Protein 8P1Z (pdb70)

Solvent-accessible surface area: 20302 Å² total; per-residue (Å²): 13,4,25,32,36,57,3,26,127,97,107,70,46,87,15,64,100,0,42,57,5,5,106,49,26,97,48,58,34,134,8,0,81,73,0,36,94,42,2,93,72,36,50,83,59,82,133,65,30,55,43,61,136,87,74,24,86,123,34,83,172,166,110,135,90,108,121,36,60,43,77,4,137,117,41,26,77,60,7,64,46,92,16,140,132,18,115,62,47,8,75,57,70,11,90,112,0,4,8,40,10,64,113,63,6,24,79,48,145,77,90,90,79,32,97,74,88,97,111,80,31,169,80,63,97,52,82,148,77,36,168,8,61,51,11,33,78,0,0,66,64,16,40,6,10,29,6,111,148,2,14,145,127,75,36,73,61,10,39,98,37,114,57,46,1,89,84,2,4,83,2,0,6,66,21,0,47,58,14,0,153,175,84,55,8,82,47,45,114,11,97,64,101,15,120,107,84,34,17,84,70,33,112,77,20,71,143,36,101,66,157,68,82,62,30,39,36,0,21,22,0,23,22,13,4,0,15,110,24,58,105,77,97,1,76,58,122,93,16,62,34,62,21,2,0,40,0,14,0,29,133,97,63,65,92,88,4,1,8,121,10,50,87,25,20,31,0,6,0,4,0,0,4,11,32,64,159,88,33,2,48,111,10,2,88,58,0,14,127,6,0,21,29,0,0,54,29,0,113,0,8,2,21,4,5,5,1,0,0,26,37,13,81,75,16,0,2,15,37,23,9,0,40,0,12,0,1,32,51,91,59,54,59,88,5,1,23,0,8,0,5,15,29,6,13,0,45,70,0,63,0,42,41,24,154,99,228,99,128,81,7,0,19,2,0,26,0,11,0,0,6,0,2,63,0,1,0,0,1,0,0,13,25,0,91,138,78,0,1,40,5,1,93,47,0,41,99,72,3,68,47,89,76,63,5,84,42,145

Secondary structure (P-SEA, 3-state):
ccccccccccccccaaaaaaaaaaacccaaaaaaaaaaaaaaaaaaaaaaaaaaaaaaaaaccccaaaaaaaaaaaaaaaaaaaaaaaaaaaacccccccccccccccccccccccccccccccccccccccccaaaaaaaacccaaaaaaaaccccbbbbccaaaaaaaaaaaaaaaaaaaabbbbbbccccccaaaaaacccbbbbbcccccccccccaaaaaaacccccccccccccbbbbccbbbbbccccccccccccccbbbbbbbbccccaaaaaaaaaaaaaaaaaaaaacccbbbbbbccccccccccccccbbbbbccccbbbbcbbbbbccccccccccccccccccbbbbbbbbbbccaaaaaaaaaaaaaccccccccccccccccccccccccc

Structure (mmCIF, N/CA/C/O backbone):
data_8P1Z
#
_entry.id   8P1Z
#
_cell.length_a   97.410
_cell.length_b   45.889
_cell.length_c   107.068
_cell.angle_alpha   90.000
_cell.angle_beta   93.942
_cell.angle_gamma   90.000
#
_symmetry.space_group_name_H-M   'I 1 2 1'
#
loop_
_entity.id
_entity.type
_entity.pdbx_description
1 polymer 'Serine--tRNA ligase, cytoplasmic'
2 water water
#
loop_
_atom_site.group_PDB
_atom_site.id
_atom_site.type_symbol
_atom_site.label_atom_id
_atom_site.label_alt_id
_atom_site.label_comp_id
_atom_site.label_asym_id
_atom_site.label_entity_id
_atom_site.label_seq_id
_atom_site.pdbx_PDB_ins_code
_atom_site.Cartn_x
_atom_site.Cartn_y
_atom_site.Cartn_z
_atom_site.occupancy
_atom_site.B_iso_or_equiv
_atom_site.auth_seq_id
_atom_site.auth_comp_id
_atom_site.auth_asym_id
_atom_site.auth_atom_id
_atom_site.pdbx_PDB_model_num
ATOM 1 N N . MET A 1 1 ? 20.866 8.104 3.435 1.000 77.707 1 MET AAA N 1
ATOM 2 C CA . MET A 1 1 ? 19.630 8.752 3.985 1.000 76.655 1 MET AAA CA 1
ATOM 3 C C . MET A 1 1 ? 18.496 7.738 4.058 1.000 62.787 1 MET AAA C 1
ATOM 4 O O . MET A 1 1 ? 18.533 6.740 3.305 1.000 54.051 1 MET AAA O 1
ATOM 9 N N . VAL A 1 2 ? 17.506 8.028 4.903 1.000 58.482 2 VAL AAA N 1
ATOM 10 C CA . VAL A 1 2 ? 16.304 7.161 5.047 1.000 50.532 2 VAL AAA CA 1
ATOM 11 C C . VAL A 1 2 ? 15.309 7.599 3.978 1.000 43.203 2 VAL AAA C 1
ATOM 12 O O . VAL A 1 2 ? 15.432 8.696 3.432 1.000 41.500 2 VAL AAA O 1
ATOM 16 N N . ASP A 1 3 ? 14.369 6.718 3.714 1.000 43.495 3 ASP AAA N 1
ATOM 17 C CA . ASP A 1 3 ? 13.277 6.855 2.728 1.000 44.092 3 ASP AAA CA 1
ATOM 18 C C . ASP A 1 3 ? 12.356 8.004 3.162 1.000 45.039 3 ASP AAA C 1
ATOM 19 O O . ASP A 1 3 ? 11.707 7.869 4.205 1.000 48.457 3 ASP AAA O 1
ATOM 24 N N . ILE A 1 4 ? 12.291 9.097 2.402 1.000 45.520 4 ILE AAA N 1
ATOM 25 C CA . ILE A 1 4 ? 11.352 10.221 2.692 1.000 49.571 4 ILE AAA CA 1
ATOM 26 C C . ILE A 1 4 ? 9.939 9.650 2.891 1.000 49.320 4 ILE AAA C 1
ATOM 27 O O . ILE A 1 4 ? 9.159 10.254 3.638 1.000 47.484 4 ILE AAA O 1
ATOM 32 N N . ASN A 1 5 ? 9.606 8.542 2.232 1.000 49.192 5 ASN AAA N 1
ATOM 33 C CA . ASN A 1 5 ? 8.218 8.017 2.223 1.000 52.867 5 ASN AAA CA 1
ATOM 34 C C . ASN A 1 5 ? 7.814 7.593 3.636 1.000 52.543 5 ASN AAA C 1
ATOM 35 O O . ASN A 1 5 ? 6.610 7.651 3.932 1.000 52.701 5 ASN AAA O 1
ATOM 40 N N . LEU A 1 6 ? 8.769 7.180 4.472 1.000 53.508 6 LEU AAA N 1
ATOM 41 C CA . LEU A 1 6 ? 8.488 6.714 5.863 1.000 51.146 6 LEU AAA CA 1
ATOM 42 C C . LEU A 1 6 ? 8.186 7.918 6.774 1.000 50.409 6 LEU AAA C 1
ATOM 43 O O . LEU A 1 6 ? 7.881 7.687 7.953 1.000 53.241 6 LEU AAA O 1
ATOM 48 N N . PHE A 1 7 ? 8.253 9.152 6.262 1.000 48.962 7 PHE AAA N 1
ATOM 49 C CA . PHE A 1 7 ? 7.804 10.373 6.983 1.000 48.325 7 PHE AAA CA 1
ATOM 50 C C . PHE A 1 7 ? 6.408 10.800 6.524 1.000 50.348 7 PHE AAA C 1
ATOM 51 O O . PHE A 1 7 ? 5.917 11.801 7.043 1.000 56.560 7 PHE AAA O 1
ATOM 59 N N . ARG A 1 8 ? 5.807 10.136 5.543 1.000 53.789 8 ARG AAA N 1
ATOM 60 C CA . ARG A 1 8 ? 4.539 10.626 4.945 1.000 62.181 8 ARG AAA CA 1
ATOM 61 C C . ARG A 1 8 ? 3.365 9.821 5.507 1.000 74.128 8 ARG AAA C 1
ATOM 62 O O . ARG A 1 8 ? 3.260 8.613 5.181 1.000 76.996 8 ARG AAA O 1
ATOM 70 N N . GLU A 1 9 ? 2.521 10.453 6.331 1.000 83.270 9 GLU AAA N 1
ATOM 71 C CA . GLU A 1 9 ? 1.234 9.857 6.787 1.000 85.277 9 GLU AAA CA 1
ATOM 72 C C . GLU A 1 9 ? 0.492 9.367 5.537 1.000 80.993 9 GLU AAA C 1
ATOM 73 O O . GLU A 1 9 ? 0.001 8.217 5.530 1.000 71.094 9 GLU AAA O 1
ATOM 79 N N . GLU A 1 10 ? 0.469 10.238 4.523 1.000 83.163 10 GLU AAA N 1
ATOM 80 C CA . GLU A 1 10 ? -0.172 10.087 3.188 1.000 82.024 10 GLU AAA CA 1
ATOM 81 C C . GLU A 1 10 ? -0.054 8.652 2.658 1.000 72.759 10 GLU AAA C 1
ATOM 82 O O . GLU A 1 10 ? -1.077 8.115 2.244 1.000 76.693 10 GLU AAA O 1
ATOM 88 N N . LYS A 1 11 ? 1.133 8.047 2.655 1.000 64.837 11 LYS AAA N 1
ATOM 89 C CA . LYS A 1 11 ? 1.358 6.766 1.932 1.000 66.103 11 LYS AAA CA 1
ATOM 90 C C . LYS A 1 11 ? 1.077 5.569 2.854 1.000 65.260 11 LYS AAA C 1
ATOM 91 O O . LYS A 1 11 ? 1.371 4.428 2.437 1.000 59.616 11 LYS AAA O 1
ATOM 97 N N . GLY A 1 12 ? 0.511 5.801 4.043 1.000 63.929 12 GLY AAA N 1
ATOM 98 C CA . GLY A 1 12 ? 0.150 4.731 4.995 1.000 65.086 12 GLY AAA CA 1
ATOM 99 C C . GLY A 1 12 ? 1.335 4.317 5.848 1.000 68.422 12 GLY AAA C 1
ATOM 100 O O . GLY A 1 12 ? 1.406 3.136 6.244 1.000 79.169 12 GLY AAA O 1
ATOM 101 N N . ASN A 1 13 ? 2.235 5.261 6.126 1.000 64.306 13 ASN AAA N 1
ATOM 102 C CA . ASN A 1 13 ? 3.439 5.054 6.967 1.000 59.996 13 ASN AAA CA 1
ATOM 103 C C . ASN A 1 13 ? 3.392 6.054 8.131 1.000 57.434 13 ASN AAA C 1
ATOM 104 O O . ASN A 1 13 ? 3.125 7.256 7.888 1.000 50.503 13 ASN AAA O 1
ATOM 109 N N . ASN A 1 14 ? 3.641 5.565 9.348 1.000 53.637 14 ASN AAA N 1
ATOM 110 C CA . ASN A 1 14 ? 3.548 6.351 10.605 1.000 50.156 14 ASN AAA CA 1
ATOM 111 C C . ASN A 1 14 ? 4.898 6.992 10.911 1.000 50.480 14 ASN AAA C 1
ATOM 112 O O . ASN A 1 14 ? 5.852 6.288 11.221 1.000 50.388 14 ASN AAA O 1
ATOM 117 N N . PRO A 1 15 ? 5.037 8.336 10.833 1.000 52.261 15 PRO AAA N 1
ATOM 118 C CA . PRO A 1 15 ? 6.297 9.002 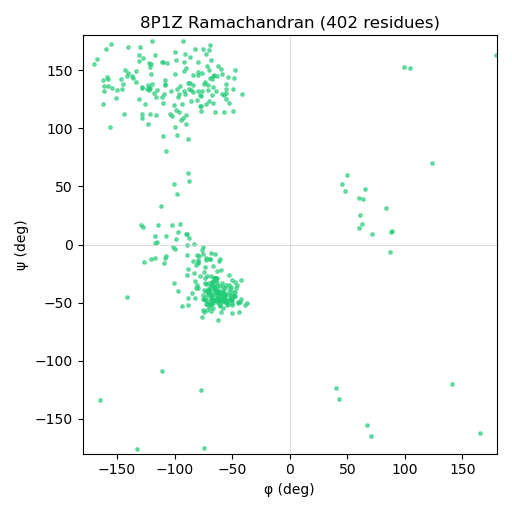11.181 1.000 52.066 15 PRO AAA CA 1
ATOM 119 C C . PRO A 1 15 ? 6.791 8.809 12.627 1.000 49.926 15 PRO AAA C 1
ATOM 120 O O . PRO A 1 15 ? 7.939 9.137 12.895 1.000 50.664 15 PRO AAA O 1
ATOM 124 N N . GLU A 1 16 ? 5.948 8.289 13.520 1.000 47.067 16 GLU AAA N 1
ATOM 125 C CA . GLU A 1 16 ? 6.354 7.965 14.911 1.000 46.881 16 GLU AAA CA 1
ATOM 126 C C . GLU A 1 16 ? 7.517 6.960 14.891 1.000 45.855 16 GLU AAA C 1
ATOM 127 O O . GLU A 1 16 ? 8.356 7.034 15.816 1.000 44.019 16 GLU AAA O 1
ATOM 133 N N . ILE A 1 17 ? 7.566 6.054 13.901 1.000 40.521 17 ILE AAA N 1
ATOM 134 C CA . ILE A 1 17 ? 8.672 5.062 13.757 1.000 40.338 17 ILE AAA CA 1
ATOM 135 C C . ILE A 1 17 ? 9.990 5.835 13.687 1.000 41.776 17 ILE AAA C 1
ATOM 136 O O . ILE A 1 17 ? 10.962 5.392 14.334 1.000 42.665 17 ILE AAA O 1
ATOM 141 N N . ILE A 1 18 ? 10.017 6.942 12.938 1.000 38.025 18 ILE AAA N 1
ATOM 142 C CA . ILE A 1 18 ? 11.232 7.788 12.771 1.000 37.237 18 ILE AAA CA 1
ATOM 143 C C . ILE A 1 18 ? 11.531 8.419 14.125 1.000 36.711 18 ILE AAA C 1
ATOM 144 O O . ILE A 1 18 ? 12.710 8.401 14.555 1.000 39.014 18 ILE AAA O 1
ATOM 149 N N . ARG A 1 19 ? 10.502 9.024 14.726 1.000 34.162 19 ARG AAA N 1
ATOM 150 C CA . ARG A 1 19 ? 10.596 9.723 16.034 1.000 33.383 19 ARG AAA CA 1
ATOM 151 C C . ARG A 1 19 ? 11.146 8.763 17.090 1.000 32.369 19 ARG AAA C 1
ATOM 152 O O . ARG A 1 19 ? 12.105 9.110 17.775 1.000 30.615 19 ARG AAA O 1
ATOM 160 N N . GLU A 1 20 ? 10.573 7.569 17.178 1.000 32.869 20 GLU AAA N 1
ATOM 161 C CA . GLU A 1 20 ? 11.063 6.516 18.097 1.000 34.497 20 GLU AAA CA 1
ATOM 162 C C . GLU A 1 20 ? 12.550 6.227 17.826 1.000 34.638 20 GLU AAA C 1
ATOM 163 O O . GLU A 1 20 ? 13.295 6.089 18.808 1.000 37.537 20 GLU AAA O 1
ATOM 169 N N . SER A 1 21 ? 12.979 6.133 16.563 1.000 33.493 21 SER AAA N 1
ATOM 170 C CA . SER A 1 21 ? 14.376 5.772 16.219 1.000 33.279 21 SER AAA CA 1
ATOM 171 C C . SER A 1 21 ? 15.298 6.906 16.668 1.000 35.371 21 SER AAA C 1
ATOM 172 O O . SER A 1 21 ? 16.342 6.601 17.289 1.000 34.587 21 SER AAA O 1
ATOM 175 N N . GLN A 1 22 ? 14.896 8.161 16.431 1.000 36.477 22 GLN AAA N 1
ATOM 176 C CA . GLN A 1 22 ? 15.609 9.366 16.951 1.000 38.838 22 GLN AAA CA 1
ATOM 177 C C . GLN A 1 22 ? 15.803 9.284 18.476 1.000 38.794 22 GLN AAA C 1
ATOM 178 O O . GLN A 1 22 ? 16.937 9.553 18.954 1.000 35.150 22 GLN AAA O 1
ATOM 184 N N . ARG A 1 23 ? 14.737 8.942 19.209 1.000 37.299 23 ARG AAA N 1
ATOM 185 C CA . ARG A 1 23 ? 14.770 8.780 20.685 1.000 39.577 23 ARG AAA CA 1
ATOM 186 C C . ARG A 1 23 ? 15.867 7.770 21.036 1.000 40.446 23 ARG AAA C 1
ATOM 187 O O . ARG A 1 23 ? 16.713 8.079 21.912 1.000 40.731 23 ARG AAA O 1
ATOM 195 N N . ARG A 1 24 ? 15.875 6.627 20.348 1.000 41.473 24 ARG AAA N 1
ATOM 196 C CA . ARG A 1 24 ? 16.767 5.478 20.663 1.000 41.808 24 ARG AAA CA 1
ATOM 197 C C . ARG A 1 24 ? 18.214 5.863 20.347 1.000 40.060 24 ARG AAA C 1
ATOM 198 O O . ARG A 1 24 ? 19.134 5.350 21.003 1.000 36.839 24 ARG AAA O 1
ATOM 206 N N . ARG A 1 25 ? 18.394 6.789 19.410 1.000 40.771 25 ARG AAA N 1
ATOM 207 C CA . ARG A 1 25 ? 19.713 7.361 19.061 1.000 39.666 25 ARG AAA CA 1
ATOM 208 C C . ARG A 1 25 ? 19.998 8.574 19.941 1.000 41.441 25 ARG AAA C 1
ATOM 209 O O . ARG A 1 25 ? 21.067 9.173 19.745 1.000 51.086 25 ARG AAA O 1
ATOM 217 N N . PHE A 1 26 ? 19.085 8.948 20.845 1.000 42.300 26 PHE AAA N 1
ATOM 218 C CA . PHE A 1 26 ? 19.250 10.128 21.733 1.000 38.559 26 PHE AAA CA 1
ATOM 219 C C . PHE A 1 26 ? 19.639 11.310 20.849 1.000 37.037 26 PHE AAA C 1
ATOM 220 O O . PHE A 1 26 ? 20.729 11.868 20.975 1.000 38.400 26 PHE AAA O 1
ATOM 228 N N . ALA A 1 27 ? 18.758 11.622 19.912 1.000 38.958 27 ALA AAA N 1
ATOM 229 C CA . ALA A 1 27 ? 18.963 12.635 18.859 1.000 39.692 27 ALA AAA CA 1
ATOM 230 C C . ALA A 1 27 ? 17.643 13.398 18.652 1.000 39.482 27 ALA AAA C 1
ATOM 231 O O . ALA A 1 27 ? 16.603 12.964 19.188 1.000 37.951 27 ALA AAA O 1
ATOM 233 N N . SER A 1 28 ? 17.674 14.492 17.898 1.000 39.226 28 SER AAA N 1
ATOM 234 C CA . SER A 1 28 ? 16.501 15.379 17.697 1.000 41.870 28 SER AAA CA 1
ATOM 235 C C . SER A 1 28 ? 15.297 14.562 17.225 1.000 44.960 28 SER AAA C 1
ATOM 236 O O . SER A 1 28 ? 15.428 13.884 16.192 1.000 47.632 28 SER AAA O 1
ATOM 239 N N . VAL A 1 29 ? 14.199 14.623 17.991 1.000 48.629 29 VAL AAA N 1
ATOM 240 C CA . VAL A 1 29 ? 12.830 14.147 17.626 1.000 49.432 29 VAL AAA CA 1
ATOM 241 C C . VAL A 1 29 ? 12.082 15.298 16.944 1.000 53.536 29 VAL AAA C 1
ATOM 242 O O . VAL A 1 29 ? 11.154 15.013 16.157 1.000 62.040 29 VAL AAA O 1
ATOM 246 N N . GLU A 1 30 ? 12.450 16.550 17.243 1.000 58.258 30 GLU AAA N 1
ATOM 247 C CA . GLU A 1 30 ? 11.779 17.755 16.675 1.000 61.915 30 GLU AAA CA 1
ATOM 248 C C . GLU A 1 30 ? 12.034 17.761 15.161 1.000 58.971 30 GLU AAA C 1
ATOM 249 O O . GLU A 1 30 ? 11.087 18.060 14.412 1.000 63.421 30 GLU AAA O 1
ATOM 255 N N . ILE A 1 31 ? 13.244 17.375 14.734 1.000 54.693 31 ILE AAA N 1
ATOM 256 C CA . ILE A 1 31 ? 13.680 17.319 13.302 1.000 51.336 31 ILE AAA CA 1
ATOM 257 C C . ILE A 1 31 ? 12.695 16.497 12.453 1.000 49.784 31 ILE AAA C 1
ATOM 258 O O . ILE A 1 31 ? 12.649 16.748 11.217 1.000 50.124 31 ILE AAA O 1
ATOM 263 N N . VAL A 1 32 ? 11.950 15.548 13.028 1.000 47.170 32 VAL AAA N 1
ATOM 264 C CA . VAL A 1 32 ? 11.032 14.700 12.205 1.000 51.090 32 VAL AAA CA 1
ATOM 265 C C . VAL A 1 32 ? 9.880 15.582 11.690 1.000 53.717 32 VAL AAA C 1
ATOM 266 O O . VAL A 1 32 ? 9.470 15.369 10.537 1.000 50.196 32 VAL AAA O 1
ATOM 270 N N . ASP A 1 33 ? 9.421 16.562 12.485 1.000 57.346 33 ASP AAA N 1
ATOM 271 C CA . ASP A 1 33 ? 8.366 17.542 12.095 1.000 58.973 33 ASP AAA CA 1
ATOM 272 C C . ASP A 1 33 ? 8.951 18.550 11.095 1.000 58.859 33 ASP AAA C 1
ATOM 273 O O . ASP A 1 33 ? 8.293 18.795 10.059 1.000 62.116 33 ASP AAA O 1
ATOM 278 N N . GLU A 1 34 ? 10.125 19.112 11.395 1.000 51.645 34 GLU AAA N 1
ATOM 279 C CA . GLU A 1 34 ? 10.886 19.981 10.463 1.000 50.046 34 GLU AAA CA 1
ATOM 280 C C . GLU A 1 34 ? 10.862 19.344 9.064 1.000 54.464 34 GLU AAA C 1
ATOM 281 O O . GLU A 1 34 ? 10.542 20.066 8.098 1.000 53.903 34 GLU AAA O 1
ATOM 287 N N . ILE A 1 35 ? 11.177 18.045 8.954 1.000 54.849 35 ILE AAA N 1
ATOM 288 C CA . ILE A 1 35 ? 11.350 17.344 7.645 1.000 54.904 35 ILE AAA CA 1
ATOM 289 C C . ILE A 1 35 ? 9.975 17.205 6.995 1.000 57.176 35 ILE AAA C 1
ATOM 290 O O . ILE A 1 35 ? 9.891 17.380 5.763 1.000 61.656 35 ILE AAA O 1
ATOM 295 N N . ILE A 1 36 ? 8.941 16.897 7.778 1.000 58.406 36 ILE AAA N 1
ATOM 296 C CA . ILE A 1 36 ? 7.553 16.744 7.247 1.000 59.454 36 ILE AAA CA 1
ATOM 297 C C . ILE A 1 36 ? 7.115 18.091 6.651 1.000 58.835 36 ILE AAA C 1
ATOM 298 O O . ILE A 1 36 ? 6.570 18.083 5.533 1.000 58.995 36 ILE AAA O 1
ATOM 303 N N . LYS A 1 37 ? 7.355 19.191 7.374 1.000 59.387 37 LYS AAA N 1
ATOM 304 C CA . LYS A 1 37 ? 7.004 20.575 6.957 1.000 62.603 37 LYS AAA CA 1
ATOM 305 C C . LYS A 1 37 ? 7.727 20.910 5.645 1.000 66.269 37 LYS AAA C 1
ATOM 306 O O . LYS A 1 37 ? 7.075 21.467 4.747 1.000 72.020 37 LYS AAA O 1
ATOM 310 N N . LEU A 1 38 ? 9.012 20.563 5.526 1.000 60.853 38 LEU AAA N 1
ATOM 311 C CA . LEU A 1 38 ? 9.816 20.795 4.293 1.000 55.898 38 LEU AAA CA 1
ATOM 312 C C . LEU A 1 38 ? 9.305 19.901 3.154 1.000 54.895 38 LEU AAA C 1
ATOM 313 O O . LEU A 1 38 ? 9.082 20.421 2.051 1.000 50.426 38 LEU AAA O 1
ATOM 318 N N . ASP A 1 39 ? 9.139 18.601 3.394 1.000 56.632 39 ASP AAA N 1
ATOM 319 C CA . ASP A 1 39 ? 8.639 17.667 2.350 1.000 62.114 39 ASP AAA CA 1
ATOM 320 C C . ASP A 1 39 ? 7.348 18.257 1.760 1.000 66.391 39 ASP AAA C 1
ATOM 321 O O . ASP A 1 39 ? 7.239 18.329 0.518 1.000 66.556 39 ASP AAA O 1
ATOM 326 N N . LYS A 1 40 ? 6.420 18.705 2.611 1.000 68.620 40 LYS AAA N 1
ATOM 327 C CA . LYS A 1 40 ? 5.091 19.195 2.163 1.000 69.303 40 LYS AAA CA 1
ATOM 328 C C . LYS A 1 40 ? 5.274 20.400 1.237 1.000 66.415 40 LYS AAA C 1
ATOM 329 O O . LYS A 1 40 ? 4.727 20.329 0.124 1.000 66.299 40 LYS AAA O 1
ATOM 335 N N . GLU A 1 41 ? 6.024 21.429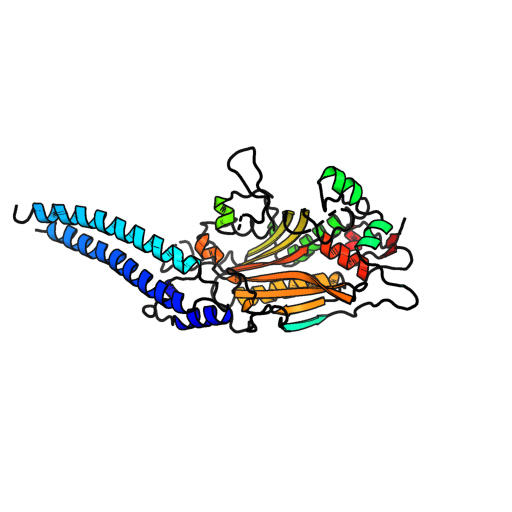 1.658 1.000 64.920 41 GLU AAA N 1
ATOM 336 C CA . GLU A 1 41 ? 6.366 22.609 0.806 1.000 65.276 41 GLU AAA CA 1
ATOM 337 C C . GLU A 1 41 ? 6.766 22.121 -0.588 1.000 63.221 41 GLU AAA C 1
ATOM 338 O O . GLU A 1 41 ? 6.159 22.561 -1.581 1.000 65.741 41 GLU AAA O 1
ATOM 344 N N . TRP A 1 42 ? 7.792 21.268 -0.621 1.000 66.283 42 TRP AAA N 1
ATOM 345 C CA . TRP A 1 42 ? 8.474 20.756 -1.836 1.000 69.832 42 TRP AAA CA 1
ATOM 346 C C . TRP A 1 42 ? 7.450 20.080 -2.749 1.000 74.715 42 TRP AAA C 1
ATOM 347 O O . TRP A 1 42 ? 7.454 20.401 -3.944 1.000 71.668 42 TRP AAA O 1
ATOM 358 N N . ARG A 1 43 ? 6.605 19.196 -2.209 1.000 77.762 43 ARG AAA N 1
ATOM 359 C CA . ARG A 1 43 ? 5.602 18.453 -3.019 1.000 76.971 43 ARG AAA CA 1
ATOM 360 C C . ARG A 1 43 ? 4.548 19.442 -3.537 1.000 76.144 43 ARG AAA C 1
ATOM 361 O O . ARG A 1 43 ? 4.083 19.234 -4.669 1.000 73.554 43 ARG AAA O 1
ATOM 369 N N . GLN A 1 44 ? 4.228 20.503 -2.787 1.000 74.290 44 GLN AAA N 1
ATOM 370 C CA . GLN A 1 44 ? 3.319 21.573 -3.283 1.000 80.080 44 GLN AAA CA 1
ATOM 371 C C . GLN A 1 44 ? 3.970 22.262 -4.485 1.000 82.642 44 GLN AAA C 1
ATOM 372 O O . GLN A 1 44 ? 3.288 22.358 -5.517 1.000 88.153 44 GLN AAA O 1
ATOM 378 N N . ARG A 1 45 ? 5.238 22.669 -4.405 1.000 77.800 45 ARG AAA N 1
ATOM 379 C CA . ARG A 1 45 ? 5.917 23.273 -5.587 1.000 76.016 45 ARG AAA CA 1
ATOM 380 C C . ARG A 1 45 ? 5.929 22.222 -6.708 1.000 68.728 45 ARG AAA C 1
ATOM 381 O O . ARG A 1 45 ? 5.531 22.560 -7.820 1.000 58.216 45 ARG AAA O 1
ATOM 389 N N . GLN A 1 46 ? 6.329 20.988 -6.388 1.000 78.359 46 GLN AAA N 1
ATOM 390 C CA . GLN A 1 46 ? 6.373 19.811 -7.304 1.000 88.319 46 GLN AAA CA 1
ATOM 391 C C . GLN A 1 46 ? 5.041 19.734 -8.060 1.000 92.209 46 GLN AAA C 1
ATOM 392 O O . GLN A 1 46 ? 5.048 19.460 -9.283 1.000 85.434 46 GLN AAA O 1
ATOM 398 N N . PHE A 1 47 ? 3.946 19.998 -7.344 1.000 96.010 47 PHE AAA N 1
ATOM 399 C CA . PHE A 1 47 ? 2.569 20.079 -7.890 1.000 96.060 47 PHE AAA CA 1
ATOM 400 C C . PHE A 1 47 ? 2.319 21.487 -8.441 1.000 91.816 47 PHE AAA C 1
ATOM 401 O O . PHE A 1 47 ? 1.715 21.583 -9.521 1.000 102.063 47 PHE AAA O 1
ATOM 409 N N . GLU A 1 48 ? 2.764 22.530 -7.729 1.000 87.824 48 GLU AAA N 1
ATOM 410 C CA . GLU A 1 48 ? 2.503 23.960 -8.068 1.000 89.423 48 GLU AAA CA 1
ATOM 411 C C . GLU A 1 48 ? 3.111 24.269 -9.444 1.000 93.780 48 GLU AAA C 1
ATOM 412 O O . GLU A 1 48 ? 2.779 25.329 -10.008 1.000 99.319 48 GLU AAA O 1
ATOM 418 N N . VAL A 1 49 ? 3.972 23.383 -9.959 1.000 95.926 49 VAL AAA N 1
ATOM 419 C CA . VAL A 1 49 ? 4.438 23.377 -11.379 1.000 93.573 49 VAL AAA CA 1
ATOM 420 C C . VAL A 1 49 ? 3.287 22.903 -12.275 1.000 99.364 49 VAL AAA C 1
ATOM 421 O O . VAL A 1 49 ? 2.917 23.653 -13.204 1.000 105.252 49 VAL AAA O 1
ATOM 425 N N . ASP A 1 50 ? 2.743 21.711 -11.999 1.000 105.926 50 ASP AAA N 1
ATOM 426 C CA . ASP A 1 50 ? 1.753 21.012 -12.869 1.000 107.613 50 ASP AAA CA 1
ATOM 427 C C . ASP A 1 50 ? 0.403 21.742 -12.876 1.000 107.815 50 ASP AAA C 1
ATOM 428 O O . ASP A 1 50 ? -0.425 21.409 -13.746 1.000 98.929 50 ASP AAA O 1
ATOM 433 N N . SER A 1 51 ? 0.187 22.694 -11.960 1.000 114.603 51 SER AAA N 1
ATOM 434 C CA . SER A 1 51 ? -0.924 23.683 -12.032 1.000 123.454 51 SER AAA CA 1
ATOM 435 C C . SER A 1 51 ? -0.697 24.619 -13.233 1.000 130.829 51 SER AAA C 1
ATOM 436 O O . SER A 1 51 ? -1.647 24.792 -14.034 1.000 136.420 51 SER AAA O 1
ATOM 439 N N . PHE A 1 52 ? 0.516 25.171 -13.379 1.000 129.492 52 PHE AAA N 1
ATOM 440 C CA . PHE A 1 52 ? 0.888 26.127 -14.459 1.000 120.527 52 PHE AAA CA 1
ATOM 441 C C . PHE A 1 52 ? 1.285 25.364 -15.733 1.000 114.473 52 PHE AAA C 1
ATOM 442 O O . PHE A 1 52 ? 1.332 26.005 -16.798 1.000 116.902 52 PHE AAA O 1
ATOM 450 N N . ARG A 1 53 ? 1.536 24.052 -15.645 1.000 108.181 53 ARG AAA N 1
ATOM 451 C CA . ARG A 1 53 ? 1.684 23.167 -16.834 1.000 114.260 53 ARG AAA CA 1
ATOM 452 C C . ARG A 1 53 ? 0.329 23.086 -17.549 1.000 122.057 53 ARG AAA C 1
ATOM 453 O O . ARG A 1 53 ? 0.285 23.386 -18.755 1.000 122.522 53 ARG AAA O 1
ATOM 461 N N . LYS A 1 54 ? -0.730 22.705 -16.822 1.000 132.696 54 LYS AAA N 1
ATOM 462 C CA . LYS A 1 54 ? -2.090 22.439 -17.378 1.000 128.604 54 LYS AAA CA 1
ATOM 463 C C . LYS A 1 54 ? -2.745 23.759 -17.815 1.000 124.941 54 LYS AAA C 1
ATOM 464 O O . LYS A 1 54 ? -3.251 23.790 -18.949 1.000 116.409 54 LYS AAA O 1
ATOM 468 N N . GLU A 1 55 ? -2.729 24.795 -16.961 1.000 122.241 55 GLU AAA N 1
ATOM 469 C CA . GLU A 1 55 ? -3.223 26.167 -17.282 1.000 123.142 55 GLU AAA CA 1
ATOM 470 C C . GLU A 1 55 ? -2.453 26.711 -18.505 1.000 129.515 55 GLU AAA C 1
ATOM 471 O O . GLU A 1 55 ? -3.099 27.390 -19.325 1.000 125.706 55 GLU AAA O 1
ATOM 477 N N . PHE A 1 56 ? -1.149 26.412 -18.652 1.000 131.400 56 PHE AAA N 1
ATOM 478 C CA . PHE A 1 56 ? -0.327 26.773 -19.845 1.000 124.470 56 PHE AAA CA 1
ATOM 479 C C . PHE A 1 56 ? -0.866 26.041 -21.085 1.000 120.738 56 PHE AAA C 1
ATOM 480 O O . PHE A 1 56 ? -1.051 26.692 -22.132 1.000 116.598 56 PHE AAA O 1
ATOM 482 N N . ASN A 1 57 ? -1.120 24.733 -20.961 1.000 121.902 57 ASN AAA N 1
ATOM 483 C CA . ASN A 1 57 ? -1.632 23.855 -22.051 1.000 123.676 57 ASN AAA CA 1
ATOM 484 C C . ASN A 1 57 ? -3.149 24.042 -22.210 1.000 126.969 57 ASN AAA C 1
ATOM 485 O O . ASN A 1 57 ? -3.682 23.607 -23.259 1.000 106.516 57 ASN AAA O 1
ATOM 490 N N . LYS A 1 58 ? -3.815 24.652 -21.216 1.000 136.383 58 LYS AAA N 1
ATOM 491 C CA . LYS A 1 58 ? -5.262 25.011 -21.257 1.000 140.749 58 LYS AAA CA 1
ATOM 492 C C . LYS A 1 58 ? -5.448 26.229 -22.173 1.000 151.295 58 LYS AAA C 1
ATOM 493 O O . LYS A 1 58 ? -6.348 26.178 -23.045 1.000 159.300 58 LYS AAA O 1
ATOM 499 N N . LEU A 1 59 ? -4.621 27.270 -22.012 1.000 152.715 59 LEU AAA N 1
ATOM 500 C CA . LEU A 1 59 ? -4.661 28.468 -22.898 1.000 148.783 59 LEU AAA CA 1
ATOM 501 C C . LEU A 1 59 ? -4.591 27.983 -24.354 1.000 157.539 59 LEU AAA C 1
ATOM 502 O O . LEU A 1 59 ? -5.457 28.396 -25.171 1.000 163.018 59 LEU AAA O 1
ATOM 507 N N . ASN A 1 60 ? -3.653 27.067 -24.634 1.000 160.182 60 ASN AAA N 1
ATOM 508 C CA . ASN A 1 60 ? -3.351 26.526 -25.989 1.000 154.749 60 ASN AAA CA 1
ATOM 509 C C . ASN A 1 60 ? -4.655 26.183 -26.729 1.000 153.632 60 ASN AAA C 1
ATOM 510 O O . ASN A 1 60 ? -4.806 26.643 -27.877 1.000 155.684 60 ASN AAA O 1
ATOM 512 N N . LYS A 1 61 ? -5.576 25.432 -26.112 1.000 148.515 61 LYS AAA N 1
ATOM 513 C CA . LYS A 1 61 ? -6.736 24.854 -26.850 1.000 139.498 61 LYS AAA CA 1
ATOM 514 C C . LYS A 1 61 ? -7.905 25.854 -26.894 1.000 142.589 61 LYS AAA C 1
ATOM 515 O O . LYS A 1 61 ? -9.036 25.449 -26.572 1.000 157.999 61 LYS AAA O 1
ATOM 521 N N . GLN A 1 62 ? -7.690 27.086 -27.370 1.000 135.674 62 GLN AAA N 1
ATOM 522 C CA . GLN A 1 62 ? -8.819 27.980 -27.758 1.000 133.343 62 GLN AAA CA 1
ATOM 523 C C . GLN A 1 62 ? -9.357 27.511 -29.118 1.000 124.727 62 GLN AAA C 1
ATOM 524 O O . GLN A 1 62 ? -10.524 27.071 -29.147 1.000 113.080 62 GLN AAA O 1
ATOM 528 N N . SER A 1 74 ? -4.635 42.207 -26.425 1.000 187.669 74 SER AAA N 1
ATOM 529 C CA . SER A 1 74 ? -3.987 40.981 -25.883 1.000 182.487 74 SER AAA CA 1
ATOM 530 C C . SER A 1 74 ? -4.635 40.582 -24.550 1.000 173.138 74 SER AAA C 1
ATOM 531 O O . SER A 1 74 ? -3.922 40.547 -23.522 1.000 170.067 74 SER AAA O 1
ATOM 534 N N . GLU A 1 75 ? -5.938 40.278 -24.581 1.000 158.341 75 GLU AAA N 1
ATOM 535 C CA . GLU A 1 75 ? -6.718 39.768 -23.420 1.000 147.829 75 GLU AAA CA 1
ATOM 536 C C . GLU A 1 75 ? -6.515 38.249 -23.290 1.000 142.547 75 GLU AAA C 1
ATOM 537 O O . GLU A 1 75 ? -7.112 37.672 -22.362 1.000 131.426 75 GLU AAA O 1
ATOM 540 N N . ILE A 1 76 ? -5.708 37.628 -24.167 1.000 150.973 76 ILE AAA N 1
ATOM 541 C CA . ILE A 1 76 ? -5.421 36.157 -24.161 1.000 154.618 76 ILE AAA CA 1
ATOM 542 C C . ILE A 1 76 ? -3.945 35.864 -24.497 1.000 158.142 76 ILE AAA C 1
ATOM 543 O O . ILE A 1 76 ? -3.375 34.995 -23.811 1.000 158.284 76 ILE AAA O 1
ATOM 548 N N . ILE A 1 77 ? -3.348 36.502 -25.516 1.000 158.961 77 ILE AAA N 1
ATOM 549 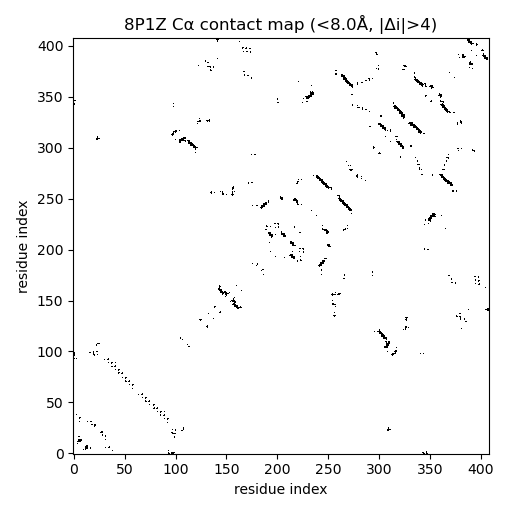C CA . ILE A 1 77 ? -1.978 36.141 -26.007 1.000 156.016 77 ILE AAA CA 1
ATOM 550 C C . ILE A 1 77 ? -0.946 36.422 -24.905 1.000 151.780 77 ILE AAA C 1
ATOM 551 O O . ILE A 1 77 ? 0.075 35.706 -24.863 1.000 154.335 77 ILE AAA O 1
ATOM 556 N N . GLN A 1 78 ? -1.205 37.404 -24.036 1.000 139.279 78 GLN AAA N 1
ATOM 557 C CA . GLN A 1 78 ? -0.297 37.768 -22.913 1.000 137.838 78 GLN AAA CA 1
ATOM 558 C C . GLN A 1 78 ? -0.481 36.786 -21.740 1.000 137.611 78 GLN AAA C 1
ATOM 559 O O . GLN A 1 78 ? 0.395 36.774 -20.845 1.000 123.148 78 GLN AAA O 1
ATOM 565 N N . GLN A 1 79 ? -1.549 35.977 -21.748 1.000 142.827 79 GLN AAA N 1
ATOM 566 C CA . GLN A 1 79 ? -1.835 34.947 -20.707 1.000 145.489 79 GLN AAA CA 1
ATOM 567 C C . GLN A 1 79 ? -0.903 33.742 -20.899 1.000 142.332 79 GLN AAA C 1
ATOM 568 O O . GLN A 1 79 ? -0.383 33.235 -19.886 1.000 147.597 79 GLN AAA O 1
ATOM 570 N N . THR A 1 80 ? -0.710 33.290 -22.143 1.000 132.330 80 THR AAA N 1
ATOM 571 C CA . THR A 1 80 ? 0.178 32.146 -22.502 1.000 127.035 80 THR AAA CA 1
ATOM 572 C C . THR A 1 80 ? 1.653 32.580 -22.459 1.000 123.385 80 THR AAA C 1
ATOM 573 O O . THR A 1 80 ? 2.519 31.696 -22.639 1.000 105.058 80 THR AAA O 1
ATOM 577 N N . GLU A 1 81 ? 1.932 33.872 -22.223 1.000 126.118 81 GLU AAA N 1
ATOM 578 C CA . GLU A 1 81 ? 3.298 34.413 -21.961 1.000 121.734 81 GLU AAA CA 1
ATOM 579 C C . GLU A 1 81 ? 3.718 34.067 -20.525 1.000 118.380 81 GLU AAA C 1
ATOM 580 O O . GLU A 1 81 ? 4.696 33.311 -20.379 1.000 121.904 81 GLU AAA O 1
ATOM 582 N N . LYS A 1 82 ? 2.988 34.576 -19.519 1.000 116.472 82 LYS AAA N 1
ATOM 583 C CA . LYS A 1 82 ? 3.343 34.506 -18.067 1.000 107.888 82 LYS AAA CA 1
ATOM 584 C C . LYS A 1 82 ? 3.377 33.046 -17.578 1.000 100.997 82 LYS AAA C 1
ATOM 585 O O . LYS A 1 82 ? 4.169 32.759 -16.654 1.000 98.055 82 LYS AAA O 1
ATOM 588 N N . ASN A 1 83 ? 2.581 32.156 -18.187 1.000 95.215 83 ASN AAA N 1
ATOM 589 C CA . ASN A 1 83 ? 2.403 30.739 -17.757 1.000 93.650 83 ASN AAA CA 1
ATOM 590 C C . ASN A 1 83 ? 3.656 29.913 -18.086 1.000 98.070 83 ASN AAA C 1
ATOM 591 O O . ASN A 1 83 ? 3.725 28.766 -17.611 1.000 103.292 83 ASN AAA O 1
ATOM 594 N N . LYS A 1 84 ? 4.591 30.447 -18.883 1.000 100.245 84 LYS AAA N 1
ATOM 595 C CA . LYS A 1 84 ? 5.928 29.830 -19.110 1.000 107.109 84 LYS AAA CA 1
ATOM 596 C C . LYS A 1 84 ? 6.952 30.487 -18.176 1.000 106.770 84 LYS AAA C 1
ATOM 597 O O . LYS A 1 84 ? 7.810 29.755 -17.644 1.000 95.527 84 LYS AAA O 1
ATOM 603 N N . GLN A 1 85 ? 6.865 31.811 -17.998 1.000 114.227 85 GLN AAA N 1
ATOM 604 C CA . GLN A 1 85 ? 7.669 32.589 -17.011 1.000 125.170 85 GLN AAA CA 1
ATOM 605 C C . GLN A 1 85 ? 7.436 31.989 -15.620 1.000 125.897 85 GLN AAA C 1
ATOM 606 O O . GLN A 1 85 ? 8.398 31.938 -14.819 1.000 121.549 85 GLN AAA O 1
ATOM 612 N N . ASP A 1 86 ? 6.196 31.558 -15.363 1.000 121.050 86 ASP AAA N 1
ATOM 613 C CA . ASP A 1 86 ? 5.775 30.852 -14.125 1.000 117.549 86 ASP AAA CA 1
ATOM 614 C C . ASP A 1 86 ? 6.539 29.526 -14.032 1.000 106.081 86 ASP AAA C 1
ATOM 615 O O . ASP A 1 86 ? 7.387 29.403 -13.135 1.000 100.550 86 ASP AAA O 1
ATOM 620 N N . SER A 1 87 ? 6.292 28.603 -14.967 1.000 101.115 87 SER AAA N 1
ATOM 621 C CA . SER A 1 87 ? 6.750 27.186 -14.924 1.000 99.578 87 SER AAA CA 1
ATOM 622 C C . SER A 1 87 ? 8.284 27.068 -14.990 1.000 91.197 87 SER AAA C 1
ATOM 623 O O . SER A 1 87 ? 8.793 25.944 -14.796 1.000 84.840 87 SER AAA O 1
ATOM 626 N N . THR A 1 88 ? 9.012 28.159 -15.239 1.000 87.715 88 THR AAA N 1
ATOM 627 C CA . THR A 1 88 ? 10.488 28.190 -15.053 1.000 88.613 88 THR AAA CA 1
ATOM 628 C C . THR A 1 88 ? 10.831 28.876 -13.725 1.000 89.003 88 THR AAA C 1
ATOM 629 O O . THR A 1 88 ? 11.847 28.471 -13.133 1.000 102.277 88 THR AAA O 1
ATOM 633 N N . ALA A 1 89 ? 10.046 29.869 -13.285 1.000 80.489 89 ALA AAA N 1
ATOM 634 C CA . ALA A 1 89 ? 10.227 30.556 -11.981 1.000 82.189 89 ALA AAA CA 1
ATOM 635 C C . ALA A 1 89 ? 9.963 29.563 -10.836 1.000 87.481 89 ALA AAA C 1
ATOM 636 O O . ALA A 1 89 ? 10.790 29.486 -9.898 1.000 78.944 89 ALA AAA O 1
ATOM 638 N N . LYS A 1 90 ? 8.856 28.817 -10.915 1.000 95.309 90 LYS AAA N 1
ATOM 639 C CA . LYS A 1 90 ? 8.405 27.867 -9.858 1.000 97.845 90 LYS AAA CA 1
ATOM 640 C C . LYS A 1 90 ? 9.289 26.612 -9.864 1.000 94.685 90 LYS AAA C 1
ATOM 641 O O . LYS A 1 90 ? 9.440 26.006 -8.789 1.000 102.003 90 LYS AAA O 1
ATOM 645 N N . GLU A 1 91 ? 9.849 26.234 -11.016 1.000 84.477 91 GLU AAA N 1
ATOM 646 C CA . GLU A 1 91 ? 10.804 25.099 -11.113 1.000 86.142 91 GLU AAA CA 1
ATOM 647 C C . GLU A 1 91 ? 12.080 25.438 -10.326 1.000 81.490 91 GLU AAA C 1
ATOM 648 O O . GLU A 1 91 ? 12.730 24.499 -9.840 1.000 83.678 91 GLU AAA O 1
ATOM 654 N N . ALA A 1 92 ? 12.444 26.715 -10.192 1.000 77.559 92 ALA AAA N 1
ATOM 655 C CA . ALA A 1 92 ? 13.631 27.126 -9.405 1.000 83.737 92 ALA AAA CA 1
ATOM 656 C C . ALA A 1 92 ? 13.334 26.910 -7.919 1.000 80.439 92 ALA AAA C 1
ATOM 657 O O . ALA A 1 92 ? 14.214 26.405 -7.200 1.000 71.931 92 ALA AAA O 1
ATOM 659 N N . GLU A 1 93 ? 12.124 27.287 -7.499 1.000 80.088 93 GLU AAA N 1
ATOM 660 C CA . GLU A 1 93 ? 11.603 27.117 -6.119 1.000 78.564 93 GLU AAA CA 1
ATOM 661 C C . GLU A 1 93 ? 11.642 25.636 -5.729 1.000 78.235 93 GLU AAA C 1
ATOM 662 O O . GLU A 1 93 ? 12.056 25.351 -4.587 1.000 79.112 93 GLU AAA O 1
ATOM 668 N N . VAL A 1 94 ? 11.209 24.747 -6.634 1.000 73.591 94 VAL AAA N 1
ATOM 669 C CA . VAL A 1 94 ? 11.218 23.265 -6.442 1.000 78.010 94 VAL AAA CA 1
ATOM 670 C C . VAL A 1 94 ? 12.658 22.837 -6.136 1.000 83.157 94 VAL AAA C 1
ATOM 671 O O . VAL A 1 94 ? 12.840 22.076 -5.160 1.000 94.420 94 VAL AAA O 1
ATOM 675 N N . ARG A 1 95 ? 13.632 23.310 -6.928 1.000 79.267 95 ARG AAA N 1
ATOM 676 C CA . ARG A 1 95 ? 15.083 23.046 -6.710 1.000 83.641 95 ARG AAA CA 1
ATOM 677 C C . ARG A 1 95 ? 15.461 23.449 -5.274 1.000 80.034 95 ARG AAA C 1
ATOM 678 O O . ARG A 1 95 ? 16.050 22.610 -4.568 1.000 80.245 95 ARG AAA O 1
ATOM 686 N N . GLU A 1 96 ? 15.116 24.672 -4.856 1.000 76.439 96 GLU AAA N 1
ATOM 687 C CA . GLU A 1 96 ? 15.476 25.217 -3.517 1.000 83.046 96 GLU AAA CA 1
ATOM 688 C C . GLU A 1 96 ? 14.872 24.329 -2.423 1.000 77.808 96 GLU AAA C 1
ATOM 689 O O . GLU A 1 96 ? 15.585 24.024 -1.447 1.000 70.284 96 GLU AAA O 1
ATOM 695 N N . ALA A 1 97 ? 13.607 23.933 -2.581 1.000 73.825 97 ALA AAA N 1
ATOM 696 C CA . ALA A 1 97 ? 12.879 23.105 -1.593 1.000 72.177 97 ALA AAA CA 1
ATOM 697 C C . ALA A 1 97 ? 13.610 21.765 -1.435 1.000 71.613 97 ALA AAA C 1
ATOM 698 O O . ALA A 1 97 ? 13.946 21.415 -0.298 1.000 67.737 97 ALA AAA O 1
ATOM 700 N N . TYR A 1 98 ? 13.886 21.081 -2.549 1.000 74.163 98 TYR AAA N 1
ATOM 701 C CA . TYR A 1 98 ? 14.603 19.777 -2.609 1.000 74.935 98 TYR AAA CA 1
ATOM 702 C C . TYR A 1 98 ? 15.894 19.903 -1.799 1.000 71.544 98 TYR AAA C 1
ATOM 703 O O . TYR A 1 98 ? 16.156 19.066 -0.934 1.000 77.396 98 TYR AAA O 1
ATOM 712 N N . ALA A 1 99 ? 16.661 20.955 -2.075 1.000 73.192 99 ALA AAA N 1
ATOM 713 C CA . ALA A 1 99 ? 17.975 21.237 -1.461 1.000 70.631 99 ALA AAA CA 1
ATOM 714 C C . ALA A 1 99 ? 17.810 21.409 0.049 1.000 65.757 99 ALA AAA C 1
ATOM 715 O O . ALA A 1 99 ? 18.567 20.777 0.776 1.000 80.989 99 ALA AAA O 1
ATOM 717 N N . ALA A 1 100 ? 16.849 22.205 0.512 1.000 60.696 100 ALA AAA N 1
ATOM 718 C CA . ALA A 1 100 ? 16.688 22.490 1.958 1.000 64.071 100 ALA AAA CA 1
ATOM 719 C C . ALA A 1 100 ? 16.185 21.228 2.672 1.000 60.776 100 ALA AAA C 1
ATOM 720 O O . ALA A 1 100 ? 16.568 21.016 3.840 1.000 60.766 100 ALA AAA O 1
ATOM 722 N N . LEU A 1 101 ? 15.374 20.417 1.991 1.000 54.948 101 LEU AAA N 1
ATOM 723 C CA . LEU A 1 101 ? 14.873 19.131 2.533 1.000 56.549 101 LEU AAA CA 1
ATOM 724 C C . LEU A 1 101 ? 16.062 18.186 2.726 1.000 59.927 101 LEU AAA C 1
ATOM 725 O O . LEU A 1 101 ? 16.069 17.446 3.727 1.000 59.086 101 LEU AAA O 1
ATOM 730 N N . LYS A 1 102 ? 17.032 18.223 1.806 1.000 61.709 102 LYS AAA N 1
ATOM 731 C CA . LYS A 1 102 ? 18.245 17.366 1.856 1.000 65.617 102 LYS AAA CA 1
ATOM 732 C C . LYS A 1 102 ? 19.016 17.687 3.135 1.000 65.149 102 LYS AAA C 1
ATOM 733 O O . LYS A 1 102 ? 19.472 16.741 3.785 1.000 70.789 102 LYS AAA O 1
ATOM 739 N N . ALA A 1 103 ? 19.098 18.966 3.504 1.000 61.165 103 ALA AAA N 1
ATOM 740 C CA . ALA A 1 103 ? 19.937 19.466 4.621 1.000 66.113 103 ALA AAA CA 1
ATOM 741 C C . ALA A 1 103 ? 19.473 18.905 5.984 1.000 60.989 103 ALA AAA C 1
ATOM 742 O O . ALA A 1 103 ? 20.322 18.789 6.888 1.000 56.961 103 ALA AAA O 1
ATOM 744 N N . LYS A 1 104 ? 18.186 18.586 6.157 1.000 54.481 104 LYS AAA N 1
ATOM 745 C CA . LYS A 1 104 ? 17.671 18.068 7.450 1.000 53.659 104 LYS AAA CA 1
ATOM 746 C C . LYS A 1 104 ? 17.690 16.543 7.392 1.000 49.229 104 LYS AAA C 1
ATOM 747 O O . LYS A 1 104 ? 18.318 15.929 8.271 1.000 45.569 104 LYS AAA O 1
ATOM 753 N N . LEU A 1 105 ? 17.086 15.979 6.347 1.000 46.240 105 LEU AAA N 1
ATOM 754 C CA . LEU A 1 105 ? 16.943 14.514 6.142 1.000 46.266 105 LEU AAA CA 1
ATOM 755 C C . LEU A 1 105 ? 18.316 13.847 6.193 1.000 47.736 105 LEU AAA C 1
ATOM 756 O O . LEU A 1 105 ? 18.368 12.720 6.677 1.000 51.017 105 LEU AAA O 1
ATOM 761 N N . GLU A 1 106 ? 19.365 14.517 5.699 1.000 53.368 106 GLU AAA N 1
ATOM 762 C CA . GLU A 1 106 ? 20.786 14.071 5.777 1.000 56.119 106 GLU AAA CA 1
ATOM 763 C C . GLU A 1 106 ? 21.154 13.731 7.216 1.000 53.301 106 GLU AAA C 1
ATOM 764 O O . GLU A 1 106 ? 21.940 12.790 7.388 1.000 54.962 106 GLU AAA O 1
ATOM 770 N N . GLN A 1 107 ? 20.650 14.511 8.181 1.000 50.509 107 GLN AAA N 1
ATOM 771 C CA . GLN A 1 107 ? 21.069 14.456 9.611 1.000 51.180 107 GLN AAA CA 1
ATOM 772 C C . GLN A 1 107 ? 20.409 13.276 10.347 1.000 46.588 107 GLN AAA C 1
ATOM 773 O O . GLN A 1 107 ? 20.816 13.004 11.482 1.000 50.253 107 GLN AAA O 1
ATOM 779 N N . VAL A 1 108 ? 19.444 12.594 9.734 1.000 39.912 108 VAL AAA N 1
ATOM 780 C CA . VAL A 1 108 ? 18.619 11.555 10.400 1.000 38.406 108 VAL AAA CA 1
ATOM 781 C C . VAL A 1 108 ? 19.306 10.205 10.212 1.000 40.815 108 VAL AAA C 1
ATOM 782 O O . VAL A 1 108 ? 19.635 9.834 9.066 1.000 42.376 108 VAL AAA O 1
ATOM 786 N N . GLY A 1 109 ? 19.482 9.482 11.315 1.000 41.077 109 GLY AAA N 1
ATOM 787 C CA . GLY A 1 109 ? 20.151 8.174 11.335 1.000 36.346 109 GLY AAA CA 1
ATOM 788 C C . GLY A 1 109 ? 19.217 7.147 10.765 1.000 35.875 109 GLY AAA C 1
ATOM 789 O O . GLY A 1 109 ? 18.046 7.487 10.584 1.000 36.447 109 GLY AAA O 1
ATOM 790 N N . ASN A 1 110 ? 19.726 5.946 10.483 1.000 36.791 110 ASN AAA N 1
ATOM 791 C CA . ASN A 1 110 ? 18.936 4.814 9.933 1.000 34.655 110 ASN AAA CA 1
ATOM 792 C C . ASN A 1 110 ? 17.983 4.361 11.038 1.000 34.632 110 ASN AAA C 1
ATOM 793 O O . ASN A 1 110 ? 18.260 4.645 12.208 1.000 32.388 110 ASN AAA O 1
ATOM 798 N N . LEU A 1 111 ? 16.905 3.680 10.669 1.000 37.683 111 LEU AAA N 1
ATOM 799 C CA . LEU A 1 111 ? 15.876 3.222 11.627 1.000 38.639 111 LEU AAA CA 1
ATOM 800 C C . LEU A 1 111 ? 16.461 2.106 12.480 1.000 35.919 111 LEU AAA C 1
ATOM 801 O O . LEU A 1 111 ? 16.948 1.113 11.930 1.000 35.156 111 LEU AAA O 1
ATOM 806 N N . VAL A 1 112 ? 16.435 2.291 13.790 1.000 33.483 112 VAL AAA N 1
ATOM 807 C CA . VAL A 1 112 ? 17.044 1.324 14.733 1.000 33.198 112 VAL AAA CA 1
ATOM 808 C C . VAL A 1 112 ? 16.110 0.132 14.871 1.000 34.482 112 VAL AAA C 1
ATOM 809 O O . VAL A 1 112 ? 15.037 0.320 15.434 1.000 40.701 112 VAL AAA O 1
ATOM 813 N N . HIS A 1 113 ? 16.534 -1.053 14.435 1.000 33.808 113 HIS AAA N 1
ATOM 814 C CA . HIS A 1 113 ? 15.797 -2.321 14.650 1.000 32.833 113 HIS AAA CA 1
ATOM 815 C C . HIS A 1 113 ? 15.391 -2.436 16.113 1.000 35.464 113 HIS AAA C 1
ATOM 816 O O . HIS A 1 113 ? 16.193 -2.065 16.979 1.000 37.618 113 HIS AAA O 1
ATOM 823 N N . ASP A 1 114 ? 14.214 -2.996 16.367 1.000 41.656 114 ASP AAA N 1
ATOM 824 C CA . ASP A 1 114 ? 13.620 -3.137 17.722 1.000 41.620 114 ASP AAA CA 1
ATOM 825 C C . ASP A 1 114 ? 14.469 -4.044 18.606 1.000 39.518 114 ASP AAA C 1
ATOM 826 O O . ASP A 1 114 ? 14.490 -3.787 19.823 1.000 47.322 114 ASP AAA O 1
ATOM 831 N N . SER A 1 115 ? 15.158 -5.040 18.048 1.000 36.278 115 SER AAA N 1
ATOM 832 C CA . SER A 1 115 ? 15.984 -5.991 18.843 1.000 36.838 115 SER AAA CA 1
ATOM 833 C C . SER A 1 115 ? 17.215 -5.297 19.442 1.000 35.210 115 SER AAA C 1
ATOM 834 O O . SER A 1 115 ? 17.917 -5.933 20.239 1.000 36.013 115 SER AAA O 1
ATOM 837 N N . VAL A 1 116 ? 17.479 -4.044 19.086 1.000 33.922 116 VAL AAA N 1
ATOM 838 C CA . VAL A 1 116 ? 18.684 -3.315 19.575 1.000 34.293 116 VAL AAA CA 1
ATOM 839 C C . VAL A 1 116 ? 18.444 -2.868 21.015 1.000 34.774 116 VAL AAA C 1
ATOM 840 O O . VAL A 1 116 ? 17.447 -2.211 21.318 1.000 33.226 116 VAL AAA O 1
ATOM 844 N N . PRO A 1 117 ? 19.370 -3.187 21.948 1.000 34.951 117 PRO AAA N 1
ATOM 845 C CA . PRO A 1 117 ? 19.332 -2.616 23.297 1.000 33.597 117 PRO AAA CA 1
ATOM 846 C C . PRO A 1 117 ? 19.373 -1.084 23.298 1.000 34.478 117 PRO AAA C 1
ATOM 847 O O . PRO A 1 117 ? 20.250 -0.507 22.692 1.000 36.861 117 PRO AAA O 1
ATOM 851 N N . VAL A 1 118 ? 18.436 -0.454 24.000 1.000 36.861 118 VAL AAA N 1
ATOM 852 C CA . VAL A 1 118 ? 18.296 1.027 24.043 1.000 34.507 118 VAL AAA CA 1
ATOM 853 C C . VAL A 1 118 ? 19.063 1.554 25.246 1.000 36.019 118 VAL AAA C 1
ATOM 854 O O . VAL A 1 118 ? 18.733 1.186 26.372 1.000 38.211 118 VAL AAA O 1
ATOM 858 N N . ASP A 1 119 ? 20.034 2.420 24.996 1.000 40.931 119 ASP AAA N 1
ATOM 859 C CA . ASP A 1 119 ? 20.976 2.932 26.024 1.000 43.130 119 ASP AAA CA 1
ATOM 860 C C . ASP A 1 119 ? 21.941 3.882 25.314 1.000 45.807 119 ASP AAA C 1
ATOM 861 O O . ASP A 1 119 ? 21.994 3.802 24.068 1.000 45.055 119 ASP AAA O 1
ATOM 866 N N . LYS A 1 120 ? 22.669 4.733 26.045 1.000 47.249 120 LYS AAA N 1
ATOM 867 C CA . LYS A 1 120 ? 23.564 5.753 25.429 1.000 49.856 120 LYS AAA CA 1
ATOM 868 C C . LYS A 1 120 ? 25.038 5.373 25.625 1.000 51.941 120 LYS AAA C 1
ATOM 869 O O . LYS A 1 120 ? 25.905 5.998 24.988 1.000 57.150 120 LYS AAA O 1
ATOM 875 N N . ASP A 1 121 ? 25.335 4.395 26.470 1.000 52.932 121 ASP AAA N 1
ATOM 876 C CA . ASP A 1 121 ? 26.738 4.061 26.802 1.000 56.064 121 ASP AAA CA 1
ATOM 877 C C . ASP A 1 121 ? 27.026 2.649 26.309 1.000 49.820 121 ASP AAA C 1
ATOM 878 O O . ASP A 1 121 ? 26.271 1.746 26.673 1.000 40.362 121 ASP AAA O 1
ATOM 883 N N . GLU A 1 122 ? 28.097 2.484 25.527 1.000 53.705 122 GLU AAA N 1
ATOM 884 C CA . GLU A 1 122 ? 28.611 1.149 25.113 1.000 53.774 122 GLU AAA CA 1
ATOM 885 C C . GLU A 1 122 ? 28.983 0.339 26.362 1.000 52.452 122 GLU AAA C 1
ATOM 886 O O . GLU A 1 122 ? 28.995 -0.898 26.281 1.000 53.699 122 GLU AAA O 1
ATOM 892 N N . ALA A 1 123 ? 29.237 1.002 27.493 1.000 55.533 123 ALA AAA N 1
ATOM 893 C CA . ALA A 1 123 ? 29.419 0.352 28.813 1.000 53.428 123 ALA AAA CA 1
ATOM 894 C C . ALA A 1 123 ? 28.316 -0.688 29.027 1.000 52.358 123 ALA AAA C 1
ATOM 895 O O . ALA A 1 123 ? 28.595 -1.726 29.644 1.000 51.088 123 ALA AAA O 1
ATOM 897 N N . ASN A 1 124 ? 27.113 -0.399 28.521 1.000 50.377 124 ASN AAA N 1
ATOM 898 C CA . ASN A 1 124 ? 25.887 -1.214 28.710 1.000 47.466 124 ASN AAA CA 1
ATOM 899 C C . ASN A 1 124 ? 25.673 -2.140 27.517 1.000 45.415 124 ASN AAA C 1
ATOM 900 O O . ASN A 1 124 ? 24.578 -2.733 27.445 1.000 38.960 124 ASN AAA O 1
ATOM 905 N N . ASN A 1 125 ? 26.661 -2.279 26.622 1.000 47.025 125 ASN AAA N 1
ATOM 906 C CA . ASN A 1 125 ? 26.582 -3.284 25.526 1.000 45.163 125 ASN AAA CA 1
ATOM 907 C C . ASN A 1 125 ? 26.192 -4.634 26.144 1.000 41.877 125 ASN AAA C 1
ATOM 908 O O . ASN A 1 125 ? 26.755 -5.026 27.184 1.000 37.218 125 ASN AAA O 1
ATOM 913 N N . LEU A 1 126 ? 25.239 -5.294 25.511 1.000 38.257 126 LEU AAA N 1
ATOM 914 C CA . LEU A 1 126 ? 24.604 -6.525 25.999 1.000 42.075 126 LEU AAA CA 1
ATOM 915 C C . LEU A 1 126 ? 25.406 -7.697 25.451 1.000 39.461 126 LEU AAA C 1
ATOM 916 O O . LEU A 1 126 ? 25.303 -7.967 24.262 1.000 42.640 126 LEU AAA O 1
ATOM 921 N N . VAL A 1 127 ? 26.223 -8.341 26.268 1.000 38.434 127 VAL AAA N 1
ATOM 922 C CA . VAL A 1 127 ? 26.795 -9.667 25.906 1.000 35.561 127 VAL AAA CA 1
ATOM 923 C C . VAL A 1 127 ? 25.643 -10.617 25.583 1.000 36.619 127 VAL AAA C 1
ATOM 924 O O . VAL A 1 127 ? 24.680 -10.666 26.351 1.000 39.700 127 VAL AAA O 1
ATOM 928 N N . ILE A 1 128 ? 25.730 -11.366 24.495 1.000 37.943 128 ILE AAA N 1
ATOM 929 C CA . ILE A 1 128 ? 24.628 -12.301 24.139 1.000 40.596 128 ILE AAA CA 1
ATOM 930 C C . ILE A 1 128 ? 25.149 -13.720 23.928 1.000 39.129 128 ILE AAA C 1
ATOM 931 O O . ILE A 1 128 ? 24.299 -14.611 23.883 1.000 38.436 128 ILE AAA O 1
ATOM 936 N N . LYS A 1 129 ? 26.460 -13.930 23.772 1.000 40.086 129 LYS AAA N 1
ATOM 937 C CA . LYS A 1 129 ? 27.008 -15.289 23.511 1.000 45.181 129 LYS AAA CA 1
ATOM 938 C C . LYS A 1 129 ? 28.484 -15.385 23.901 1.000 40.615 129 LYS AAA C 1
ATOM 939 O O . LYS A 1 129 ? 29.213 -14.431 23.694 1.000 43.455 129 LYS AAA O 1
ATOM 945 N N . LEU A 1 130 ? 28.881 -16.529 24.448 1.000 39.900 130 LEU AAA N 1
ATOM 946 C CA . LEU A 1 130 ? 30.272 -16.856 24.845 1.000 41.458 130 LEU AAA CA 1
ATOM 947 C C . LEU A 1 130 ? 30.698 -18.115 24.098 1.000 40.344 130 LEU AAA C 1
ATOM 948 O O . LEU A 1 130 ? 29.818 -18.901 23.707 1.000 40.117 130 LEU AAA O 1
ATOM 953 N N . TRP A 1 131 ? 31.999 -18.309 23.914 1.000 41.593 131 TRP AAA N 1
ATOM 954 C CA . TRP A 1 131 ? 32.523 -19.559 23.314 1.000 42.943 131 TRP AAA CA 1
ATOM 955 C C . TRP A 1 131 ? 34.009 -19.712 23.632 1.000 46.235 131 TRP AAA C 1
ATOM 956 O O . TRP A 1 131 ? 34.750 -18.700 23.507 1.000 46.288 131 TRP AAA O 1
ATOM 967 N N . GLY A 1 132 ? 34.414 -20.933 24.001 1.000 44.816 132 GLY AAA N 1
ATOM 968 C CA . GLY A 1 132 ? 35.828 -21.301 24.172 1.000 48.377 132 GLY AAA CA 1
ATOM 969 C C . GLY A 1 132 ? 36.271 -21.275 25.624 1.000 51.636 132 GLY AAA C 1
ATOM 970 O O . GLY A 1 132 ? 35.701 -20.501 26.420 1.000 48.750 132 GLY AAA O 1
ATOM 971 N N . GLU A 1 133 ? 37.274 -22.098 25.935 1.000 53.562 133 GLU AAA N 1
ATOM 972 C CA . GLU A 1 133 ? 37.875 -22.240 27.278 1.000 58.011 133 GLU AAA CA 1
ATOM 973 C C . GLU A 1 133 ? 39.066 -21.290 27.352 1.000 52.694 133 GLU AAA C 1
ATOM 974 O O . GLU A 1 133 ? 40.081 -21.553 26.695 1.000 56.940 133 GLU AAA O 1
ATOM 980 N N . LYS A 1 134 ? 38.930 -20.228 28.133 1.000 46.307 134 LYS AAA N 1
ATOM 981 C CA . LYS A 1 134 ? 39.902 -19.112 28.171 1.000 49.164 134 LYS AAA CA 1
ATOM 982 C C . LYS A 1 134 ? 41.157 -19.514 28.966 1.000 53.461 134 LYS AAA C 1
ATOM 983 O O . LYS A 1 134 ? 41.021 -20.034 30.093 1.000 64.807 134 LYS AAA O 1
ATOM 989 N N . ARG A 1 135 ? 42.341 -19.249 28.405 1.000 53.877 135 ARG AAA N 1
ATOM 990 C CA . ARG A 1 135 ? 43.662 -19.493 29.047 1.000 51.249 135 ARG AAA CA 1
ATOM 991 C C . ARG A 1 135 ? 43.984 -18.367 30.037 1.000 50.833 135 ARG AAA C 1
ATOM 992 O O . ARG A 1 135 ? 43.637 -17.189 29.768 1.000 42.234 135 ARG AAA O 1
ATOM 1000 N N . PHE A 1 136 ? 44.674 -18.723 31.126 1.000 49.284 136 PHE AAA N 1
ATOM 1001 C CA . PHE A 1 136 ? 45.121 -17.788 32.188 1.000 47.314 136 PHE AAA CA 1
ATOM 1002 C C . PHE A 1 136 ? 46.575 -18.066 32.538 1.000 43.537 136 PHE AAA C 1
ATOM 1003 O O . PHE A 1 136 ? 46.986 -19.216 32.403 1.000 39.918 136 PHE AAA O 1
ATOM 1011 N N . SER A 1 137 ? 47.309 -17.030 32.947 1.000 48.967 137 SER AAA N 1
ATOM 1012 C CA . SER A 1 137 ? 48.645 -17.150 33.587 1.000 55.769 137 SER AAA CA 1
ATOM 1013 C C . SER A 1 137 ? 48.552 -18.190 34.704 1.000 66.257 137 SER AAA C 1
ATOM 1014 O O . SER A 1 137 ? 47.764 -17.961 35.657 1.000 75.800 137 SER AAA O 1
ATOM 1017 N N . THR A 1 138 ? 49.260 -19.313 34.553 1.000 65.966 138 THR AAA N 1
ATOM 1018 C CA . THR A 1 138 ? 49.435 -20.328 35.618 1.000 65.407 138 THR AAA CA 1
ATOM 1019 C C . THR A 1 138 ? 50.718 -19.987 36.369 1.000 68.588 138 THR AAA C 1
ATOM 1020 O O . THR A 1 138 ? 51.441 -19.056 36.002 1.000 59.785 138 THR AAA O 1
ATOM 1024 N N . PRO A 1 139 ? 51.029 -20.720 37.459 1.000 80.628 139 PRO AAA N 1
ATOM 1025 C CA . PRO A 1 139 ? 52.303 -20.539 38.155 1.000 81.453 139 PRO AAA CA 1
ATOM 1026 C C . PRO A 1 139 ? 53.470 -21.005 37.270 1.000 76.072 139 PRO AAA C 1
ATOM 1027 O O . PRO A 1 139 ? 54.539 -20.406 37.350 1.000 63.000 139 PRO AAA O 1
ATOM 1031 N N . GLY A 1 140 ? 53.214 -22.035 36.450 1.000 75.804 140 GLY AAA N 1
ATOM 1032 C CA . GLY A 1 140 ? 54.171 -22.635 35.500 1.000 78.830 140 GLY AAA CA 1
ATOM 1033 C C . GLY A 1 140 ? 54.649 -21.646 34.445 1.000 76.498 140 GLY AAA C 1
ATOM 1034 O O . GLY A 1 140 ? 55.859 -21.666 34.140 1.000 76.894 140 GLY AAA O 1
ATOM 1035 N N . LEU A 1 141 ? 53.748 -20.818 33.899 1.000 67.055 141 LEU AAA N 1
ATOM 1036 C CA . LEU A 1 141 ? 54.056 -19.883 32.783 1.000 60.531 141 LEU AAA CA 1
ATOM 1037 C C . LEU A 1 141 ? 53.278 -18.577 32.941 1.000 51.907 141 LEU AAA C 1
ATOM 1038 O O . LEU A 1 141 ? 52.046 -18.589 32.760 1.000 44.120 141 LEU AAA O 1
ATOM 1043 N N . LYS A 1 142 ? 53.985 -17.482 33.211 1.000 50.956 142 LYS AAA N 1
ATOM 1044 C CA . LYS A 1 142 ? 53.414 -16.117 33.090 1.000 53.038 142 LYS AAA CA 1
ATOM 1045 C C . LYS A 1 142 ? 53.133 -15.871 31.604 1.000 47.556 142 LYS AAA C 1
ATOM 1046 O O . LYS A 1 142 ? 54.069 -15.980 30.794 1.000 40.636 142 LYS AAA O 1
ATOM 1052 N N . LEU A 1 143 ? 51.877 -15.584 31.272 1.000 44.695 143 LEU AAA N 1
ATOM 1053 C CA . LEU A 1 143 ? 51.424 -15.398 29.878 1.000 45.478 143 LEU AAA CA 1
ATOM 1054 C C . LEU A 1 143 ? 51.856 -14.014 29.419 1.000 47.785 143 LEU AAA C 1
ATOM 1055 O O . LEU A 1 143 ? 51.412 -13.039 30.044 1.000 54.562 143 LEU AAA O 1
ATOM 1060 N N . LYS A 1 144 ? 52.685 -13.960 28.370 1.000 45.429 144 LYS AAA N 1
ATOM 1061 C CA . LYS A 1 144 ? 53.227 -12.714 27.770 1.000 41.998 144 LYS AAA CA 1
ATOM 1062 C C . LYS A 1 144 ? 52.169 -12.092 26.853 1.000 38.961 144 LYS AAA C 1
ATOM 1063 O O . LYS A 1 144 ? 51.306 -12.816 26.350 1.000 34.298 144 LYS AAA O 1
ATOM 1069 N N . ASN A 1 145 ? 52.287 -10.791 26.621 1.000 37.514 145 ASN AAA N 1
ATOM 1070 C CA . ASN A 1 145 ? 51.396 -10.001 25.742 1.000 38.720 145 ASN AAA CA 1
ATOM 1071 C C . ASN A 1 145 ? 51.966 -9.977 24.314 1.000 40.530 145 ASN AAA C 1
ATOM 1072 O O . ASN A 1 145 ? 53.182 -10.279 24.103 1.000 38.488 145 ASN AAA O 1
ATOM 1077 N N . HIS A 1 146 ? 51.123 -9.605 23.354 1.000 39.220 146 HIS AAA N 1
ATOM 1078 C CA . HIS A 1 146 ? 51.456 -9.672 21.911 1.000 39.302 146 HIS AAA CA 1
ATOM 1079 C C . HIS A 1 146 ? 52.710 -8.837 21.655 1.000 40.198 146 HIS AAA C 1
ATOM 1080 O O . HIS A 1 146 ? 53.568 -9.310 20.903 1.000 39.589 146 HIS AAA O 1
ATOM 1087 N N . VAL A 1 147 ? 52.834 -7.669 22.293 1.000 40.847 147 VAL AAA N 1
ATOM 1088 C CA . VAL A 1 147 ? 53.984 -6.735 22.072 1.000 38.485 147 VAL AAA CA 1
ATOM 1089 C C . VAL A 1 147 ? 55.276 -7.511 22.307 1.000 38.184 147 VAL AAA C 1
ATOM 1090 O O . VAL A 1 147 ? 56.137 -7.462 21.439 1.000 39.178 147 VAL AAA O 1
ATOM 1094 N N . ASP A 1 148 ? 55.399 -8.183 23.452 1.000 44.337 148 ASP AAA N 1
ATOM 1095 C CA . ASP A 1 148 ? 56.656 -8.864 23.872 1.000 50.509 148 ASP AAA CA 1
ATOM 1096 C C . ASP A 1 148 ? 56.849 -10.133 23.028 1.000 45.444 148 ASP AAA C 1
ATOM 1097 O O . ASP A 1 148 ? 58.010 -10.457 22.732 1.000 47.958 148 ASP AAA O 1
ATOM 1102 N N . LEU A 1 149 ? 55.768 -10.807 22.627 1.000 41.612 149 LEU AAA N 1
ATOM 1103 C CA . LEU A 1 149 ? 55.837 -12.070 21.839 1.000 42.561 149 LEU AAA CA 1
ATOM 1104 C C . LEU A 1 149 ? 56.273 -11.795 20.391 1.000 42.241 149 LEU AAA C 1
ATOM 1105 O O . LEU A 1 149 ? 56.947 -12.654 19.805 1.000 40.457 149 LEU AAA O 1
ATOM 1110 N N . VAL A 1 150 ? 55.885 -10.655 19.816 1.000 44.856 150 VAL AAA N 1
ATOM 1111 C CA . VAL A 1 150 ? 56.387 -10.188 18.488 1.000 44.887 150 VAL AAA CA 1
ATOM 1112 C C . VAL A 1 150 ? 57.898 -9.939 18.580 1.000 44.720 150 VAL AAA C 1
ATOM 1113 O O . VAL A 1 150 ? 58.600 -10.431 17.703 1.000 47.275 150 VAL AAA O 1
ATOM 1117 N N . GLU A 1 151 ? 58.386 -9.234 19.601 1.000 45.161 151 GLU AAA N 1
ATOM 1118 C CA . GLU A 1 151 ? 59.844 -9.002 19.789 1.000 51.698 151 GLU AAA CA 1
ATOM 1119 C C . GLU A 1 151 ? 60.561 -10.348 19.913 1.000 50.016 151 GLU AAA C 1
ATOM 1120 O O . GLU A 1 151 ? 61.561 -10.547 19.212 1.000 53.851 151 GLU AAA O 1
ATOM 1126 N N . LEU A 1 152 ? 60.075 -11.240 20.771 1.000 49.204 152 LEU AAA N 1
ATOM 1127 C CA . LEU A 1 152 ? 60.761 -12.527 21.064 1.000 48.397 152 LEU AAA CA 1
ATOM 1128 C C . LEU A 1 152 ? 60.772 -13.430 19.830 1.000 46.439 152 LEU AAA C 1
ATOM 1129 O O . LEU A 1 152 ? 61.792 -14.086 19.618 1.000 47.008 152 LEU AAA O 1
ATOM 1134 N N . LEU A 1 153 ? 59.688 -13.450 19.052 1.000 47.058 153 LEU AAA N 1
ATOM 1135 C CA . LEU A 1 153 ? 59.534 -14.329 17.858 1.000 45.535 153 LEU AAA CA 1
ATOM 1136 C C . LEU A 1 153 ? 60.381 -13.808 16.690 1.000 43.637 153 LEU AAA C 1
ATOM 1137 O O . LEU A 1 153 ? 60.734 -14.628 15.827 1.000 42.987 153 LEU AAA O 1
ATOM 1142 N N . GLY A 1 154 ? 60.705 -12.514 16.686 1.000 42.160 154 GLY AAA N 1
ATOM 1143 C CA . GLY A 1 154 ? 61.434 -11.832 15.603 1.000 43.199 154 GLY AAA CA 1
ATOM 1144 C C . GLY A 1 154 ? 60.643 -11.796 14.306 1.000 44.678 154 GLY AAA C 1
ATOM 1145 O O . GLY A 1 154 ? 61.240 -12.096 13.249 1.000 55.219 154 GLY AAA O 1
ATOM 1146 N N . ILE A 1 155 ? 59.362 -11.418 14.342 1.000 42.805 155 ILE AAA N 1
ATOM 1147 C CA . ILE A 1 155 ? 58.480 -11.496 13.137 1.000 40.038 155 ILE AAA CA 1
ATOM 1148 C C . ILE A 1 155 ? 57.988 -10.113 12.689 1.000 39.443 155 ILE AAA C 1
ATOM 1149 O O . ILE A 1 155 ? 57.246 -10.049 11.706 1.000 35.596 155 ILE AAA O 1
ATOM 1154 N N . ALA A 1 156 ? 58.385 -9.041 13.363 1.000 39.244 156 ALA AAA N 1
ATOM 1155 C CA . ALA A 1 156 ? 58.081 -7.668 12.923 1.000 41.400 156 ALA AAA CA 1
ATOM 1156 C C . ALA A 1 156 ? 59.203 -6.758 13.387 1.000 43.349 156 ALA AAA C 1
ATOM 1157 O O . ALA A 1 156 ? 59.579 -6.872 14.564 1.000 54.586 156 ALA AAA O 1
ATOM 1159 N N . ASP A 1 157 ? 59.705 -5.903 12.504 1.000 39.575 157 ASP AAA N 1
ATOM 1160 C CA . ASP A 1 157 ? 60.621 -4.816 12.908 1.000 42.557 157 ASP AAA CA 1
ATOM 1161 C C . ASP A 1 157 ? 59.784 -3.554 13.042 1.000 44.146 157 ASP AAA C 1
ATOM 1162 O O . ASP A 1 157 ? 59.550 -2.888 12.018 1.000 51.476 157 ASP AAA O 1
ATOM 1167 N N . THR A 1 158 ? 59.332 -3.270 14.262 1.000 41.918 158 THR AAA N 1
ATOM 1168 C CA . THR A 1 158 ? 58.595 -2.031 14.604 1.000 42.689 158 THR AAA CA 1
ATOM 1169 C C . THR A 1 158 ? 59.579 -0.863 14.747 1.000 41.793 158 THR AAA C 1
ATOM 1170 O O . THR A 1 158 ? 59.141 0.278 14.537 1.000 41.000 158 THR AAA O 1
ATOM 1174 N N . LYS A 1 159 ? 60.838 -1.126 15.107 1.000 43.332 159 LYS AAA N 1
ATOM 1175 C CA . LYS A 1 159 ? 61.850 -0.064 15.368 1.000 50.202 159 LYS AAA CA 1
ATOM 1176 C C . LYS A 1 159 ? 62.282 0.526 14.023 1.000 49.410 159 LYS AAA C 1
ATOM 1177 O O . LYS A 1 159 ? 62.117 1.740 13.826 1.000 47.157 159 LYS AAA O 1
ATOM 1182 N N . ARG A 1 160 ? 62.798 -0.324 13.132 1.000 52.840 160 ARG AAA N 1
ATOM 1183 C CA . ARG A 1 160 ? 63.249 0.051 11.767 1.000 48.849 160 ARG AAA CA 1
ATOM 1184 C C . ARG A 1 160 ? 62.030 0.539 10.966 1.000 45.724 160 ARG AAA C 1
ATOM 1185 O O . ARG A 1 160 ? 62.141 1.539 10.228 1.000 45.849 160 ARG AAA O 1
ATOM 1193 N N . GLY A 1 161 ? 60.890 -0.116 11.129 1.000 42.758 161 GLY AAA N 1
ATOM 1194 C CA . GLY A 1 161 ? 59.615 0.389 10.600 1.000 45.957 161 GLY AAA CA 1
ATOM 1195 C C . GLY A 1 161 ? 59.413 1.851 10.959 1.000 46.543 161 GLY AAA C 1
ATOM 1196 O O . GLY A 1 161 ? 59.001 2.618 10.073 1.000 46.662 161 GLY AAA O 1
ATOM 1197 N N . ALA A 1 162 ? 59.694 2.231 12.209 1.000 49.302 162 ALA AAA N 1
ATOM 1198 C CA . ALA A 1 162 ? 59.329 3.557 12.768 1.000 53.766 162 ALA AAA CA 1
ATOM 1199 C C . ALA A 1 162 ? 60.231 4.638 12.165 1.000 53.756 162 ALA AAA C 1
ATOM 1200 O O . ALA A 1 162 ? 59.692 5.684 11.774 1.000 49.949 162 ALA AAA O 1
ATOM 1202 N N . GLU A 1 163 ? 61.542 4.392 12.081 1.000 62.804 163 GLU AAA N 1
ATOM 1203 C CA . GLU A 1 163 ? 62.510 5.304 11.403 1.000 73.280 163 GLU AAA CA 1
ATOM 1204 C C . GLU A 1 163 ? 62.075 5.527 9.940 1.000 69.271 163 GLU AAA C 1
ATOM 1205 O O . GLU A 1 163 ? 62.143 6.687 9.479 1.000 65.827 163 GLU AAA O 1
ATOM 1211 N N . ILE A 1 164 ? 61.623 4.464 9.257 1.000 61.897 164 ILE AAA N 1
ATOM 1212 C CA . ILE A 1 164 ? 61.249 4.451 7.807 1.000 59.055 164 ILE AAA CA 1
ATOM 1213 C C . ILE A 1 164 ? 59.887 5.152 7.596 1.000 55.123 164 ILE AAA C 1
ATOM 1214 O O . ILE A 1 164 ? 59.837 6.092 6.780 1.000 49.408 164 ILE AAA O 1
ATOM 1219 N N . ALA A 1 165 ? 58.811 4.716 8.268 1.000 52.150 165 ALA AAA N 1
ATOM 1220 C CA . ALA A 1 165 ? 57.409 5.086 7.930 1.000 47.843 165 ALA AAA CA 1
ATOM 1221 C C . ALA A 1 165 ? 56.819 6.049 8.961 1.000 46.943 165 ALA AAA C 1
ATOM 1222 O O . ALA A 1 165 ? 55.596 6.348 8.876 1.000 46.230 165 ALA AAA O 1
ATOM 1224 N N . GLY A 1 166 ? 57.642 6.522 9.895 1.000 45.383 166 GLY AAA N 1
ATOM 1225 C CA . GLY A 1 166 ? 57.164 7.256 11.074 1.000 49.259 166 GLY AAA CA 1
ATOM 1226 C C . GLY A 1 166 ? 56.436 6.319 12.020 1.000 55.274 166 GLY AAA C 1
ATOM 1227 O O . GLY A 1 166 ? 56.553 5.072 11.855 1.000 60.940 166 GLY AAA O 1
ATOM 1228 N N . ALA A 1 167 ? 55.691 6.895 12.961 1.000 53.558 167 ALA AAA N 1
ATOM 1229 C CA . ALA A 1 167 ? 55.260 6.233 14.211 1.000 54.084 167 ALA AAA CA 1
ATOM 1230 C C . ALA A 1 167 ? 54.261 5.117 13.887 1.000 55.066 167 ALA AAA C 1
ATOM 1231 O O . ALA A 1 167 ? 53.439 5.302 12.968 1.000 55.392 167 ALA AAA O 1
ATOM 1233 N N . ARG A 1 168 ? 54.343 4.008 14.626 1.000 52.595 168 ARG AAA N 1
ATOM 1234 C CA . ARG A 1 168 ? 53.474 2.807 14.478 1.000 55.628 168 ARG AAA CA 1
ATOM 1235 C C . ARG A 1 168 ? 53.832 2.069 13.185 1.000 50.641 168 ARG AAA C 1
ATOM 1236 O O . ARG A 1 168 ? 53.119 1.128 12.831 1.000 53.052 168 ARG AAA O 1
ATOM 1244 N N . GLY A 1 169 ? 54.916 2.461 12.518 1.000 50.918 169 GLY AAA N 1
ATOM 1245 C CA . GLY A 1 169 ? 55.343 1.841 11.251 1.000 50.560 169 GLY AAA CA 1
ATOM 1246 C C . GLY A 1 169 ? 56.074 0.543 11.512 1.000 43.990 169 GLY AAA C 1
ATOM 1247 O O . GLY A 1 169 ? 56.974 0.537 12.371 1.000 45.495 169 GLY AAA O 1
ATOM 1248 N N . PHE A 1 170 ? 55.723 -0.519 10.798 1.000 39.592 170 PHE AAA N 1
ATOM 1249 C CA . PHE A 1 170 ? 56.305 -1.864 11.030 1.000 38.728 170 PHE AAA CA 1
ATOM 1250 C C . PHE A 1 170 ? 56.538 -2.609 9.713 1.000 35.898 170 PHE AAA C 1
ATOM 1251 O O . PHE A 1 170 ? 55.734 -2.475 8.755 1.000 32.485 170 PHE AAA O 1
ATOM 1259 N N . PHE A 1 171 ? 57.619 -3.390 9.684 1.000 36.342 171 PHE AAA N 1
ATOM 1260 C CA . PHE A 1 171 ? 57.841 -4.491 8.713 1.000 40.434 171 PHE AAA CA 1
ATOM 1261 C C . PHE A 1 171 ? 57.205 -5.771 9.258 1.000 39.743 171 PHE AAA C 1
ATOM 1262 O O . PHE A 1 171 ? 57.302 -5.981 10.456 1.000 44.679 171 PHE AAA O 1
ATOM 1270 N N . LEU A 1 172 ? 56.539 -6.575 8.429 1.000 40.169 172 LEU AAA N 1
ATOM 1271 C CA . LEU A 1 172 ? 56.343 -8.021 8.723 1.000 39.772 172 LEU AAA CA 1
ATOM 1272 C C . LEU A 1 172 ? 57.604 -8.743 8.251 1.000 38.521 172 LEU AAA C 1
ATOM 1273 O O . LEU A 1 172 ? 58.193 -8.295 7.270 1.000 39.692 172 LEU AAA O 1
ATOM 1278 N N . LYS A 1 173 ? 58.017 -9.795 8.947 1.000 39.517 173 LYS AAA N 1
ATOM 1279 C CA . LYS A 1 173 ? 59.324 -10.457 8.711 1.000 41.404 173 LYS AAA CA 1
ATOM 1280 C C . LYS A 1 173 ? 59.183 -11.968 8.881 1.000 39.162 173 LYS AAA C 1
ATOM 1281 O O . LYS A 1 173 ? 58.320 -12.403 9.647 1.000 36.619 173 LYS AAA O 1
ATOM 1287 N N . GLY A 1 174 ? 60.002 -12.720 8.146 1.000 39.148 174 GLY AAA N 1
ATOM 1288 C CA . GLY A 1 174 ? 60.094 -14.186 8.231 1.000 38.273 174 GLY AAA CA 1
ATOM 1289 C C . GLY A 1 174 ? 58.727 -14.800 8.391 1.000 38.892 174 GLY AAA C 1
ATOM 1290 O O . GLY A 1 174 ? 57.838 -14.506 7.570 1.000 44.098 174 GLY AAA O 1
ATOM 1291 N N . ASP A 1 175 ? 58.535 -15.578 9.446 1.000 40.553 175 ASP AAA N 1
ATOM 1292 C CA . ASP A 1 175 ? 57.274 -16.326 9.653 1.000 42.773 175 ASP AAA CA 1
ATOM 1293 C C . ASP A 1 175 ? 56.125 -15.357 9.974 1.000 41.313 175 ASP AAA C 1
ATOM 1294 O O . ASP A 1 175 ? 54.961 -15.815 9.897 1.000 48.867 175 ASP AAA O 1
ATOM 1299 N N . GLY A 1 176 ? 56.402 -14.082 10.279 1.000 34.194 176 GLY AAA N 1
ATOM 1300 C CA . GLY A 1 176 ? 55.363 -13.042 10.432 1.000 34.260 176 GLY AAA CA 1
ATOM 1301 C C . GLY A 1 176 ? 54.593 -12.813 9.134 1.000 34.994 176 GLY AAA C 1
ATOM 1302 O O . GLY A 1 176 ? 53.336 -12.754 9.158 1.000 32.555 176 GLY AAA O 1
ATOM 1303 N N . LEU A 1 177 ? 55.323 -12.699 8.023 1.000 36.534 177 LEU AAA N 1
ATOM 1304 C CA . LEU A 1 177 ? 54.756 -12.485 6.667 1.000 36.019 177 LEU AAA CA 1
ATOM 1305 C C . LEU A 1 177 ? 54.004 -13.755 6.258 1.000 34.850 177 LEU AAA C 1
ATOM 1306 O O . LEU A 1 177 ? 52.820 -13.631 5.861 1.000 33.271 177 LEU AAA O 1
ATOM 1311 N N . MET A 1 178 ? 54.646 -14.925 6.389 1.000 34.951 178 MET AAA N 1
ATOM 1312 C CA A MET A 1 178 ? 54.039 -16.254 6.087 0.500 37.457 178 MET AAA CA 1
ATOM 1313 C CA B MET A 1 178 ? 54.014 -16.229 6.043 0.500 35.000 178 MET AAA CA 1
ATOM 1314 C C . MET A 1 178 ? 52.706 -16.385 6.836 1.000 36.691 178 MET AAA C 1
ATOM 1315 O O . MET A 1 178 ? 51.739 -16.893 6.241 1.000 38.221 178 MET AAA O 1
ATOM 1324 N N . LEU A 1 179 ? 52.671 -15.948 8.108 1.000 38.164 179 LEU AAA N 1
ATOM 1325 C CA . LEU A 1 179 ? 51.449 -16.036 8.965 1.000 38.686 179 LEU AAA CA 1
ATOM 1326 C C . LEU A 1 179 ? 50.376 -15.084 8.453 1.000 36.154 179 LEU AAA C 1
ATOM 1327 O O . LEU A 1 179 ? 49.214 -15.509 8.307 1.000 34.699 179 LEU AAA O 1
ATOM 1332 N N . ASN A 1 180 ? 50.758 -13.828 8.252 1.000 32.841 180 ASN AAA N 1
ATOM 1333 C CA . ASN A 1 180 ? 49.851 -12.806 7.689 1.000 31.909 180 ASN AAA CA 1
ATOM 1334 C C . ASN A 1 180 ? 49.219 -13.393 6.424 1.000 30.673 180 ASN AAA C 1
ATOM 1335 O O . ASN A 1 180 ? 47.972 -13.308 6.273 1.000 29.327 180 ASN AAA O 1
ATOM 1340 N N . GLN A 1 181 ? 50.053 -13.983 5.563 1.000 30.410 181 GLN AAA N 1
ATOM 1341 C CA . GLN A 1 181 ? 49.631 -14.511 4.239 1.000 32.967 181 GLN AAA CA 1
ATOM 1342 C C . GLN A 1 181 ? 48.770 -15.762 4.453 1.000 33.179 181 GLN AAA C 1
ATOM 1343 O O . GLN A 1 181 ? 47.757 -15.913 3.731 1.000 33.910 181 GLN AAA O 1
ATOM 1349 N N . ALA A 1 182 ? 49.133 -16.598 5.431 1.000 32.217 182 ALA AAA N 1
ATOM 1350 C CA . ALA A 1 182 ? 48.394 -17.819 5.823 1.000 31.475 182 ALA AAA CA 1
ATOM 1351 C C . ALA A 1 182 ? 46.958 -17.472 6.205 1.000 31.903 182 ALA AAA C 1
ATOM 1352 O O . ALA A 1 182 ? 46.025 -18.180 5.796 1.000 32.293 182 ALA AAA O 1
ATOM 1354 N N . LEU A 1 183 ? 46.800 -16.412 6.985 1.000 34.131 183 LEU AAA N 1
ATOM 1355 C CA . LEU A 1 183 ? 45.486 -15.940 7.488 1.000 35.494 183 LEU AAA CA 1
ATOM 1356 C C . LEU A 1 183 ? 44.677 -15.357 6.313 1.000 36.279 183 LEU AAA C 1
ATOM 1357 O O . LEU A 1 183 ? 43.447 -15.592 6.233 1.000 37.994 183 LEU AAA O 1
ATOM 1362 N N . ILE A 1 184 ? 45.326 -14.621 5.412 1.000 35.884 184 ILE AAA N 1
ATOM 1363 C CA . ILE A 1 184 ? 44.620 -13.971 4.273 1.000 35.359 184 ILE AAA CA 1
ATOM 1364 C C . ILE A 1 184 ? 44.028 -15.078 3.394 1.000 36.813 184 ILE AAA C 1
ATOM 1365 O O . ILE A 1 184 ? 42.847 -14.967 3.022 1.000 35.022 184 ILE AAA O 1
ATOM 1370 N N . ASN A 1 185 ? 44.790 -16.140 3.135 1.000 37.933 185 ASN AAA N 1
ATOM 1371 C CA . ASN A 1 185 ? 44.381 -17.213 2.191 1.000 38.577 185 ASN AAA CA 1
ATOM 1372 C C . ASN A 1 185 ? 43.428 -18.200 2.878 1.000 36.451 185 ASN AAA C 1
ATOM 1373 O O . ASN A 1 185 ? 42.469 -18.700 2.215 1.000 35.687 185 ASN AAA O 1
ATOM 1378 N N . PHE A 1 186 ? 43.672 -18.482 4.153 1.000 32.281 186 PHE AAA N 1
ATOM 1379 C CA . PHE A 1 186 ? 42.723 -19.255 4.978 1.000 32.286 186 PHE AAA CA 1
ATOM 1380 C C . PHE A 1 186 ? 41.357 -18.560 4.966 1.000 31.860 186 PHE AAA C 1
ATOM 1381 O O . PHE A 1 186 ? 40.349 -19.266 4.806 1.000 32.803 186 PHE AAA O 1
ATOM 1389 N N . GLY A 1 187 ? 41.327 -17.234 5.151 1.000 29.937 187 GLY AAA N 1
ATOM 1390 C CA . GLY A 1 187 ? 40.081 -16.455 5.194 1.000 28.474 187 GLY AAA CA 1
ATOM 1391 C C . GLY A 1 187 ? 39.373 -16.482 3.855 1.000 30.311 187 GLY AAA C 1
ATOM 1392 O O . GLY A 1 187 ? 38.131 -16.724 3.825 1.000 30.525 187 GLY AAA O 1
ATOM 1393 N N . LEU A 1 188 ? 40.119 -16.230 2.775 1.000 31.174 188 LEU AAA N 1
ATOM 1394 C CA . LEU A 1 188 ? 39.560 -16.169 1.396 1.000 29.920 188 LEU AAA CA 1
ATOM 1395 C C . LEU A 1 188 ? 38.994 -17.545 1.034 1.000 29.356 188 LEU AAA C 1
ATOM 1396 O O . LEU A 1 188 ? 37.865 -17.584 0.481 1.000 26.620 188 LEU AAA O 1
ATOM 1401 N N . THR A 1 189 ? 39.713 -18.638 1.324 1.000 29.968 189 THR AAA N 1
ATOM 1402 C CA . THR A 1 189 ? 39.181 -20.001 1.031 1.000 33.894 189 THR AAA CA 1
ATOM 1403 C C . THR A 1 189 ? 38.006 -20.281 1.969 1.000 32.071 189 THR AAA C 1
ATOM 1404 O O . THR A 1 189 ? 36.978 -20.753 1.469 1.000 35.109 189 THR AAA O 1
ATOM 1408 N N . PHE A 1 190 ? 38.130 -19.970 3.261 1.000 31.102 190 PHE AAA N 1
ATOM 1409 C CA . PHE A 1 190 ? 37.027 -20.129 4.242 1.000 32.966 190 PHE AAA CA 1
ATOM 1410 C C . PHE A 1 190 ? 35.722 -19.587 3.645 1.000 34.035 190 PHE AAA C 1
ATOM 1411 O O . PHE A 1 190 ? 34.689 -20.308 3.690 1.000 33.824 190 PHE AAA O 1
ATOM 1419 N N . LEU A 1 191 ? 35.782 -18.367 3.106 1.000 33.018 191 LEU AAA N 1
ATOM 1420 C CA . LEU A 1 191 ? 34.614 -17.606 2.608 1.000 36.320 191 LEU AAA CA 1
ATOM 1421 C C . LEU A 1 191 ? 34.208 -18.089 1.217 1.000 40.045 191 LEU AAA C 1
ATOM 1422 O O . LEU A 1 191 ? 32.984 -18.145 0.944 1.000 41.988 191 LEU AAA O 1
ATOM 1427 N N . LYS A 1 192 ? 35.176 -18.438 0.368 1.000 46.931 192 LYS AAA N 1
ATOM 1428 C CA . LYS A 1 192 ? 34.885 -18.949 -0.997 1.000 48.524 192 LYS AAA CA 1
ATOM 1429 C C . LYS A 1 192 ? 34.067 -20.233 -0.852 1.000 43.748 192 LYS AAA C 1
ATOM 1430 O O . LYS A 1 192 ? 33.140 -20.427 -1.661 1.000 44.983 192 LYS AAA O 1
ATOM 1436 N N . LYS A 1 193 ? 34.341 -21.036 0.179 1.000 38.504 193 LYS AAA N 1
ATOM 1437 C CA . LYS A 1 193 ? 33.552 -22.265 0.466 1.000 41.929 193 LYS AAA CA 1
ATOM 1438 C C . LYS A 1 193 ? 32.125 -21.915 0.887 1.000 40.239 193 LYS AAA C 1
ATOM 1439 O O . LYS A 1 193 ? 31.277 -22.810 0.831 1.000 45.293 193 LYS AAA O 1
ATOM 1445 N N . ARG A 1 194 ? 31.855 -20.683 1.310 1.000 40.320 194 ARG AAA N 1
ATOM 1446 C CA . ARG A 1 194 ? 30.499 -20.292 1.760 1.000 42.329 194 ARG AAA CA 1
ATOM 1447 C C . ARG A 1 194 ? 29.880 -19.308 0.769 1.000 43.318 194 ARG AAA C 1
ATOM 1448 O O . ARG A 1 194 ? 29.095 -18.471 1.199 1.000 43.315 194 ARG AAA O 1
ATOM 1456 N N . GLY A 1 195 ? 30.192 -19.438 -0.520 1.000 40.797 195 GLY AAA N 1
ATOM 1457 C CA . GLY A 1 195 ? 29.416 -18.793 -1.591 1.000 37.770 195 GLY AAA CA 1
ATOM 1458 C C . GLY A 1 195 ? 29.905 -17.397 -1.908 1.000 36.670 195 GLY AAA C 1
ATOM 1459 O O . GLY A 1 195 ? 29.202 -16.700 -2.654 1.000 33.494 195 GLY AAA O 1
ATOM 1460 N N . PHE A 1 196 ? 31.074 -17.011 -1.392 1.000 37.628 196 PHE AAA N 1
ATOM 1461 C CA . PHE A 1 196 ? 31.657 -15.659 -1.590 1.000 38.331 196 PHE AAA CA 1
ATOM 1462 C C . PHE A 1 196 ? 32.580 -15.650 -2.813 1.000 38.118 196 PHE AAA C 1
ATOM 1463 O O . PHE A 1 196 ? 33.249 -16.678 -3.130 1.000 35.668 196 PHE AAA O 1
ATOM 1471 N N . THR A 1 197 ? 32.632 -14.481 -3.451 1.000 37.802 197 THR AAA N 1
ATOM 1472 C CA . THR A 1 197 ? 33.521 -14.139 -4.586 1.000 36.399 197 THR AAA CA 1
ATOM 1473 C C . THR A 1 197 ? 34.542 -13.136 -4.073 1.000 35.385 197 THR AAA C 1
ATOM 1474 O O . THR A 1 197 ? 34.104 -12.079 -3.591 1.000 39.162 197 THR AAA O 1
ATOM 1478 N N . GLY A 1 198 ? 35.830 -13.462 -4.179 1.000 35.289 198 GLY AAA N 1
ATOM 1479 C CA . GLY A 1 198 ? 36.951 -12.561 -3.860 1.000 34.971 198 GLY AAA CA 1
ATOM 1480 C C . GLY A 1 198 ? 36.827 -11.254 -4.619 1.000 38.337 198 GLY AAA C 1
ATOM 1481 O O . GLY A 1 198 ? 36.331 -11.274 -5.748 1.000 41.198 198 GLY AAA O 1
ATOM 1482 N N . LEU A 1 199 ? 37.226 -10.153 -3.986 1.000 40.881 199 LEU AAA N 1
ATOM 1483 C CA . LEU A 1 199 ? 37.326 -8.796 -4.573 1.000 39.335 199 LEU AAA CA 1
ATOM 1484 C C . LEU A 1 199 ? 38.438 -8.039 -3.846 1.000 39.251 199 LEU AAA C 1
ATOM 1485 O O . LEU A 1 199 ? 38.397 -7.977 -2.604 1.000 41.373 199 LEU AAA O 1
ATOM 1490 N N . GLN A 1 200 ? 39.406 -7.507 -4.590 1.000 38.431 200 GLN AAA N 1
ATOM 1491 C CA . GLN A 1 200 ? 40.477 -6.649 -4.030 1.000 38.492 200 GLN AAA CA 1
ATOM 1492 C C . GLN A 1 200 ? 40.316 -5.281 -4.653 1.000 38.309 200 GLN AAA C 1
ATOM 1493 O O . GLN A 1 200 ? 40.536 -5.119 -5.841 1.000 37.811 200 GLN AAA O 1
ATOM 1499 N N . PRO A 1 201 ? 39.917 -4.259 -3.875 1.000 43.196 201 PRO AAA N 1
ATOM 1500 C CA . PRO A 1 201 ? 39.673 -2.949 -4.450 1.000 43.783 201 PRO AAA CA 1
ATOM 1501 C C . PRO A 1 201 ? 40.989 -2.208 -4.591 1.000 44.667 201 PRO AAA C 1
ATOM 1502 O O . PRO A 1 201 ? 42.009 -2.628 -4.033 1.000 46.285 201 PRO AAA O 1
ATOM 1506 N N . PRO A 1 202 ? 40.978 -1.082 -5.333 1.000 40.796 202 PRO AAA N 1
ATOM 1507 C CA . PRO A 1 202 ? 42.075 -0.127 -5.282 1.000 38.032 202 PRO AAA CA 1
ATOM 1508 C C . PRO A 1 202 ? 42.082 0.479 -3.872 1.000 38.475 202 PRO AAA C 1
ATOM 1509 O O . PRO A 1 202 ? 41.020 0.641 -3.286 1.000 35.362 202 PRO AAA O 1
ATOM 1513 N N . PHE A 1 203 ? 43.269 0.780 -3.357 1.000 38.751 203 PHE AAA N 1
ATOM 1514 C CA . PHE A 1 203 ? 43.454 1.399 -2.024 1.000 39.740 203 PHE AAA CA 1
ATOM 1515 C C . PHE A 1 203 ? 43.204 2.901 -2.142 1.000 43.029 203 PHE AAA C 1
ATOM 1516 O O . PHE A 1 203 ? 43.171 3.563 -1.101 1.000 41.973 203 PHE AAA O 1
ATOM 1524 N N . PHE A 1 204 ? 43.070 3.409 -3.373 1.000 45.913 204 PHE AAA N 1
ATOM 1525 C CA . PHE A 1 204 ? 42.650 4.800 -3.675 1.000 47.309 204 PHE AAA CA 1
ATOM 1526 C C . PHE A 1 204 ? 41.131 4.848 -3.800 1.000 50.341 204 PHE AAA C 1
ATOM 1527 O O . PHE A 1 204 ? 40.516 3.846 -4.219 1.000 50.362 204 PHE AAA O 1
ATOM 1535 N N . MET A 1 205 ? 40.558 6.009 -3.489 1.000 52.513 205 MET AAA N 1
ATOM 1536 C CA . MET A 1 205 ? 39.140 6.314 -3.778 1.000 53.706 205 MET AAA CA 1
ATOM 1537 C C . MET A 1 205 ? 38.939 7.829 -3.814 1.000 56.017 205 MET AAA C 1
ATOM 1538 O O . MET A 1 205 ? 39.454 8.536 -2.928 1.000 54.143 205 MET AAA O 1
ATOM 1543 N N . ARG A 1 206 ? 38.189 8.282 -4.813 1.000 62.871 206 ARG AAA N 1
ATOM 1544 C CA . ARG A 1 206 ? 37.938 9.713 -5.093 1.000 71.385 206 ARG AAA CA 1
ATOM 1545 C C . ARG A 1 206 ? 37.016 10.253 -3.993 1.000 74.431 206 ARG AAA C 1
ATOM 1546 O O . ARG A 1 206 ? 36.019 9.581 -3.648 1.000 67.236 206 ARG AAA O 1
ATOM 1554 N N . LYS A 1 207 ? 37.363 11.415 -3.436 1.000 80.816 207 LYS AAA N 1
ATOM 1555 C CA . LYS A 1 207 ? 36.641 12.025 -2.286 1.000 84.200 207 LYS AAA CA 1
ATOM 1556 C C . LYS A 1 207 ? 35.139 12.126 -2.609 1.000 77.350 207 LYS AAA C 1
ATOM 1557 O O . LYS A 1 207 ? 34.320 11.826 -1.716 1.000 70.640 207 LYS AAA O 1
ATOM 1563 N N . ASP A 1 208 ? 34.790 12.505 -3.843 1.000 78.178 208 ASP AAA N 1
ATOM 1564 C CA . ASP A 1 208 ? 33.385 12.610 -4.333 1.000 83.365 208 ASP AAA CA 1
ATOM 1565 C C . ASP A 1 208 ? 32.623 11.335 -3.953 1.000 81.315 208 ASP AAA C 1
ATOM 1566 O O . ASP A 1 208 ? 31.468 11.437 -3.474 1.000 73.690 208 ASP AAA O 1
ATOM 1571 N N . VAL A 1 209 ? 33.265 10.181 -4.166 1.000 78.512 209 VAL AAA N 1
ATOM 1572 C CA . VAL A 1 209 ? 32.661 8.822 -4.037 1.000 71.307 209 VAL AAA CA 1
ATOM 1573 C C . VAL A 1 209 ? 32.676 8.429 -2.559 1.000 65.717 209 VAL AAA C 1
ATOM 1574 O O . VAL A 1 209 ? 31.647 7.917 -2.063 1.000 65.629 209 VAL AAA O 1
ATOM 1578 N N . MET A 1 210 ? 33.809 8.638 -1.892 1.000 60.656 210 MET AAA N 1
ATOM 1579 C CA . MET A 1 210 ? 33.948 8.387 -0.435 1.000 64.660 210 MET AAA CA 1
ATOM 1580 C C . MET A 1 210 ? 32.763 9.034 0.300 1.000 68.878 210 MET AAA C 1
ATOM 1581 O O . MET A 1 210 ? 32.185 8.363 1.191 1.000 60.491 210 MET AAA O 1
ATOM 1586 N N . ALA A 1 211 ? 32.418 10.276 -0.076 1.000 72.417 211 ALA AAA N 1
ATOM 1587 C CA . ALA A 1 211 ? 31.311 11.088 0.486 1.000 75.941 211 ALA AAA CA 1
ATOM 1588 C C . ALA A 1 211 ? 30.090 10.203 0.769 1.000 85.477 211 ALA AAA C 1
ATOM 1589 O O . ALA A 1 211 ? 29.574 10.243 1.911 1.000 86.914 211 ALA AAA O 1
ATOM 1591 N N . LYS A 1 212 ? 29.655 9.436 -0.238 1.000 87.095 212 LYS AAA N 1
ATOM 1592 C CA . LYS A 1 212 ? 28.434 8.586 -0.197 1.000 82.673 212 LYS AAA CA 1
ATOM 1593 C C . LYS A 1 212 ? 28.717 7.250 0.513 1.000 81.263 212 LYS AAA C 1
ATOM 1594 O O . LYS A 1 212 ? 27.734 6.580 0.904 1.000 81.719 212 LYS AAA O 1
ATOM 1600 N N . CYS A 1 213 ? 29.983 6.848 0.673 1.000 76.450 213 CYS AAA N 1
ATOM 1601 C CA . CYS A 1 213 ? 30.357 5.648 1.475 1.000 79.426 213 CYS AAA CA 1
ATOM 1602 C C . CYS A 1 213 ? 31.298 6.064 2.612 1.000 73.365 213 CYS AAA C 1
ATOM 1603 O O . CYS A 1 213 ? 31.168 5.477 3.707 1.000 64.860 213 CYS AAA O 1
ATOM 1606 N N . GLU A 1 221 ? 37.351 13.266 6.750 1.000 68.029 221 GLU AAA N 1
ATOM 1607 C CA . GLU A 1 221 ? 38.788 13.663 6.795 1.000 74.943 221 GLU AAA CA 1
ATOM 1608 C C . GLU A 1 221 ? 39.438 13.131 8.093 1.000 80.256 221 GLU AAA C 1
ATOM 1609 O O . GLU A 1 221 ? 40.198 13.890 8.754 1.000 67.205 221 GLU AAA O 1
ATOM 1611 N N . GLU A 1 222 ? 39.135 11.869 8.442 1.000 86.662 222 GLU AAA N 1
ATOM 1612 C CA . GLU A 1 222 ? 39.874 11.016 9.424 1.000 85.303 222 GLU AAA CA 1
ATOM 1613 C C . GLU A 1 222 ? 40.737 10.009 8.643 1.000 78.395 222 GLU AAA C 1
ATOM 1614 O O . GLU A 1 222 ? 41.205 9.011 9.235 1.000 67.704 222 GLU AAA O 1
ATOM 1616 N N . LEU A 1 223 ? 40.944 10.285 7.350 1.000 72.205 223 LEU AAA N 1
ATOM 1617 C CA . LEU A 1 223 ? 41.682 9.430 6.387 1.000 62.599 223 LEU AAA CA 1
ATOM 1618 C C . LEU A 1 223 ? 42.916 10.182 5.897 1.000 58.326 223 LEU AAA C 1
ATOM 1619 O O . LEU A 1 223 ? 42.960 11.421 6.021 1.000 61.108 223 LEU AAA O 1
ATOM 1624 N N . TYR A 1 224 ? 43.855 9.444 5.322 1.000 54.008 224 TYR AAA N 1
ATOM 1625 C CA . TYR A 1 224 ? 45.013 9.983 4.573 1.000 53.383 224 TYR AAA CA 1
ATOM 1626 C C . TYR A 1 224 ? 44.514 10.507 3.221 1.000 56.716 224 TYR AAA C 1
ATOM 1627 O O . TYR A 1 224 ? 43.642 9.848 2.611 1.000 54.148 224 TYR AAA O 1
ATOM 1636 N N . LYS A 1 225 ? 45.035 11.656 2.777 1.000 57.799 225 LYS AAA N 1
ATOM 1637 C CA . LYS A 1 225 ? 44.816 12.187 1.407 1.000 59.404 225 LYS AAA CA 1
ATOM 1638 C C . LYS A 1 225 ? 46.027 11.798 0.562 1.000 57.949 225 LYS AAA C 1
ATOM 1639 O O . LYS A 1 225 ? 47.170 11.938 1.053 1.000 52.772 225 LYS AAA O 1
ATOM 1645 N N . VAL A 1 226 ? 45.782 11.294 -0.647 1.000 56.269 226 VAL AAA N 1
ATOM 1646 C CA . VAL A 1 226 ? 46.859 11.005 -1.634 1.000 56.876 226 VAL AAA CA 1
ATOM 1647 C C . VAL A 1 226 ? 46.763 12.030 -2.763 1.000 55.972 226 VAL AAA C 1
ATOM 1648 O O . VAL A 1 226 ? 45.667 12.202 -3.307 1.000 54.939 226 VAL AAA O 1
ATOM 1652 N N . THR A 1 227 ? 47.884 12.670 -3.090 1.000 56.928 227 THR AAA N 1
ATOM 1653 C CA . THR A 1 227 ? 47.998 13.697 -4.153 1.000 61.151 227 THR AAA CA 1
ATOM 1654 C C . THR A 1 227 ? 49.025 13.201 -5.180 1.000 65.331 227 THR AAA C 1
ATOM 1655 O O . THR A 1 227 ? 49.908 12.384 -4.814 1.000 54.438 227 THR AAA O 1
ATOM 1659 N N . GLY A 1 228 ? 48.903 13.685 -6.418 1.000 71.969 228 GLY AAA N 1
ATOM 1660 C CA . GLY A 1 228 ? 49.700 13.253 -7.580 1.000 74.093 228 GLY AAA CA 1
ATOM 1661 C C . GLY A 1 228 ? 48.823 13.200 -8.814 1.000 76.749 228 GLY AAA C 1
ATOM 1662 O O . GLY A 1 228 ? 48.231 14.248 -9.151 1.000 89.222 228 GLY AAA O 1
ATOM 1663 N N . GLU A 1 229 ? 48.699 12.027 -9.439 1.000 76.105 229 GLU AAA N 1
ATOM 1664 C CA . GLU A 1 229 ? 47.887 11.851 -10.671 1.000 77.766 229 GLU AAA CA 1
ATOM 1665 C C . GLU A 1 229 ? 46.415 12.133 -10.344 1.000 73.333 229 GLU AAA C 1
ATOM 1666 O O . GLU A 1 229 ? 45.941 11.642 -9.304 1.000 71.285 229 GLU AAA O 1
ATOM 1672 N N . GLY A 1 230 ? 45.760 12.952 -11.177 1.000 67.091 230 GLY AAA N 1
ATOM 1673 C CA . GLY A 1 230 ? 44.313 13.245 -11.152 1.000 64.926 230 GLY AAA CA 1
ATOM 1674 C C . GLY A 1 230 ? 43.868 14.021 -9.921 1.000 59.920 230 GLY AAA C 1
ATOM 1675 O O . GLY A 1 230 ? 44.684 14.739 -9.324 1.000 54.328 230 GLY AAA O 1
ATOM 1676 N N . ASP A 1 231 ? 42.586 13.878 -9.584 1.000 63.727 231 ASP AAA N 1
ATOM 1677 C CA . ASP A 1 231 ? 41.909 14.464 -8.396 1.000 66.680 231 ASP AAA CA 1
ATOM 1678 C C . ASP A 1 231 ? 42.572 13.963 -7.116 1.000 63.413 231 ASP AAA C 1
ATOM 1679 O O . ASP A 1 231 ? 43.065 12.825 -7.117 1.000 60.063 231 ASP AAA O 1
ATOM 1684 N N . ASP A 1 232 ? 42.532 14.780 -6.061 1.000 65.209 232 ASP AAA N 1
ATOM 1685 C CA . ASP A 1 232 ? 42.880 14.382 -4.676 1.000 59.829 232 ASP AAA CA 1
ATOM 1686 C C . ASP A 1 232 ? 42.015 13.182 -4.308 1.000 59.752 232 ASP AAA C 1
ATOM 1687 O O . ASP A 1 232 ? 40.784 13.251 -4.552 1.000 57.733 232 ASP AAA O 1
ATOM 1692 N N . LYS A 1 233 ? 42.644 12.130 -3.779 1.000 56.986 233 LYS AAA N 1
ATOM 1693 C CA . LYS A 1 233 ? 41.973 10.867 -3.382 1.000 59.191 233 LYS AAA CA 1
ATOM 1694 C C . LYS A 1 233 ? 42.337 10.546 -1.935 1.000 59.285 233 LYS AAA C 1
ATOM 1695 O O . LYS A 1 233 ? 43.378 11.030 -1.454 1.000 56.296 233 LYS AAA O 1
ATOM 1701 N N . TYR A 1 234 ? 41.535 9.702 -1.291 1.000 60.446 234 TYR AAA N 1
ATOM 1702 C CA . TYR A 1 234 ? 41.819 9.169 0.062 1.000 57.366 234 TYR AAA CA 1
ATOM 1703 C C . TYR A 1 234 ? 42.408 7.763 -0.045 1.000 52.777 234 TYR AAA C 1
ATOM 1704 O O . TYR A 1 234 ? 41.992 7.012 -0.937 1.000 52.430 234 TYR AAA O 1
ATOM 1713 N N . LEU A 1 235 ? 43.303 7.413 0.880 1.000 48.997 235 LEU AAA N 1
ATOM 1714 C CA . LEU A 1 235 ? 43.585 6.002 1.248 1.000 46.933 235 LEU AAA CA 1
ATOM 1715 C C . LEU A 1 235 ? 42.392 5.425 2.027 1.000 46.874 235 LEU AAA C 1
ATOM 1716 O O . LEU A 1 235 ? 41.838 6.107 2.932 1.000 45.504 235 LEU AAA O 1
ATOM 1721 N N . ILE A 1 236 ? 42.007 4.194 1.708 1.000 47.936 236 ILE AAA N 1
ATOM 1722 C CA . ILE A 1 236 ? 40.838 3.516 2.347 1.000 50.232 236 ILE AAA CA 1
ATOM 1723 C C . ILE A 1 236 ? 41.185 3.057 3.770 1.000 47.035 236 ILE AAA C 1
ATOM 1724 O O . ILE A 1 236 ? 42.291 2.511 3.985 1.000 42.519 236 ILE AAA O 1
ATOM 1729 N N . ALA A 1 237 ? 40.242 3.258 4.693 1.000 48.965 237 ALA AAA N 1
ATOM 1730 C CA . ALA A 1 237 ? 40.286 2.765 6.093 1.000 53.372 237 ALA AAA CA 1
ATOM 1731 C C . ALA A 1 237 ? 39.803 1.313 6.145 1.000 54.785 237 ALA AAA C 1
ATOM 1732 O O . ALA A 1 237 ? 40.189 0.608 7.079 1.000 55.327 237 ALA AAA O 1
ATOM 1734 N N . THR A 1 238 ? 38.988 0.885 5.180 1.000 52.735 238 THR AAA N 1
ATOM 1735 C CA . THR A 1 238 ? 38.439 -0.488 5.136 1.000 53.780 238 THR AAA CA 1
ATOM 1736 C C . THR A 1 238 ? 38.000 -0.817 3.706 1.000 56.734 238 THR AAA C 1
ATOM 1737 O O . THR A 1 238 ? 37.484 0.086 3.023 1.000 53.431 238 THR AAA O 1
ATOM 1741 N N . ALA A 1 239 ? 38.178 -2.080 3.304 1.000 56.881 239 ALA AAA N 1
ATOM 1742 C CA . ALA A 1 239 ? 37.636 -2.682 2.064 1.000 56.771 239 ALA AAA CA 1
ATOM 1743 C C . ALA A 1 239 ? 36.150 -2.335 1.918 1.000 56.479 239 ALA AAA C 1
ATOM 1744 O O . ALA A 1 239 ? 35.693 -2.213 0.778 1.000 57.926 239 ALA AAA O 1
ATOM 1746 N N . GLU A 1 240 ? 35.419 -2.202 3.030 1.000 57.972 240 GLU AAA N 1
ATOM 1747 C CA . GLU A 1 240 ? 33.971 -1.862 3.040 1.000 58.279 240 GLU AAA CA 1
ATOM 1748 C C . GLU A 1 240 ? 33.713 -0.614 2.183 1.000 47.588 240 GLU AAA C 1
ATOM 1749 O O . GLU A 1 240 ? 32.673 -0.583 1.546 1.000 44.371 240 GLU AAA O 1
ATOM 1755 N N . GLN A 1 241 ? 34.609 0.376 2.174 1.000 43.665 241 GLN AAA N 1
ATOM 1756 C CA . GLN A 1 241 ? 34.400 1.677 1.473 1.000 44.893 241 GLN AAA CA 1
ATOM 1757 C C . GLN A 1 241 ? 34.400 1.500 -0.057 1.000 45.896 241 GLN AAA C 1
ATOM 1758 O O . GLN A 1 241 ? 33.441 1.888 -0.721 1.000 45.406 241 GLN AAA O 1
ATOM 1764 N N . PRO A 1 242 ? 35.454 0.944 -0.704 1.000 43.575 242 PRO AAA N 1
ATOM 1765 C CA . PRO A 1 242 ? 35.402 0.649 -2.136 1.000 45.212 242 PRO AAA CA 1
ATOM 1766 C C . PRO A 1 242 ? 34.259 -0.314 -2.470 1.000 46.370 242 PRO AAA C 1
ATOM 1767 O O . PRO A 1 242 ? 33.606 -0.093 -3.464 1.000 38.999 242 PRO AAA O 1
ATOM 1771 N N . LEU A 1 243 ? 34.051 -1.337 -1.633 1.000 50.543 243 LEU AAA N 1
ATOM 1772 C CA . LEU A 1 243 ? 32.927 -2.307 -1.773 1.000 56.405 243 LEU AAA CA 1
ATOM 1773 C C . LEU A 1 243 ? 31.654 -1.678 -1.204 1.000 64.045 243 LEU AAA C 1
ATOM 1774 O O . LEU A 1 243 ? 31.214 -2.065 -0.119 1.000 82.349 243 LEU AAA O 1
ATOM 1779 N N A CYS A 1 244 ? 31.080 -0.737 -1.942 0.500 63.715 244 CYS AAA N 1
ATOM 1780 N N B CYS A 1 244 ? 31.080 -0.739 -1.944 0.500 63.728 244 CYS AAA N 1
ATOM 1781 C CA A CYS A 1 244 ? 29.899 0.079 -1.566 0.500 62.971 244 CYS AAA CA 1
ATOM 1782 C CA B CYS A 1 244 ? 29.899 0.078 -1.568 0.500 62.984 244 CYS AAA CA 1
ATOM 1783 C C A CYS A 1 244 ? 29.725 1.053 -2.738 0.500 62.391 244 CYS AAA C 1
ATOM 1784 C C B CYS A 1 244 ? 29.726 1.051 -2.740 0.500 62.400 244 CYS AAA C 1
ATOM 1785 O O A CYS A 1 244 ? 28.647 1.025 -3.362 0.500 64.050 244 CYS AAA O 1
ATOM 1786 O O B CYS A 1 244 ? 28.649 1.021 -3.367 0.500 64.066 244 CYS AAA O 1
ATOM 1791 N N . ALA A 1 245 ? 30.803 1.752 -3.123 1.000 57.719 245 ALA AAA N 1
ATOM 1792 C CA . ALA A 1 245 ? 30.898 2.494 -4.404 1.000 54.102 245 ALA AAA CA 1
ATOM 1793 C C . ALA A 1 245 ? 30.713 1.514 -5.570 1.000 53.400 245 ALA AAA C 1
ATOM 1794 O O . ALA A 1 245 ? 29.975 1.864 -6.497 1.000 61.609 245 ALA AAA O 1
ATOM 1796 N N . TYR A 1 246 ? 31.328 0.324 -5.523 1.000 48.668 246 TYR AAA N 1
ATOM 1797 C CA . TYR A 1 246 ? 31.088 -0.770 -6.507 1.000 51.114 246 TYR AAA CA 1
ATOM 1798 C C . TYR A 1 246 ? 29.589 -1.039 -6.511 1.000 55.138 246 TYR AAA C 1
ATOM 1799 O O . TYR A 1 246 ? 29.061 -1.301 -5.400 1.000 74.454 246 TYR AAA O 1
ATOM 1808 N N . HIS A 1 247 ? 28.958 -0.977 -7.688 1.000 50.463 247 HIS AAA N 1
ATOM 1809 C CA . HIS A 1 247 ? 27.493 -1.143 -7.941 1.000 46.520 247 HIS AAA CA 1
ATOM 1810 C C . HIS A 1 247 ? 26.741 0.185 -7.805 1.000 42.422 247 HIS AAA C 1
ATOM 1811 O O . HIS A 1 247 ? 25.511 0.115 -7.847 1.000 42.223 247 HIS AAA O 1
ATOM 1818 N N . ILE A 1 248 ? 27.433 1.331 -7.703 1.000 41.397 248 ILE AAA N 1
ATOM 1819 C CA . ILE A 1 248 ? 26.811 2.695 -7.745 1.000 45.297 248 ILE AAA CA 1
ATOM 1820 C C . ILE A 1 248 ? 25.985 2.884 -9.028 1.000 48.815 248 ILE AAA C 1
ATOM 1821 O O . ILE A 1 248 ? 26.462 2.514 -10.116 1.000 51.264 248 ILE AAA O 1
ATOM 1826 N N . ASP A 1 249 ? 24.806 3.493 -8.901 1.000 50.852 249 ASP AAA N 1
ATOM 1827 C CA . ASP A 1 249 ? 23.906 3.835 -10.032 1.000 56.782 249 ASP AAA CA 1
ATOM 1828 C C . ASP A 1 249 ? 23.471 2.588 -10.802 1.000 56.816 249 ASP AAA C 1
ATOM 1829 O O . ASP A 1 249 ? 22.909 2.756 -11.883 1.000 68.140 249 ASP AAA O 1
ATOM 1834 N N . GLU A 1 250 ? 23.662 1.387 -10.274 1.000 53.623 250 GLU AAA N 1
ATOM 1835 C CA . GLU A 1 250 ? 23.314 0.165 -11.034 1.000 51.899 250 GLU AAA CA 1
ATOM 1836 C C . GLU A 1 250 ? 21.956 -0.352 -10.574 1.000 49.454 250 GLU AAA C 1
ATOM 1837 O O . GLU A 1 250 ? 21.525 -0.020 -9.470 1.000 51.156 250 GLU AAA O 1
ATOM 1843 N N . TRP A 1 251 ? 21.322 -1.144 -11.423 1.000 47.381 251 TRP AAA N 1
ATOM 1844 C CA . TRP A 1 251 ? 20.164 -1.994 -11.064 1.000 48.546 251 TRP AAA CA 1
ATOM 1845 C C . TRP A 1 251 ? 20.705 -3.384 -10.742 1.000 44.907 251 TRP AAA C 1
ATOM 1846 O O . TRP A 1 251 ? 21.606 -3.844 -11.447 1.000 51.353 251 TRP AAA O 1
ATOM 1857 N N . ILE A 1 252 ? 20.230 -4.008 -9.683 1.000 39.786 252 ILE AAA N 1
ATOM 1858 C CA . ILE A 1 252 ? 20.569 -5.428 -9.423 1.000 41.636 252 ILE AAA CA 1
ATOM 1859 C C . ILE A 1 252 ? 19.255 -6.190 -9.519 1.000 42.799 252 ILE AAA C 1
ATOM 1860 O O . ILE A 1 252 ? 18.250 -5.698 -8.966 1.000 40.839 252 ILE AAA O 1
ATOM 1865 N N . HIS A 1 253 ? 19.271 -7.299 -10.254 1.000 45.587 253 HIS AAA N 1
ATOM 1866 C CA . HIS A 1 253 ? 18.089 -8.135 -10.577 1.000 53.399 253 HIS AAA CA 1
ATOM 1867 C C . HIS A 1 253 ? 17.875 -9.076 -9.393 1.000 50.745 253 HIS AAA C 1
ATOM 1868 O O . HIS A 1 253 ? 18.845 -9.600 -8.867 1.000 55.243 253 HIS AAA O 1
ATOM 1875 N N . PRO A 1 254 ? 16.635 -9.309 -8.909 1.000 51.365 254 PRO AAA N 1
ATOM 1876 C CA . PRO A 1 254 ? 16.365 -10.317 -7.875 1.000 52.712 254 PRO AAA CA 1
ATOM 1877 C C . PRO A 1 254 ? 17.062 -11.683 -7.990 1.000 57.259 254 PRO AAA C 1
ATOM 1878 O O . PRO A 1 254 ? 17.294 -12.305 -6.963 1.000 62.732 254 PRO AAA O 1
ATOM 1882 N N . THR A 1 255 ? 17.338 -12.143 -9.212 1.000 61.489 255 THR AAA N 1
ATOM 1883 C CA . THR A 1 255 ? 18.035 -13.428 -9.488 1.000 61.649 255 THR AAA CA 1
ATOM 1884 C C . THR A 1 255 ? 19.519 -13.303 -9.123 1.000 60.700 255 THR AAA C 1
ATOM 1885 O O . THR A 1 255 ? 20.118 -14.342 -8.793 1.000 63.677 255 THR AAA O 1
ATOM 1889 N N . GLU A 1 256 ? 20.088 -12.092 -9.178 1.000 56.354 256 GLU AAA N 1
ATOM 1890 C CA . GLU A 1 256 ? 21.507 -11.829 -8.805 1.000 58.380 256 GLU AAA CA 1
ATOM 1891 C C . GLU A 1 256 ? 21.655 -11.929 -7.275 1.000 54.592 256 GLU AAA C 1
ATOM 1892 O O . GLU A 1 256 ? 22.531 -12.670 -6.799 1.000 56.451 256 GLU AAA O 1
ATOM 1898 N N . LEU A 1 257 ? 20.800 -11.222 -6.535 1.000 51.587 257 LEU AAA N 1
ATOM 1899 C CA . LEU A 1 257 ? 20.805 -11.143 -5.049 1.000 44.774 257 LEU AAA CA 1
ATOM 1900 C C . LEU A 1 257 ? 20.440 -12.511 -4.489 1.000 42.129 257 LEU AAA C 1
ATOM 1901 O O . LEU A 1 257 ? 19.633 -13.210 -5.086 1.000 46.599 257 LEU AAA O 1
ATOM 1906 N N . PRO A 1 258 ? 21.010 -12.943 -3.342 1.000 40.195 258 PRO AAA N 1
ATOM 1907 C CA . PRO A 1 258 ? 21.996 -12.165 -2.586 1.000 39.169 258 PRO AAA CA 1
ATOM 1908 C C . PRO A 1 258 ? 23.407 -12.246 -3.182 1.000 38.355 258 PRO AAA C 1
ATOM 1909 O O . PRO A 1 258 ? 23.763 -13.251 -3.735 1.000 40.331 258 PRO AAA O 1
ATOM 1913 N N . LEU A 1 259 ? 24.178 -11.177 -3.039 1.000 37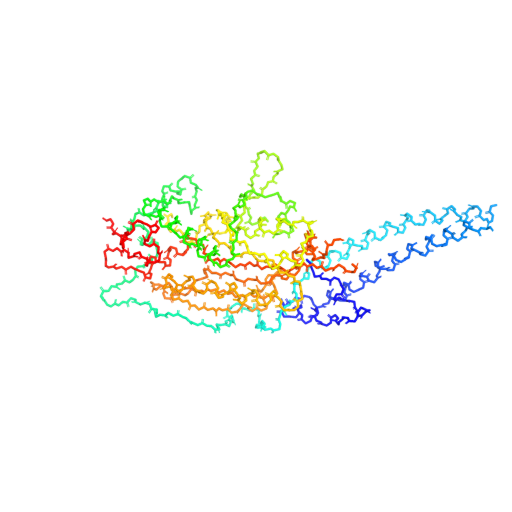.711 259 LEU AAA N 1
ATOM 1914 C CA . LEU A 1 259 ? 25.580 -11.108 -3.492 1.000 36.112 259 LEU AAA CA 1
ATOM 1915 C C . LEU A 1 259 ? 26.499 -11.251 -2.280 1.000 37.564 259 LEU AAA C 1
ATOM 1916 O O . LEU A 1 259 ? 26.266 -10.570 -1.280 1.000 35.982 259 LEU AAA O 1
ATOM 1921 N N . ARG A 1 260 ? 27.512 -12.111 -2.377 1.000 39.402 260 ARG AAA N 1
ATOM 1922 C CA . ARG A 1 260 ? 28.517 -12.307 -1.305 1.000 37.778 260 ARG AAA CA 1
ATOM 1923 C C . ARG A 1 260 ? 29.905 -12.006 -1.873 1.000 38.016 260 ARG AAA C 1
ATOM 1924 O O . ARG A 1 260 ? 30.370 -12.769 -2.724 1.000 44.376 260 ARG AAA O 1
ATOM 1932 N N . TYR A 1 261 ? 30.532 -10.933 -1.401 1.000 35.752 261 TYR AAA N 1
ATOM 1933 C CA . TYR A 1 261 ? 31.927 -10.553 -1.710 1.000 35.706 261 TYR AAA CA 1
ATOM 1934 C C . TYR A 1 261 ? 32.814 -10.706 -0.470 1.000 34.150 261 TYR AAA C 1
ATOM 1935 O O . TYR A 1 261 ? 32.492 -10.124 0.609 1.000 33.823 261 TYR AAA O 1
ATOM 1944 N N . ALA A 1 262 ? 33.918 -11.438 -0.627 1.000 30.668 262 ALA AAA N 1
ATOM 1945 C CA . ALA A 1 262 ? 35.050 -11.468 0.323 1.000 29.635 262 ALA AAA CA 1
ATOM 1946 C C . ALA A 1 262 ? 36.027 -10.354 -0.042 1.000 30.028 262 ALA AAA C 1
ATOM 1947 O O . ALA A 1 262 ? 36.953 -10.606 -0.860 1.000 31.747 262 ALA AAA O 1
ATOM 1949 N N . GLY A 1 263 ? 35.842 -9.167 0.542 1.000 30.107 263 GLY AAA N 1
ATOM 1950 C CA . GLY A 1 263 ? 36.708 -8.000 0.284 1.000 30.807 263 GLY AAA CA 1
ATOM 1951 C C . GLY A 1 263 ? 38.097 -8.246 0.835 1.000 30.483 263 GLY AAA C 1
ATOM 1952 O O . GLY A 1 263 ? 38.172 -8.664 1.972 1.000 34.730 263 GLY AAA O 1
ATOM 1953 N N . TYR A 1 264 ? 39.170 -8.058 0.067 1.000 30.350 264 TYR AAA N 1
ATOM 1954 C CA . TYR A 1 264 ? 40.541 -8.090 0.646 1.000 31.155 264 TYR AAA CA 1
ATOM 1955 C C . TYR A 1 264 ? 41.263 -6.782 0.307 1.000 32.053 264 TYR AAA C 1
ATOM 1956 O O . TYR A 1 264 ? 41.162 -6.347 -0.836 1.000 28.810 264 TYR AAA O 1
ATOM 1965 N N . SER A 1 265 ? 41.927 -6.154 1.284 1.000 33.936 265 SER AAA N 1
ATOM 1966 C CA . SER A 1 265 ? 42.805 -4.977 1.046 1.000 36.897 265 SER AAA CA 1
ATOM 1967 C C . SER A 1 265 ? 43.677 -4.658 2.258 1.000 38.842 265 SER AAA C 1
ATOM 1968 O O . SER A 1 265 ? 43.330 -5.070 3.381 1.000 42.168 265 SER AAA O 1
ATOM 1971 N N . SER A 1 266 ? 44.767 -3.929 2.001 1.000 40.747 266 SER AAA N 1
ATOM 1972 C CA . SER A 1 266 ? 45.450 -3.049 2.976 1.000 42.307 266 SER AAA CA 1
ATOM 1973 C C . SER A 1 266 ? 44.467 -1.950 3.405 1.000 46.743 266 SER AAA C 1
ATOM 1974 O O . SER A 1 266 ? 43.533 -1.614 2.623 1.000 48.377 266 SER AAA O 1
ATOM 1977 N N . CYS A 1 267 ? 44.664 -1.427 4.615 1.000 46.281 267 CYS AAA N 1
ATOM 1978 C CA . CYS A 1 267 ? 43.818 -0.391 5.253 1.000 42.022 267 CYS AAA CA 1
ATOM 1979 C C . CYS A 1 267 ? 44.719 0.643 5.907 1.000 39.532 267 CYS AAA C 1
ATOM 1980 O O . CYS A 1 267 ? 45.764 0.256 6.434 1.000 39.508 267 CYS AAA O 1
ATOM 1983 N N . PHE A 1 268 ? 44.304 1.902 5.847 1.000 39.221 268 PHE AAA N 1
ATOM 1984 C CA . PHE A 1 268 ? 45.057 3.077 6.339 1.000 39.334 268 PHE AAA CA 1
ATOM 1985 C C . PHE A 1 268 ? 44.118 3.873 7.246 1.000 41.669 268 PHE AAA C 1
ATOM 1986 O O . PHE A 1 268 ? 43.087 4.383 6.760 1.000 39.323 268 PHE AAA O 1
ATOM 1994 N N . ARG A 1 269 ? 44.437 3.885 8.541 1.000 48.624 269 ARG AAA N 1
ATOM 1995 C CA . ARG A 1 269 ? 43.703 4.609 9.616 1.000 57.962 269 ARG AAA CA 1
ATOM 1996 C C . ARG A 1 269 ? 44.683 5.636 10.198 1.000 58.446 269 ARG AAA C 1
ATOM 1997 O O . ARG A 1 269 ? 45.845 5.258 10.481 1.000 56.545 269 ARG AAA O 1
ATOM 2005 N N . LYS A 1 270 ? 44.263 6.896 10.318 1.000 61.881 270 LYS AAA N 1
ATOM 2006 C CA . LYS A 1 270 ? 45.099 7.960 10.932 1.000 66.350 270 LYS AAA CA 1
ATOM 2007 C C . LYS A 1 270 ? 45.154 7.743 12.450 1.000 66.948 270 LYS AAA C 1
ATOM 2008 O O . LYS A 1 270 ? 46.248 7.920 13.020 1.000 60.407 270 LYS AAA O 1
ATOM 2014 N N . GLU A 1 271 ? 44.026 7.352 13.061 1.000 66.163 271 GLU AAA N 1
ATOM 2015 C CA . GLU A 1 271 ? 43.881 7.174 14.532 1.000 73.811 271 GLU AAA CA 1
ATOM 2016 C C . GLU A 1 271 ? 44.540 5.853 14.967 1.000 79.703 271 GLU AAA C 1
ATOM 2017 O O . GLU A 1 271 ? 44.104 4.784 14.492 1.000 66.104 271 GLU AAA O 1
ATOM 2019 N N . ALA A 1 272 ? 45.550 5.936 15.846 1.000 95.417 272 ALA AAA N 1
ATOM 2020 C CA . ALA A 1 272 ? 46.288 4.791 16.440 1.000 101.510 272 ALA AAA CA 1
ATOM 2021 C C . ALA A 1 272 ? 47.092 5.261 17.666 1.000 106.728 272 ALA AAA C 1
ATOM 2022 O O . ALA A 1 272 ? 47.056 4.554 18.705 1.000 101.428 272 ALA AAA O 1
ATOM 2024 N N . THR A 1 279 ? 57.774 2.572 19.704 1.000 88.153 279 THR AAA N 1
ATOM 2025 C CA . THR A 1 279 ? 58.135 1.786 18.488 1.000 91.130 279 THR AAA CA 1
ATOM 2026 C C . THR A 1 279 ? 58.072 0.283 18.811 1.000 95.012 279 THR AAA C 1
ATOM 2027 O O . THR A 1 279 ? 59.073 -0.419 18.527 1.000 95.461 279 THR AAA O 1
ATOM 2031 N N . LEU A 1 280 ? 56.948 -0.190 19.376 1.000 93.600 280 LEU AAA N 1
ATOM 2032 C CA . LEU A 1 280 ? 56.695 -1.621 19.727 1.000 90.030 280 LEU AAA CA 1
ATOM 2033 C C . LEU A 1 280 ? 55.208 -1.938 19.515 1.000 79.158 280 LEU AAA C 1
ATOM 2034 O O . LEU A 1 280 ? 54.388 -1.106 19.950 1.000 80.905 280 LEU AAA O 1
ATOM 2039 N N . GLY A 1 281 ? 54.884 -3.072 18.863 1.000 68.461 281 GLY AAA N 1
ATOM 2040 C CA . GLY A 1 281 ? 53.511 -3.602 18.669 1.000 60.173 281 GLY AAA CA 1
ATOM 2041 C C . GLY A 1 281 ? 52.940 -3.419 17.260 1.000 53.301 281 GLY AAA C 1
ATOM 2042 O O . GLY A 1 281 ? 53.290 -2.424 16.604 1.000 55.821 281 GLY AAA O 1
ATOM 2043 N N . ILE A 1 282 ? 52.036 -4.316 16.827 1.000 47.921 282 ILE AAA N 1
ATOM 2044 C CA . ILE A 1 282 ? 51.385 -4.294 15.477 1.000 45.583 282 ILE AAA CA 1
ATOM 2045 C C . ILE A 1 282 ? 49.863 -4.349 15.617 1.000 45.175 282 ILE AAA C 1
ATOM 2046 O O . ILE A 1 282 ? 49.192 -4.624 14.600 1.000 43.375 282 ILE AAA O 1
ATOM 2051 N N . PHE A 1 283 ? 49.333 -4.099 16.821 1.000 50.289 283 PHE AAA N 1
ATOM 2052 C CA . PHE A 1 283 ? 47.880 -4.158 17.135 1.000 49.354 283 PHE AAA CA 1
ATOM 2053 C C . PHE A 1 283 ? 47.242 -2.797 16.868 1.000 47.339 283 PHE AAA C 1
ATOM 2054 O O . PHE A 1 283 ? 46.138 -2.742 16.294 1.000 44.405 283 PHE AAA O 1
ATOM 2062 N N . ARG A 1 284 ? 47.912 -1.748 17.337 1.000 49.517 284 ARG AAA N 1
ATOM 2063 C CA . ARG A 1 284 ? 47.436 -0.343 17.296 1.000 58.053 284 ARG AAA CA 1
ATOM 2064 C C . ARG A 1 284 ? 48.263 0.396 16.242 1.000 55.738 284 ARG AAA C 1
ATOM 2065 O O . ARG A 1 284 ? 49.226 1.079 16.631 1.000 57.576 284 ARG AAA O 1
ATOM 2073 N N . VAL A 1 285 ? 47.917 0.246 14.959 1.000 51.506 285 VAL AAA N 1
ATOM 2074 C CA . VAL A 1 285 ? 48.820 0.632 13.830 1.000 50.193 285 VAL AAA CA 1
ATOM 2075 C C . VAL A 1 285 ? 48.098 1.482 12.774 1.000 47.049 285 VAL AAA C 1
ATOM 2076 O O . VAL A 1 285 ? 46.855 1.493 12.746 1.000 44.303 285 VAL AAA O 1
ATOM 2080 N N . HIS A 1 286 ? 48.876 2.166 11.924 1.000 48.632 286 HIS AAA N 1
ATOM 2081 C CA . HIS A 1 286 ? 48.376 3.031 10.817 1.000 48.937 286 HIS AAA CA 1
ATOM 2082 C C . HIS A 1 286 ? 48.019 2.225 9.561 1.000 46.421 286 HIS AAA C 1
ATOM 2083 O O . HIS A 1 286 ? 47.137 2.695 8.834 1.000 44.246 286 HIS AAA O 1
ATOM 2090 N N . GLN A 1 287 ? 48.701 1.102 9.292 1.000 43.649 287 GLN AAA N 1
ATOM 2091 C CA . GLN A 1 287 ? 48.496 0.267 8.076 1.000 41.548 287 GLN AAA CA 1
ATOM 2092 C C . GLN A 1 287 ? 48.283 -1.191 8.480 1.000 39.521 287 GLN AAA C 1
ATOM 2093 O O . GLN A 1 287 ? 49.085 -1.704 9.264 1.000 43.552 287 GLN AAA O 1
ATOM 2099 N N . PHE A 1 288 ? 47.291 -1.865 7.908 1.000 38.597 288 PHE AAA N 1
ATOM 2100 C CA . PHE A 1 288 ? 47.006 -3.293 8.213 1.000 38.511 288 PHE AAA CA 1
ATOM 2101 C C . PHE A 1 288 ? 46.183 -3.917 7.075 1.000 35.942 288 PHE AAA C 1
ATOM 2102 O O . PHE A 1 288 ? 45.693 -3.198 6.213 1.000 35.668 288 PHE AAA O 1
ATOM 2110 N N . GLU A 1 289 ? 46.055 -5.243 7.074 1.000 35.883 289 GLU AAA N 1
ATOM 2111 C CA . GLU A 1 289 ? 45.292 -5.993 6.045 1.000 35.914 289 GLU AAA CA 1
ATOM 2112 C C . GLU A 1 289 ? 44.047 -6.562 6.711 1.000 34.340 289 GLU AAA C 1
ATOM 2113 O O . GLU A 1 289 ? 44.059 -6.719 7.948 1.000 34.771 289 GLU AAA O 1
ATOM 2119 N N . LYS A 1 290 ? 43.026 -6.854 5.907 1.000 35.526 290 LYS AAA N 1
ATOM 2120 C CA . LYS A 1 290 ? 41.651 -7.107 6.395 1.000 38.261 290 LYS AAA CA 1
ATOM 2121 C C . LYS A 1 290 ? 40.813 -7.824 5.332 1.000 39.846 290 LYS AAA C 1
ATOM 2122 O O . LYS A 1 290 ? 40.629 -7.252 4.223 1.000 45.309 290 LYS AAA O 1
ATOM 2128 N N . ILE A 1 291 ? 40.309 -9.013 5.670 1.000 35.068 291 ILE AAA N 1
ATOM 2129 C CA . ILE A 1 291 ? 39.190 -9.669 4.946 1.000 35.833 291 ILE AAA CA 1
ATOM 2130 C C . ILE A 1 291 ? 37.897 -9.120 5.543 1.000 38.614 291 ILE AAA C 1
ATOM 2131 O O . ILE A 1 291 ? 37.786 -9.111 6.780 1.000 39.430 291 ILE AAA O 1
ATOM 2136 N N . GLU A 1 292 ? 36.960 -8.723 4.683 1.000 40.380 292 GLU AAA N 1
ATOM 2137 C CA . GLU A 1 292 ? 35.631 -8.180 5.044 1.000 43.141 292 GLU AAA CA 1
ATOM 2138 C C . GLU A 1 292 ? 34.584 -9.054 4.371 1.000 39.367 292 GLU AAA C 1
ATOM 2139 O O . GLU A 1 292 ? 34.803 -9.418 3.224 1.000 42.865 292 GLU AAA O 1
ATOM 2145 N N . GLN A 1 293 ? 33.510 -9.392 5.072 1.000 33.157 293 GLN AAA N 1
ATOM 2146 C CA . GLN A 1 293 ? 32.280 -9.882 4.429 1.000 32.510 293 GLN AAA CA 1
ATOM 2147 C C . GLN A 1 293 ? 31.480 -8.657 4.045 1.000 34.669 293 GLN AAA C 1
ATOM 2148 O O . GLN A 1 293 ? 31.207 -7.861 4.936 1.000 34.483 293 GLN AAA O 1
ATOM 2154 N N . PHE A 1 294 ? 31.134 -8.521 2.768 1.000 37.962 294 PHE AAA N 1
ATOM 2155 C CA . PHE A 1 294 ? 30.233 -7.450 2.280 1.000 40.136 294 PHE AAA CA 1
ATOM 2156 C C . PHE A 1 294 ? 29.097 -8.120 1.524 1.000 41.353 294 PHE AAA C 1
ATOM 2157 O O . PHE A 1 294 ? 29.414 -8.846 0.583 1.000 46.253 294 PHE AAA O 1
ATOM 2165 N N . CYS A 1 295 ? 27.843 -7.929 1.933 1.000 40.475 295 CYS AAA N 1
ATOM 2166 C CA . CYS A 1 295 ? 26.694 -8.661 1.336 1.000 37.678 295 CYS AAA CA 1
ATOM 2167 C C . CYS A 1 295 ? 25.590 -7.703 0.900 1.000 37.433 295 CYS AAA C 1
ATOM 2168 O O . CYS A 1 295 ? 25.238 -6.786 1.667 1.000 38.623 295 CYS AAA O 1
ATOM 2171 N N . ILE A 1 296 ? 25.056 -7.935 -0.300 1.000 36.349 296 ILE AAA N 1
ATOM 2172 C CA . ILE A 1 296 ? 23.852 -7.218 -0.791 1.000 35.840 296 ILE AAA CA 1
ATOM 2173 C C . ILE A 1 296 ? 22.701 -8.207 -0.793 1.000 34.719 296 ILE AAA C 1
ATOM 2174 O O . ILE A 1 296 ? 22.929 -9.359 -1.188 1.000 33.209 296 ILE AAA O 1
ATOM 2179 N N . THR A 1 297 ? 21.530 -7.755 -0.349 1.000 33.883 297 THR AAA N 1
ATOM 2180 C CA . THR A 1 297 ? 20.268 -8.528 -0.434 1.000 38.373 297 THR AAA CA 1
ATOM 2181 C C . THR A 1 297 ? 19.199 -7.625 -1.038 1.000 39.677 297 THR AAA C 1
ATOM 2182 O O . THR A 1 297 ? 19.464 -6.430 -1.183 1.000 40.969 297 THR AAA O 1
ATOM 2186 N N . GLY A 1 298 ? 18.049 -8.199 -1.381 1.000 40.790 298 GLY AAA N 1
ATOM 2187 C CA . GLY A 1 298 ? 16.842 -7.418 -1.676 1.000 44.169 298 GLY AAA CA 1
ATOM 2188 C C . GLY A 1 298 ? 16.283 -6.850 -0.378 1.000 47.415 298 GLY AAA C 1
ATOM 2189 O O . GLY A 1 298 ? 16.657 -7.300 0.699 1.000 49.103 298 GLY AAA O 1
ATOM 2190 N N . PRO A 1 299 ? 15.381 -5.849 -0.436 1.000 49.939 299 PRO AAA N 1
ATOM 2191 C CA . PRO A 1 299 ? 14.877 -5.199 0.775 1.000 49.931 299 PRO AAA CA 1
ATOM 2192 C C . PRO A 1 299 ? 13.623 -5.785 1.452 1.000 49.091 299 PRO AAA C 1
ATOM 2193 O O . PRO A 1 299 ? 13.108 -5.146 2.371 1.000 48.842 299 PRO AAA O 1
ATOM 2197 N N . ASN A 1 300 ? 13.161 -6.961 1.021 1.000 49.036 300 ASN AAA N 1
ATOM 2198 C CA . ASN A 1 300 ? 11.874 -7.559 1.481 1.000 50.638 300 ASN AAA CA 1
ATOM 2199 C C . ASN A 1 300 ? 12.153 -8.909 2.158 1.000 51.085 300 ASN AAA C 1
ATOM 2200 O O . ASN A 1 300 ? 13.322 -9.355 2.127 1.000 45.669 300 ASN AAA O 1
ATOM 2205 N N . GLU A 1 301 ? 11.108 -9.538 2.717 1.000 53.658 301 GLU AAA N 1
ATOM 2206 C CA . GLU A 1 301 ? 11.090 -10.952 3.200 1.000 55.385 301 GLU AAA CA 1
ATOM 2207 C C . GLU A 1 301 ? 12.131 -11.168 4.316 1.000 52.960 301 GLU AAA C 1
ATOM 2208 O O . GLU A 1 301 ? 12.607 -12.320 4.464 1.000 50.320 301 GLU AAA O 1
ATOM 2214 N N . ASN A 1 302 ? 12.505 -10.111 5.049 1.000 47.222 302 ASN AAA N 1
ATOM 2215 C CA . ASN A 1 302 ? 13.472 -10.180 6.178 1.000 49.865 302 ASN AAA CA 1
ATOM 2216 C C . ASN A 1 302 ? 14.863 -10.627 5.698 1.000 49.179 302 ASN AAA C 1
ATOM 2217 O O . ASN A 1 302 ? 15.678 -11.025 6.564 1.000 51.103 302 ASN AAA O 1
ATOM 2222 N N . ALA A 1 303 ? 15.153 -10.542 4.391 1.000 47.608 303 ALA AAA N 1
ATOM 2223 C CA . ALA A 1 303 ? 16.386 -11.075 3.758 1.000 41.149 303 ALA AAA CA 1
ATOM 2224 C C . ALA A 1 303 ? 17.648 -10.521 4.443 1.000 40.287 303 ALA AAA C 1
ATOM 2225 O O . ALA A 1 303 ? 18.524 -11.340 4.793 1.000 39.922 303 ALA AAA O 1
ATOM 2227 N N . SER A 1 304 ? 17.760 -9.203 4.640 1.000 37.979 304 SER AAA N 1
ATOM 2228 C CA . SER A 1 304 ? 18.975 -8.583 5.235 1.000 39.069 304 SER AAA CA 1
ATOM 2229 C C . SER A 1 304 ? 19.165 -9.056 6.679 1.000 36.660 304 SER AAA C 1
ATOM 2230 O O . SER A 1 304 ? 20.310 -9.353 7.072 1.000 35.088 304 SER AAA O 1
ATOM 2233 N N . TRP A 1 305 ? 18.084 -9.152 7.440 1.000 35.497 305 TRP AAA N 1
ATOM 2234 C CA . TRP A 1 305 ? 18.129 -9.659 8.839 1.000 36.298 305 TRP AAA CA 1
ATOM 2235 C C . TRP A 1 305 ? 18.554 -11.133 8.843 1.000 35.794 305 TRP AAA C 1
ATOM 2236 O O . TRP A 1 305 ? 19.355 -11.517 9.715 1.000 38.378 305 TRP AAA O 1
ATOM 2247 N N . GLU A 1 306 ? 18.132 -11.920 7.861 1.000 35.931 306 GLU AAA N 1
ATOM 2248 C CA . GLU A 1 306 ? 18.627 -13.314 7.768 1.000 39.837 306 GLU AAA CA 1
ATOM 2249 C C . GLU A 1 306 ? 20.123 -13.284 7.432 1.000 38.804 306 GLU AAA C 1
ATOM 2250 O O . GLU A 1 306 ? 20.850 -14.004 8.121 1.000 45.539 306 GLU AAA O 1
ATOM 2256 N N . MET A 1 307 ? 20.578 -12.438 6.493 1.000 36.290 307 MET AAA N 1
ATOM 2257 C CA . MET A 1 307 ? 22.010 -12.344 6.066 1.000 32.531 307 MET AAA CA 1
ATOM 2258 C C . MET A 1 307 ? 22.888 -11.897 7.240 1.000 33.352 307 MET AAA C 1
ATOM 2259 O O . MET A 1 307 ? 24.045 -12.294 7.285 1.000 30.365 307 MET AAA O 1
ATOM 2264 N N . LEU A 1 308 ? 22.372 -11.050 8.138 1.000 39.452 308 LEU AAA N 1
ATOM 2265 C CA . LEU A 1 308 ? 23.148 -10.553 9.302 1.000 36.899 308 LEU AAA CA 1
ATOM 2266 C C . LEU A 1 308 ? 23.480 -11.751 10.177 1.000 36.550 308 LEU AAA C 1
ATOM 2267 O O . LEU A 1 308 ? 24.603 -11.789 10.700 1.000 39.466 308 LEU AAA O 1
ATOM 2272 N N . ASP A 1 309 ? 22.537 -12.677 10.339 1.000 36.732 309 ASP AAA N 1
ATOM 2273 C CA . ASP A 1 309 ? 22.781 -13.885 11.166 1.000 38.511 309 ASP AAA CA 1
ATOM 2274 C C . ASP A 1 309 ? 23.819 -14.719 10.423 1.000 36.197 309 ASP AAA C 1
ATOM 2275 O O . ASP A 1 309 ? 24.820 -15.077 11.035 1.000 38.916 309 ASP AAA O 1
ATOM 2280 N N . GLU A 1 310 ? 23.606 -14.946 9.129 1.000 34.600 310 GLU AAA N 1
ATOM 2281 C CA . GLU A 1 310 ? 24.521 -15.728 8.263 1.000 34.457 310 GLU AAA CA 1
ATOM 2282 C C . GLU A 1 310 ? 25.961 -15.220 8.420 1.000 32.499 310 GLU AAA C 1
ATOM 2283 O O . GLU A 1 310 ? 26.857 -16.043 8.676 1.000 34.948 310 GLU AAA O 1
ATOM 2289 N N . MET A 1 311 ? 26.183 -13.918 8.275 1.000 30.743 311 MET AAA N 1
ATOM 2290 C CA . MET A 1 311 ? 27.537 -13.320 8.297 1.000 31.521 311 MET AAA CA 1
ATOM 2291 C C . MET A 1 311 ? 28.138 -13.500 9.700 1.000 32.666 311 MET AAA C 1
ATOM 2292 O O . MET A 1 311 ? 29.361 -13.706 9.822 1.000 30.250 311 MET AAA O 1
ATOM 2297 N N . MET A 1 312 ? 27.293 -13.413 10.726 1.000 35.150 312 MET AAA N 1
ATOM 2298 C CA . MET A 1 312 ? 27.694 -13.468 12.152 1.000 38.255 312 MET AAA CA 1
ATOM 2299 C C . MET A 1 312 ? 28.059 -14.906 12.537 1.000 36.899 312 MET AAA C 1
ATOM 2300 O O . MET A 1 312 ? 29.013 -15.081 13.308 1.000 40.308 312 MET AAA O 1
ATOM 2305 N N . LYS A 1 313 ? 27.315 -15.886 12.026 1.000 36.278 313 LYS AAA N 1
ATOM 2306 C CA . LYS A 1 313 ? 27.658 -17.334 12.063 1.000 38.154 313 LYS AAA CA 1
ATOM 2307 C C . LYS A 1 313 ? 29.009 -17.558 11.357 1.000 35.529 313 LYS AAA C 1
ATOM 2308 O O . LYS A 1 313 ? 29.843 -18.302 11.900 1.000 38.836 313 LYS AAA O 1
ATOM 2314 N N . ASN A 1 314 ? 29.258 -16.925 10.209 1.000 32.971 314 ASN AAA N 1
ATOM 2315 C CA . ASN A 1 314 ? 30.550 -17.057 9.480 1.000 32.949 314 ASN AAA CA 1
ATOM 2316 C C . ASN A 1 314 ? 31.708 -16.517 10.315 1.000 33.320 314 ASN AAA C 1
ATOM 2317 O O . ASN A 1 314 ? 32.827 -17.077 10.240 1.000 33.811 314 ASN AAA O 1
ATOM 2322 N N . SER A 1 315 ? 31.490 -15.416 11.022 1.000 36.160 315 SER AAA N 1
ATOM 2323 C CA . SER A 1 315 ? 32.551 -14.766 11.827 1.000 37.064 315 SER AAA CA 1
ATOM 2324 C C . SER A 1 315 ? 32.855 -15.694 12.998 1.000 36.297 315 SER AAA C 1
ATOM 2325 O O . SER A 1 315 ? 34.054 -15.949 13.281 1.000 32.303 315 SER AAA O 1
ATOM 2328 N N . GLU A 1 316 ? 31.783 -16.234 13.579 1.000 35.897 316 GLU AAA N 1
ATOM 2329 C CA . GLU A 1 316 ? 31.828 -17.220 14.681 1.000 35.657 316 GLU AAA CA 1
ATOM 2330 C C . GLU A 1 316 ? 32.590 -18.467 14.239 1.000 35.328 316 GLU AAA C 1
ATOM 2331 O O . GLU A 1 316 ? 33.600 -18.776 14.895 1.000 38.175 316 GLU AAA O 1
ATOM 2337 N N . ASP A 1 317 ? 32.151 -19.142 13.175 1.000 33.071 317 ASP AAA N 1
ATOM 2338 C CA . ASP A 1 317 ? 32.778 -20.417 12.732 1.000 36.223 317 ASP AAA CA 1
ATOM 2339 C C . ASP A 1 317 ? 34.297 -20.236 12.557 1.000 38.085 317 ASP AAA C 1
ATOM 2340 O O . ASP A 1 317 ? 35.041 -21.188 12.879 1.000 45.525 317 ASP AAA O 1
ATOM 2345 N N . PHE A 1 318 ? 34.744 -19.057 12.114 1.000 36.080 318 PHE AAA N 1
ATOM 2346 C CA . PHE A 1 318 ? 36.148 -18.717 11.747 1.000 36.574 318 PHE AAA CA 1
ATOM 2347 C C . PHE A 1 318 ? 37.056 -18.580 12.978 1.000 32.858 318 PHE AAA C 1
ATOM 2348 O O . PHE A 1 318 ? 38.152 -19.173 13.010 1.000 33.163 318 PHE AAA O 1
ATOM 2356 N N . TYR A 1 319 ? 36.645 -17.791 13.964 1.000 32.437 319 TYR AAA N 1
ATOM 2357 C CA . TYR A 1 319 ? 37.364 -17.679 15.266 1.000 34.465 319 TYR AAA CA 1
ATOM 2358 C C . TYR A 1 319 ? 37.288 -19.032 16.010 1.000 32.928 319 TYR AAA C 1
ATOM 2359 O O . TYR A 1 319 ? 38.258 -19.358 16.722 1.000 30.985 319 TYR AAA O 1
ATOM 2368 N N . GLN A 1 320 ? 36.240 -19.832 15.796 1.000 30.690 320 GLN AAA N 1
ATOM 2369 C CA . GLN A 1 320 ? 36.162 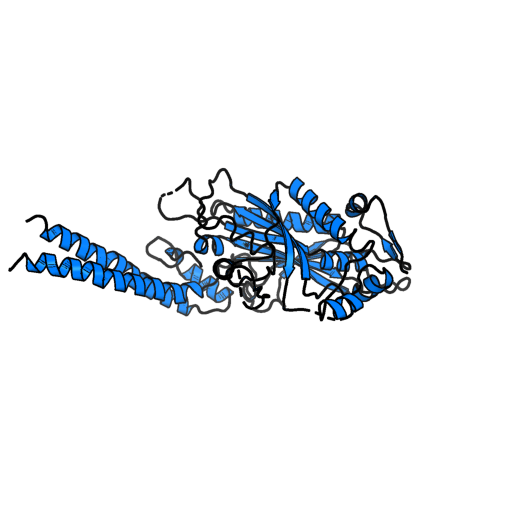-21.216 16.346 1.000 36.269 320 GLN AAA CA 1
ATOM 2370 C C . GLN A 1 320 ? 37.184 -22.147 15.661 1.000 37.362 320 GLN AAA C 1
ATOM 2371 O O . GLN A 1 320 ? 37.750 -23.024 16.352 1.000 34.763 320 GLN AAA O 1
ATOM 2377 N N . ALA A 1 321 ? 37.392 -22.015 14.350 1.000 38.064 321 ALA AAA N 1
ATOM 2378 C CA . ALA A 1 321 ? 38.400 -22.800 13.594 1.000 36.285 321 ALA AAA CA 1
ATOM 2379 C C . ALA A 1 321 ? 39.799 -22.425 14.105 1.000 35.377 321 ALA AAA C 1
ATOM 2380 O O . ALA A 1 321 ? 40.660 -23.308 14.285 1.000 34.392 321 ALA AAA O 1
ATOM 2382 N N . LEU A 1 322 ? 40.010 -21.142 14.369 1.000 33.275 322 LEU AAA N 1
ATOM 2383 C CA . LEU A 1 322 ? 41.271 -20.662 14.971 1.000 35.120 322 LEU AAA CA 1
ATOM 2384 C C . LEU A 1 322 ? 41.342 -21.069 16.450 1.000 37.162 322 LEU AAA C 1
ATOM 2385 O O . LEU A 1 322 ? 42.450 -20.997 17.006 1.000 37.083 322 LEU AAA O 1
ATOM 2390 N N . LYS A 1 323 ? 40.227 -21.510 17.050 1.000 38.600 323 LYS AAA N 1
ATOM 2391 C CA . LYS A 1 323 ? 40.120 -21.913 18.486 1.000 39.115 323 LYS AAA CA 1
ATOM 2392 C C . LYS A 1 323 ? 40.476 -20.731 19.398 1.000 37.335 323 LYS AAA C 1
ATOM 2393 O O . LYS A 1 323 ? 41.150 -20.952 20.438 1.000 35.014 323 LYS AAA O 1
ATOM 2399 N N . LEU A 1 324 ? 40.031 -19.526 19.033 1.000 38.142 324 LEU AAA N 1
ATOM 2400 C CA . LEU A 1 324 ? 40.177 -18.305 19.872 1.000 39.502 324 LEU AAA CA 1
ATOM 2401 C C . LEU A 1 324 ? 38.866 -18.061 20.605 1.000 39.513 324 LEU AAA C 1
ATOM 2402 O O . LEU A 1 324 ? 37.833 -17.813 19.978 1.000 38.514 324 LEU AAA O 1
ATOM 2407 N N . PRO A 1 325 ? 38.868 -18.141 21.952 1.000 40.423 325 PRO AAA N 1
ATOM 2408 C CA . PRO A 1 325 ? 37.675 -17.819 22.726 1.000 42.591 325 PRO AAA CA 1
ATOM 2409 C C . PRO A 1 325 ? 37.213 -16.376 22.461 1.000 40.185 325 PRO AAA C 1
ATOM 2410 O O . PRO A 1 325 ? 38.040 -15.489 22.217 1.000 38.278 325 PRO AAA O 1
ATOM 2414 N N . TYR A 1 326 ? 35.899 -16.172 22.505 1.000 35.172 326 TYR AAA N 1
ATOM 2415 C CA . TYR A 1 326 ? 35.283 -14.855 22.249 1.000 34.254 326 TYR AAA CA 1
ATOM 2416 C C . TYR A 1 326 ? 33.932 -14.763 22.937 1.000 36.057 326 TYR AAA C 1
ATOM 2417 O O . TYR A 1 326 ? 33.406 -15.789 23.403 1.000 35.499 326 TYR AAA O 1
ATOM 2426 N N . GLN A 1 327 ? 33.387 -13.549 22.892 1.000 37.946 327 GLN AAA N 1
ATOM 2427 C CA . GLN A 1 327 ? 32.005 -13.199 23.282 1.000 38.215 327 GLN AAA CA 1
ATOM 2428 C C . GLN A 1 327 ? 31.446 -12.231 22.234 1.000 36.717 327 GLN AAA C 1
ATOM 2429 O O . GLN A 1 327 ? 32.223 -11.398 21.717 1.000 36.158 327 GLN AAA O 1
ATOM 2435 N N . ILE A 1 328 ? 30.148 -12.347 21.968 1.000 32.589 328 ILE AAA N 1
ATOM 2436 C CA . ILE A 1 328 ? 29.355 -11.492 21.049 1.000 32.386 328 ILE AAA CA 1
ATOM 2437 C C . ILE A 1 328 ? 28.588 -10.465 21.903 1.000 33.661 328 ILE AAA C 1
ATOM 2438 O O . ILE A 1 328 ? 27.756 -10.879 22.727 1.000 31.424 328 ILE AAA O 1
ATOM 2443 N N . VAL A 1 329 ? 28.820 -9.168 21.686 1.000 34.303 329 VAL AAA N 1
ATOM 2444 C CA . VAL A 1 329 ? 28.038 -8.066 22.315 1.000 35.336 329 VAL AAA CA 1
ATOM 2445 C C . VAL A 1 329 ? 27.155 -7.416 21.256 1.000 36.745 329 VAL AAA C 1
ATOM 2446 O O . VAL A 1 329 ? 27.662 -7.180 20.170 1.000 37.354 329 VAL AAA O 1
ATOM 2450 N N . SER A 1 330 ? 25.892 -7.115 21.577 1.000 37.530 330 SER AAA N 1
ATOM 2451 C CA . SER A 1 330 ? 25.029 -6.232 20.758 1.000 36.030 330 SER AAA CA 1
ATOM 2452 C C . SER A 1 330 ? 25.234 -4.776 21.184 1.000 33.587 330 SER AAA C 1
ATOM 2453 O O . SER A 1 330 ? 25.222 -4.504 22.380 1.000 34.036 330 SER AAA O 1
ATOM 2456 N N . ILE A 1 331 ? 25.389 -3.879 20.215 1.000 33.302 331 ILE AAA N 1
ATOM 2457 C CA . ILE A 1 331 ? 25.796 -2.459 20.425 1.000 35.244 331 ILE AAA CA 1
ATOM 2458 C C . ILE A 1 331 ? 24.549 -1.643 20.764 1.000 33.652 331 ILE AAA C 1
ATOM 2459 O O . ILE A 1 331 ? 23.571 -1.724 20.015 1.000 35.209 331 ILE AAA O 1
ATOM 2464 N N . VAL A 1 332 ? 24.603 -0.836 21.816 1.000 32.600 332 VAL AAA N 1
ATOM 2465 C CA . VAL A 1 332 ? 23.428 -0.025 22.256 1.000 33.959 332 VAL AAA CA 1
ATOM 2466 C C . VAL A 1 332 ? 23.064 0.972 21.157 1.000 33.237 332 VAL AAA C 1
ATOM 2467 O O . VAL A 1 332 ? 23.960 1.496 20.489 1.000 36.403 332 VAL AAA O 1
ATOM 2471 N N . SER A 1 333 ? 21.770 1.227 21.017 1.000 33.305 333 SER AAA N 1
ATOM 2472 C CA . SER A 1 333 ? 21.170 2.173 20.043 1.000 32.544 333 SER AAA CA 1
ATOM 2473 C C . SER A 1 333 ? 21.925 3.501 20.061 1.000 31.429 333 SER AAA C 1
ATOM 2474 O O . SER A 1 333 ? 22.063 4.101 18.999 1.000 31.714 333 SER AAA O 1
ATOM 2477 N N . GLY A 1 334 ? 22.365 3.933 21.245 1.000 33.891 334 GLY AAA N 1
ATOM 2478 C CA . GLY A 1 334 ? 23.122 5.176 21.473 1.000 32.079 334 GLY AAA CA 1
ATOM 2479 C C . GLY A 1 334 ? 24.461 5.173 20.768 1.000 32.178 334 GLY AAA C 1
ATOM 2480 O O . GLY A 1 334 ? 24.983 6.256 20.521 1.000 35.186 334 GLY AAA O 1
ATOM 2481 N N . ALA A 1 335 ? 25.014 4.009 20.446 1.000 32.399 335 ALA AAA N 1
ATOM 2482 C CA . ALA A 1 335 ? 26.375 3.896 19.875 1.000 32.090 335 ALA AAA CA 1
ATOM 2483 C C . ALA A 1 335 ? 26.334 3.531 18.387 1.000 32.043 335 ALA AAA C 1
ATOM 2484 O O . ALA A 1 335 ? 27.394 3.587 17.759 1.000 35.266 335 ALA AAA O 1
ATOM 2486 N N . LEU A 1 336 ? 25.183 3.162 17.831 1.000 30.696 336 LEU AAA N 1
ATOM 2487 C CA . LEU A 1 336 ? 25.051 2.972 16.367 1.000 30.130 336 LEU AAA CA 1
ATOM 2488 C C . LEU A 1 336 ? 25.409 4.290 15.662 1.000 34.027 336 LEU AAA C 1
ATOM 2489 O O . LEU A 1 336 ? 24.914 5.373 16.074 1.000 34.738 336 LEU AAA O 1
ATOM 2494 N N . ASN A 1 337 ? 26.298 4.188 14.671 1.000 33.458 337 ASN AAA N 1
ATOM 2495 C CA . ASN A 1 337 ? 26.577 5.224 13.654 1.000 33.919 337 ASN AAA CA 1
ATOM 2496 C C . ASN A 1 337 ? 25.351 5.344 12.722 1.000 36.037 337 ASN AAA C 1
ATOM 2497 O O . ASN A 1 337 ? 24.412 4.502 12.812 1.000 31.603 337 ASN AAA O 1
ATOM 2502 N N . ASP A 1 338 ? 25.356 6.361 11.851 1.000 35.970 338 ASP AAA N 1
ATOM 2503 C CA . ASP A 1 338 ? 24.176 6.794 11.064 1.000 37.293 338 ASP AAA CA 1
ATOM 2504 C C . ASP A 1 338 ? 23.778 5.706 10.060 1.000 36.641 338 ASP AAA C 1
ATOM 2505 O O . ASP A 1 338 ? 22.565 5.572 9.819 1.000 37.862 338 ASP AAA O 1
ATOM 2510 N N . ALA A 1 339 ? 24.706 4.908 9.526 1.000 33.209 339 ALA AAA N 1
ATOM 2511 C CA . ALA A 1 339 ? 24.343 3.909 8.495 1.000 32.203 339 ALA AAA CA 1
ATOM 2512 C C . ALA A 1 339 ? 23.748 2.648 9.152 1.000 33.457 339 ALA AAA C 1
ATOM 2513 O O . ALA A 1 339 ? 22.829 2.052 8.549 1.000 34.381 339 ALA AAA O 1
ATOM 2515 N N . ALA A 1 340 ? 24.222 2.244 10.335 1.000 31.898 340 ALA AAA N 1
ATOM 2516 C CA . ALA A 1 340 ? 23.866 0.945 10.949 1.000 31.262 340 ALA AAA CA 1
ATOM 2517 C C . ALA A 1 340 ? 22.472 1.012 11.569 1.000 31.155 340 ALA AAA C 1
ATOM 2518 O O . ALA A 1 340 ? 22.221 1.933 12.361 1.000 32.990 340 ALA AAA O 1
ATOM 2520 N N . ALA A 1 341 ? 21.617 0.045 11.227 1.000 31.756 341 ALA AAA N 1
ATOM 2521 C CA . ALA A 1 341 ? 20.284 -0.192 11.834 1.000 32.315 341 ALA AAA CA 1
ATOM 2522 C C . ALA A 1 341 ? 20.435 -1.116 13.039 1.000 31.753 341 ALA AAA C 1
ATOM 2523 O O . ALA A 1 341 ? 19.546 -1.132 13.891 1.000 34.756 341 ALA AAA O 1
ATOM 2525 N N . LYS A 1 342 ? 21.530 -1.862 13.071 1.000 30.420 342 LYS AAA N 1
ATOM 2526 C CA . LYS A 1 342 ? 21.842 -2.838 14.130 1.000 32.030 342 LYS AAA CA 1
ATOM 2527 C C . LYS A 1 342 ? 23.287 -3.310 13.934 1.000 34.182 342 LYS AAA C 1
ATOM 2528 O O . LYS A 1 342 ? 23.760 -3.235 12.784 1.000 34.941 342 LYS AAA O 1
ATOM 2534 N N . LYS A 1 343 ? 23.944 -3.784 14.997 1.000 34.260 343 LYS AAA N 1
ATOM 2535 C CA . LYS A 1 343 ? 25.403 -4.078 14.992 1.000 36.739 343 LYS AAA CA 1
ATOM 2536 C C . LYS A 1 343 ? 25.774 -5.015 16.154 1.000 34.583 343 LYS AAA C 1
ATOM 2537 O O . LYS A 1 343 ? 25.356 -4.754 17.282 1.000 34.905 343 LYS AAA O 1
ATOM 2543 N N . TYR A 1 344 ? 26.538 -6.066 15.868 1.000 33.340 344 TYR AAA N 1
ATOM 2544 C CA . TYR A 1 344 ? 27.263 -6.888 16.866 1.000 35.054 344 TYR AAA CA 1
ATOM 2545 C C . TYR A 1 344 ? 28.780 -6.674 16.760 1.000 32.944 344 TYR AAA C 1
ATOM 2546 O O . TYR A 1 344 ? 29.266 -6.293 15.706 1.000 33.442 344 TYR AAA O 1
ATOM 2555 N N . ASP A 1 345 ? 29.500 -6.945 17.845 1.000 32.674 345 ASP AAA N 1
ATOM 2556 C CA . ASP A 1 345 ? 30.981 -7.044 17.874 1.000 33.232 345 ASP AAA CA 1
ATOM 2557 C C . ASP A 1 345 ? 31.341 -8.432 18.393 1.000 32.644 345 ASP AAA C 1
ATOM 2558 O O . ASP A 1 345 ? 30.726 -8.862 19.384 1.000 31.900 345 ASP AAA O 1
ATOM 2563 N N . LEU A 1 346 ? 32.292 -9.107 17.747 1.000 32.202 346 LEU AAA N 1
ATOM 2564 C CA . LEU A 1 346 ? 32.916 -10.320 18.324 1.000 33.223 346 LEU AAA CA 1
ATOM 2565 C C . LEU A 1 346 ? 34.188 -9.869 19.030 1.000 34.519 346 LEU AAA C 1
ATOM 2566 O O . LEU A 1 346 ? 35.127 -9.482 18.327 1.000 38.313 346 LEU AAA O 1
ATOM 2571 N N . GLU A 1 347 ? 34.189 -9.864 20.362 1.000 34.496 347 GLU AAA N 1
ATOM 2572 C CA . GLU A 1 347 ? 35.377 -9.481 21.160 1.000 36.646 347 GLU AAA CA 1
ATOM 2573 C C . GLU A 1 347 ? 36.056 -10.795 21.539 1.000 36.548 347 GLU AAA C 1
ATOM 2574 O O . GLU A 1 347 ? 35.347 -11.661 22.083 1.000 41.047 347 GLU AAA O 1
ATOM 2580 N N . ALA A 1 348 ? 37.350 -10.948 21.251 1.000 34.021 348 ALA AAA N 1
ATOM 2581 C CA . ALA A 1 348 ? 38.098 -12.201 21.493 1.000 34.291 348 ALA AAA CA 1
ATOM 2582 C C . ALA A 1 348 ? 39.022 -12.021 22.693 1.000 34.854 348 ALA AAA C 1
ATOM 2583 O O . ALA A 1 348 ? 39.438 -10.867 22.966 1.000 32.606 348 ALA AAA O 1
ATOM 2585 N N . TRP A 1 349 ? 39.366 -13.146 23.324 1.000 35.060 349 TRP AAA N 1
ATOM 2586 C CA . TRP A 1 349 ? 40.061 -13.223 24.635 1.000 37.207 349 TRP AAA CA 1
ATOM 2587 C C . TRP A 1 349 ? 41.569 -13.006 24.447 1.000 37.711 349 TRP AAA C 1
ATOM 2588 O O . TRP A 1 349 ? 42.202 -13.712 23.641 1.000 40.389 349 TRP AAA O 1
ATOM 2599 N N . PHE A 1 350 ? 42.120 -12.030 25.153 1.000 37.580 350 PHE AAA N 1
ATOM 2600 C CA . PHE A 1 350 ? 43.567 -11.708 25.170 1.000 40.742 350 PHE AAA CA 1
ATOM 2601 C C . PHE A 1 350 ? 44.068 -12.116 26.551 1.000 42.507 350 PHE AAA C 1
ATOM 2602 O O . PHE A 1 350 ? 43.970 -11.352 27.504 1.000 43.415 350 PHE AAA O 1
ATOM 2610 N N . PRO A 1 351 ? 44.582 -13.349 26.702 1.000 44.120 351 PRO AAA N 1
ATOM 2611 C CA . PRO A 1 351 ? 44.837 -13.920 28.021 1.000 44.641 351 PRO AAA CA 1
ATOM 2612 C C . PRO A 1 351 ? 45.896 -13.245 28.901 1.000 43.951 351 PRO AAA C 1
ATOM 2613 O O . PRO A 1 351 ? 45.738 -13.324 30.083 1.000 45.956 351 PRO AAA O 1
ATOM 2617 N N . SER A 1 352 ? 46.926 -12.597 28.358 1.000 45.800 352 SER AAA N 1
ATOM 2618 C CA . SER A 1 352 ? 47.953 -11.946 29.215 1.000 44.704 352 SER AAA CA 1
ATOM 2619 C C . SER A 1 352 ? 47.302 -10.842 30.057 1.000 42.891 352 SER AAA C 1
ATOM 2620 O O . SER A 1 352 ? 47.651 -10.730 31.228 1.000 43.109 352 SER AAA O 1
ATOM 2623 N N . SER A 1 353 ? 46.388 -10.068 29.473 1.000 46.125 353 SER AAA N 1
ATOM 2624 C CA . SER A 1 353 ? 45.738 -8.875 30.078 1.000 47.925 353 SER AAA CA 1
ATOM 2625 C C . SER A 1 353 ? 44.337 -9.242 30.558 1.000 49.611 353 SER AAA C 1
ATOM 2626 O O . SER A 1 353 ? 43.650 -8.364 31.104 1.000 53.816 353 SER AAA O 1
ATOM 2629 N N . GLU A 1 354 ? 43.917 -10.484 30.330 1.000 52.260 354 GLU AAA N 1
ATOM 2630 C CA . GLU A 1 354 ? 42.567 -10.988 30.701 1.000 56.161 354 GLU AAA CA 1
ATOM 2631 C C . GLU A 1 354 ? 41.475 -10.006 30.249 1.000 53.802 354 GLU AAA C 1
ATOM 2632 O O . GLU A 1 354 ? 40.564 -9.719 31.032 1.000 50.084 354 GLU AAA O 1
ATOM 2638 N N . THR A 1 355 ? 41.566 -9.527 29.011 1.000 55.353 355 THR AAA N 1
ATOM 2639 C CA . THR A 1 355 ? 40.569 -8.629 28.375 1.000 52.931 355 THR AAA CA 1
ATOM 2640 C C . THR A 1 355 ? 40.045 -9.312 27.114 1.000 47.866 355 THR AAA C 1
ATOM 2641 O O . THR A 1 355 ? 40.783 -10.139 26.547 1.000 44.877 355 THR AAA O 1
ATOM 2645 N N . PHE A 1 356 ? 38.814 -8.996 26.718 1.000 44.079 356 PHE AAA N 1
ATOM 2646 C CA . PHE A 1 356 ? 38.295 -9.232 25.351 1.000 42.717 356 PHE AAA CA 1
ATOM 2647 C C . PHE A 1 356 ? 38.546 -7.978 24.523 1.000 42.224 356 PHE AAA C 1
ATOM 2648 O O . PHE A 1 356 ? 38.189 -6.910 25.049 1.000 41.054 356 PHE AAA O 1
ATOM 2656 N N . ARG A 1 357 ? 39.098 -8.090 23.305 1.000 40.781 357 ARG AAA N 1
ATOM 2657 C CA . ARG A 1 357 ? 39.210 -6.929 22.376 1.000 41.437 357 ARG AAA CA 1
ATOM 2658 C C . ARG A 1 357 ? 38.460 -7.205 21.073 1.000 40.461 357 ARG AAA C 1
ATOM 2659 O O . ARG A 1 357 ? 38.419 -8.371 20.625 1.000 36.821 357 ARG AAA O 1
ATOM 2667 N N . GLU A 1 358 ? 37.903 -6.131 20.503 1.000 45.556 358 GLU AAA N 1
ATOM 2668 C CA . GLU A 1 358 ? 37.154 -6.084 19.212 1.000 50.464 358 GLU AAA CA 1
ATOM 2669 C C . GLU A 1 358 ? 38.030 -6.614 18.056 1.000 45.922 358 GLU AAA C 1
ATOM 2670 O O . GLU A 1 358 ? 39.048 -5.963 17.735 1.000 45.294 358 GLU AAA O 1
ATOM 2676 N N . LEU A 1 359 ? 37.633 -7.753 17.470 1.000 39.752 359 LEU AAA N 1
ATOM 2677 C CA . LEU A 1 359 ? 38.214 -8.366 16.244 1.000 36.349 359 LEU AAA CA 1
ATOM 2678 C C . LEU A 1 359 ? 37.179 -8.423 15.111 1.000 35.638 359 LEU AAA C 1
ATOM 2679 O O . LEU A 1 359 ? 37.599 -8.677 13.970 1.000 39.181 359 LEU AAA O 1
ATOM 2684 N N . VAL A 1 360 ? 35.896 -8.176 15.381 1.000 30.775 360 VAL AAA N 1
ATOM 2685 C CA . VAL A 1 360 ? 34.838 -8.196 14.333 1.000 30.538 360 VAL AAA CA 1
ATOM 2686 C C . VAL A 1 360 ? 33.805 -7.125 14.644 1.000 29.669 360 VAL AAA C 1
ATOM 2687 O O . VAL A 1 360 ? 33.482 -6.988 15.790 1.000 31.557 360 VAL AAA O 1
ATOM 2691 N N . SER A 1 361 ? 33.342 -6.395 13.635 1.000 31.760 361 SER AAA N 1
ATOM 2692 C CA . SER A 1 361 ? 32.078 -5.624 13.658 1.000 34.708 361 SER AAA CA 1
ATOM 2693 C C . SER A 1 361 ? 31.206 -6.129 12.521 1.000 36.941 361 SER AAA C 1
ATOM 2694 O O . SER A 1 361 ? 31.740 -6.318 11.438 1.000 41.444 361 SER AAA O 1
ATOM 2697 N N . CYS A 1 362 ? 29.928 -6.359 12.797 1.000 40.103 362 CYS AAA N 1
ATOM 2698 C CA . CYS A 1 362 ? 28.939 -6.961 11.877 1.000 40.757 362 CYS AAA CA 1
ATOM 2699 C C . CYS A 1 362 ? 27.722 -6.036 11.847 1.000 39.039 362 CYS AAA C 1
ATOM 2700 O O . CYS A 1 362 ? 27.024 -5.965 12.864 1.000 37.914 362 CYS AAA O 1
ATOM 2703 N N . SER A 1 363 ? 27.512 -5.329 10.739 1.000 39.133 363 SER AAA N 1
ATOM 2704 C CA . SER A 1 363 ? 26.451 -4.303 10.572 1.000 37.886 363 SER AAA CA 1
ATOM 2705 C C . SER A 1 363 ? 25.492 -4.671 9.444 1.000 35.708 363 SER AAA C 1
ATOM 2706 O O . SER A 1 363 ? 25.958 -5.103 8.379 1.000 35.001 363 SER AAA O 1
ATOM 2709 N N . ASN A 1 364 ? 24.205 -4.450 9.688 1.000 33.058 364 ASN AAA N 1
ATOM 2710 C CA . ASN A 1 364 ? 23.167 -4.318 8.645 1.000 33.030 364 ASN AAA CA 1
ATOM 2711 C C . ASN A 1 364 ? 22.853 -2.822 8.538 1.000 32.700 364 ASN AAA C 1
ATOM 2712 O O . ASN A 1 364 ? 22.332 -2.270 9.516 1.000 31.557 364 ASN AAA O 1
ATOM 2717 N N . CYS A 1 365 ? 23.210 -2.196 7.410 1.000 34.107 365 CYS AAA N 1
ATOM 2718 C CA . CYS A 1 365 ? 22.929 -0.771 7.076 1.000 33.259 365 CYS AAA CA 1
ATOM 2719 C C . CYS A 1 365 ? 21.694 -0.637 6.159 1.000 32.578 365 CYS AAA C 1
ATOM 2720 O O . CYS A 1 365 ? 21.377 0.505 5.753 1.000 30.670 365 CYS AAA O 1
ATOM 2723 N N . THR A 1 366 ? 20.998 -1.736 5.861 1.000 33.706 366 THR AAA N 1
ATOM 2724 C CA . THR A 1 366 ? 19.772 -1.761 5.008 1.000 39.681 366 THR AAA CA 1
ATOM 2725 C C . THR A 1 366 ? 19.962 -0.850 3.782 1.000 41.356 366 THR AAA C 1
ATOM 2726 O O . THR A 1 366 ? 21.026 -0.919 3.172 1.000 44.785 366 THR AAA O 1
ATOM 2730 N N . ASP A 1 367 ? 18.994 0.007 3.450 1.000 45.600 367 ASP AAA N 1
ATOM 2731 C CA . ASP A 1 367 ? 18.997 0.778 2.179 1.000 46.224 367 ASP AAA CA 1
ATOM 2732 C C . ASP A 1 367 ? 19.607 2.170 2.393 1.000 43.189 367 ASP AAA C 1
ATOM 2733 O O . ASP A 1 367 ? 19.453 3.036 1.518 1.000 42.270 367 ASP AAA O 1
ATOM 2738 N N . TYR A 1 368 ? 20.338 2.378 3.477 1.000 39.344 368 TYR AAA N 1
ATOM 2739 C CA . TYR A 1 368 ? 20.805 3.730 3.860 1.000 38.714 368 TYR AAA CA 1
ATOM 2740 C C . TYR A 1 368 ? 21.861 4.246 2.870 1.000 39.925 368 TYR AAA C 1
ATOM 2741 O O . TYR A 1 368 ? 21.703 5.357 2.364 1.000 38.110 368 TYR AAA O 1
ATOM 2750 N N . GLN A 1 369 ? 22.916 3.473 2.596 1.000 45.384 369 GLN AAA N 1
ATOM 2751 C CA . GLN A 1 369 ? 23.941 3.851 1.583 1.000 46.796 369 GLN AAA CA 1
ATOM 2752 C C . GLN A 1 369 ? 23.354 3.637 0.185 1.000 45.536 369 GLN AAA C 1
ATOM 2753 O O . GLN A 1 369 ? 23.454 4.563 -0.632 1.000 46.690 369 GLN AAA O 1
ATOM 2759 N N . ALA A 1 370 ? 22.725 2.482 -0.048 1.000 44.817 370 ALA AAA N 1
ATOM 2760 C CA . ALA A 1 370 ? 22.095 2.091 -1.330 1.000 44.890 370 ALA AAA CA 1
ATOM 2761 C C . ALA A 1 370 ? 21.322 3.274 -1.916 1.000 46.426 370 ALA AAA C 1
ATOM 2762 O O . ALA A 1 370 ? 21.497 3.550 -3.115 1.000 50.618 370 ALA AAA O 1
ATOM 2764 N N . ARG A 1 371 ? 20.513 3.950 -1.097 1.000 49.015 371 ARG AAA N 1
ATOM 2765 C CA . ARG A 1 371 ? 19.597 5.037 -1.533 1.000 49.044 371 ARG AAA CA 1
ATOM 2766 C C . ARG A 1 371 ? 20.412 6.264 -1.959 1.000 54.671 371 ARG AAA C 1
ATOM 2767 O O . ARG A 1 371 ? 19.996 6.934 -2.908 1.000 60.126 371 ARG AAA O 1
ATOM 2775 N N . ARG A 1 372 ? 21.524 6.575 -1.296 1.000 58.486 372 ARG AAA N 1
ATOM 2776 C CA . ARG A 1 372 ? 22.404 7.686 -1.744 1.000 64.095 372 ARG AAA CA 1
ATOM 2777 C C . ARG A 1 372 ? 23.093 7.273 -3.048 1.000 63.137 372 ARG AAA C 1
ATOM 2778 O O . ARG A 1 372 ? 23.216 8.125 -3.953 1.000 63.464 372 ARG AAA O 1
ATOM 2786 N N . LEU A 1 373 ? 23.496 6.002 -3.146 1.000 58.136 373 LEU AAA N 1
ATOM 2787 C CA . LEU A 1 373 ? 24.314 5.460 -4.264 1.000 55.615 373 LEU AAA CA 1
ATOM 2788 C C . LEU A 1 373 ? 23.417 5.004 -5.421 1.000 51.141 373 LEU AAA C 1
ATOM 2789 O O . LEU A 1 373 ? 23.939 4.432 -6.392 1.000 51.976 373 LEU AAA O 1
ATOM 2794 N N . GLU A 1 374 ? 22.113 5.244 -5.321 1.000 46.212 374 GLU AAA N 1
ATOM 2795 C CA . GLU A 1 374 ? 21.127 4.858 -6.352 1.000 45.611 374 GLU AAA CA 1
ATOM 2796 C C . GLU A 1 374 ? 21.416 3.425 -6.796 1.000 42.503 374 GLU AAA C 1
ATOM 2797 O O . GLU A 1 374 ? 21.539 3.194 -7.996 1.000 49.346 374 GLU AAA O 1
ATOM 2803 N N . ILE A 1 375 ? 21.511 2.508 -5.836 1.000 41.080 375 ILE AAA N 1
ATOM 2804 C CA . ILE A 1 375 ? 21.669 1.041 -6.061 1.000 39.623 375 ILE AAA CA 1
ATOM 2805 C C . ILE A 1 375 ? 20.293 0.390 -5.891 1.000 41.974 375 ILE AAA C 1
ATOM 280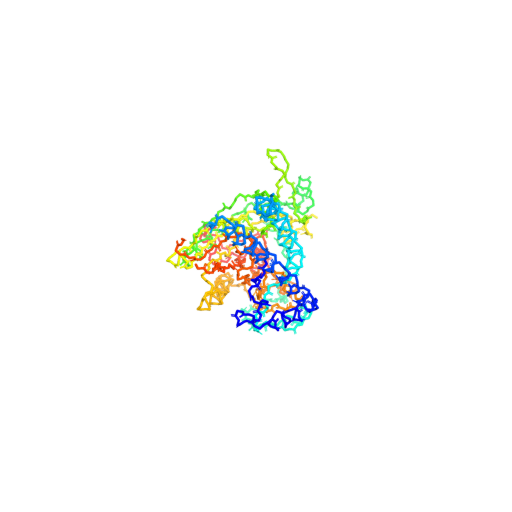6 O O . ILE A 1 375 ? 19.863 0.191 -4.735 1.000 42.622 375 ILE AAA O 1
ATOM 2811 N N . ARG A 1 376 ? 19.637 0.073 -7.012 1.000 44.068 376 ARG AAA N 1
ATOM 2812 C CA . ARG A 1 376 ? 18.182 -0.214 -7.099 1.000 47.464 376 ARG AAA CA 1
ATOM 2813 C C . ARG A 1 376 ? 17.951 -1.726 -7.134 1.000 49.189 376 ARG AAA C 1
ATOM 2814 O O . ARG A 1 376 ? 18.908 -2.460 -7.412 1.000 49.683 376 ARG AAA O 1
ATOM 2822 N N . TYR A 1 377 ? 16.713 -2.166 -6.914 1.000 53.831 377 TYR AAA N 1
ATOM 2823 C CA . TYR A 1 377 ? 16.364 -3.601 -6.752 1.000 63.233 377 TYR AAA CA 1
ATOM 2824 C C . TYR A 1 377 ? 15.572 -4.171 -7.952 1.000 71.790 377 TYR AAA C 1
ATOM 2825 O O . TYR A 1 377 ? 15.511 -5.406 -8.057 1.000 79.188 377 TYR AAA O 1
ATOM 2834 N N . GLY A 1 378 ? 14.984 -3.364 -8.838 1.000 75.205 378 GLY AAA N 1
ATOM 2835 C CA . GLY A 1 378 ? 13.989 -3.875 -9.813 1.000 83.995 378 GLY AAA CA 1
ATOM 2836 C C . GLY A 1 378 ? 14.569 -4.686 -10.977 1.000 88.536 378 GLY AAA C 1
ATOM 2837 O O . GLY A 1 378 ? 15.782 -4.977 -10.983 1.000 79.473 378 GLY AAA O 1
ATOM 2838 N N . GLN A 1 379 ? 13.707 -5.066 -11.932 1.000 96.438 379 GLN AAA N 1
ATOM 2839 C CA . GLN A 1 379 ? 14.090 -5.596 -13.276 1.000 97.209 379 GLN AAA CA 1
ATOM 2840 C C . GLN A 1 379 ? 14.909 -4.520 -14.008 1.000 92.328 379 GLN AAA C 1
ATOM 2841 O O . GLN A 1 379 ? 15.979 -4.862 -14.566 1.000 91.179 379 GLN AAA O 1
ATOM 2847 N N . LYS A 1 380 ? 14.393 -3.280 -14.000 1.000 83.643 380 LYS AAA N 1
ATOM 2848 C CA . LYS A 1 380 ? 14.973 -2.028 -14.579 1.000 83.529 380 LYS AAA CA 1
ATOM 2849 C C . LYS A 1 380 ? 13.967 -1.421 -15.568 1.000 78.689 380 LYS AAA C 1
ATOM 2850 O O . LYS A 1 380 ? 13.387 -0.370 -15.212 1.000 77.053 380 LYS AAA O 1
ATOM 2852 N N . GLN A 1 385 ? 8.290 1.116 -10.577 1.000 106.227 385 GLN AAA N 1
ATOM 2853 C CA . GLN A 1 385 ? 7.052 1.811 -10.121 1.000 107.820 385 GLN AAA CA 1
ATOM 2854 C C . GLN A 1 385 ? 7.473 2.992 -9.232 1.000 104.174 385 GLN AAA C 1
ATOM 2855 O O . GLN A 1 385 ? 8.015 3.977 -9.798 1.000 90.896 385 GLN AAA O 1
ATOM 2861 N N . THR A 1 386 ? 7.225 2.895 -7.914 1.000 99.533 386 THR AAA N 1
ATOM 2862 C CA . THR A 1 386 ? 7.917 3.657 -6.834 1.000 96.572 386 THR AAA CA 1
ATOM 2863 C C . THR A 1 386 ? 9.166 2.874 -6.395 1.000 84.099 386 THR AAA C 1
ATOM 2864 O O . THR A 1 386 ? 9.081 1.631 -6.253 1.000 80.908 386 THR AAA O 1
ATOM 2868 N N . LYS A 1 387 ? 10.268 3.591 -6.161 1.000 71.284 387 LYS AAA N 1
ATOM 2869 C CA . LYS A 1 387 ? 11.661 3.065 -6.198 1.000 67.308 387 LYS AAA CA 1
ATOM 2870 C C . LYS A 1 387 ? 11.960 2.165 -4.987 1.000 62.049 387 LYS AAA C 1
ATOM 2871 O O . LYS A 1 387 ? 11.898 2.660 -3.849 1.000 56.452 387 LYS AAA O 1
ATOM 2877 N N . GLN A 1 388 ? 12.323 0.901 -5.231 1.000 55.102 388 GLN AAA N 1
ATOM 2878 C CA . GLN A 1 388 ? 12.926 -0.000 -4.214 1.000 49.807 388 GLN AAA CA 1
ATOM 2879 C C . GLN A 1 388 ? 14.461 0.108 -4.285 1.000 49.993 388 GLN AAA C 1
ATOM 2880 O O . GLN A 1 388 ? 14.992 0.549 -5.327 1.000 54.641 388 GLN AAA O 1
ATOM 2886 N N . TYR A 1 389 ? 15.154 -0.240 -3.201 1.000 46.424 389 TYR AAA N 1
ATOM 2887 C CA . TYR A 1 389 ? 16.632 -0.168 -3.079 1.000 44.134 389 TYR AAA CA 1
ATOM 2888 C C . TYR A 1 389 ? 17.138 -1.392 -2.324 1.000 43.942 389 TYR AAA C 1
ATOM 2889 O O . TYR A 1 389 ? 16.408 -1.900 -1.451 1.000 45.294 389 TYR AAA O 1
ATOM 2898 N N . VAL A 1 390 ? 18.343 -1.855 -2.666 1.000 41.441 390 VAL AAA N 1
ATOM 2899 C CA . VAL A 1 390 ? 18.949 -3.074 -2.054 1.000 39.183 390 VAL AAA CA 1
ATOM 2900 C C . VAL A 1 390 ? 19.310 -2.759 -0.598 1.000 37.865 390 VAL AAA C 1
ATOM 2901 O O . VAL A 1 390 ? 19.294 -1.567 -0.191 1.000 34.780 390 VAL AAA O 1
ATOM 2905 N N . HIS A 1 391 ? 19.610 -3.820 0.144 1.000 35.968 391 HIS AAA N 1
ATOM 2906 C CA . HIS A 1 391 ? 20.112 -3.797 1.534 1.000 36.403 391 HIS AAA CA 1
ATOM 2907 C C . HIS A 1 391 ? 21.580 -4.212 1.479 1.000 36.962 391 HIS AAA C 1
ATOM 2908 O O . HIS A 1 391 ? 21.913 -5.091 0.658 1.000 39.159 391 HIS AAA O 1
ATOM 2915 N N . MET A 1 392 ? 22.429 -3.587 2.289 1.000 34.957 392 MET AAA N 1
ATOM 2916 C CA . MET A 1 392 ? 23.879 -3.880 2.277 1.000 36.588 392 MET AAA CA 1
ATOM 2917 C C . MET A 1 392 ? 24.358 -4.050 3.713 1.000 32.211 392 MET AAA C 1
ATOM 2918 O O . MET A 1 392 ? 23.943 -3.295 4.579 1.000 31.080 392 MET AAA O 1
ATOM 2923 N N . LEU A 1 393 ? 25.228 -5.022 3.917 1.000 31.492 393 LEU AAA N 1
ATOM 2924 C CA . LEU A 1 393 ? 25.779 -5.386 5.231 1.000 32.587 393 LEU AAA CA 1
ATOM 2925 C C . LEU A 1 393 ? 27.303 -5.478 5.112 1.000 33.525 393 LEU AAA C 1
ATOM 2926 O O . LEU A 1 393 ? 27.808 -5.708 3.985 1.000 33.564 393 LEU AAA O 1
ATOM 2931 N N . ASN A 1 394 ? 28.010 -5.347 6.231 1.000 32.681 394 ASN AAA N 1
ATOM 2932 C CA . ASN A 1 394 ? 29.484 -5.501 6.263 1.000 37.663 394 ASN AAA CA 1
ATOM 2933 C C . ASN A 1 394 ? 29.878 -6.112 7.609 1.000 39.293 394 ASN AAA C 1
ATOM 2934 O O . ASN A 1 394 ? 29.255 -5.786 8.618 1.000 40.380 394 ASN AAA O 1
ATOM 2939 N N . SER A 1 395 ? 30.874 -6.989 7.600 1.000 40.934 395 SER AAA N 1
ATOM 2940 C CA . SER A 1 395 ? 31.299 -7.768 8.777 1.000 41.478 395 SER AAA CA 1
ATOM 2941 C C . SER A 1 395 ? 32.747 -8.185 8.593 1.000 41.418 395 SER AAA C 1
ATOM 2942 O O . SER A 1 395 ? 32.976 -9.163 7.868 1.000 41.605 395 SER AAA O 1
ATOM 2945 N N . THR A 1 396 ? 33.678 -7.488 9.244 1.000 43.206 396 THR AAA N 1
ATOM 2946 C CA . THR A 1 396 ? 35.095 -7.919 9.319 1.000 43.5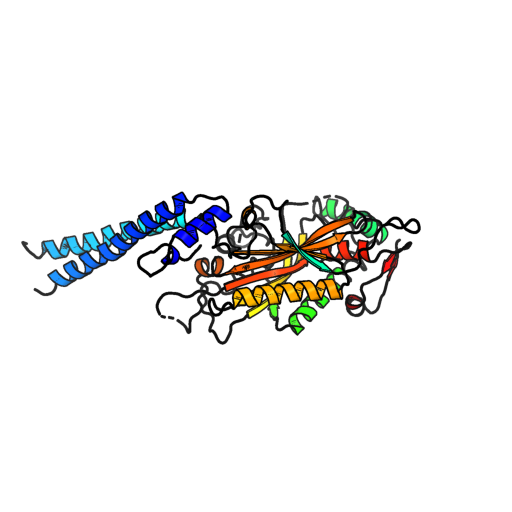46 396 THR AAA CA 1
ATOM 2947 C C . THR A 1 396 ? 35.108 -9.423 9.558 1.000 43.049 396 THR AAA C 1
ATOM 2948 O O . THR A 1 396 ? 34.360 -9.879 10.428 1.000 44.942 396 THR AAA O 1
ATOM 2952 N N . LEU A 1 397 ? 35.868 -10.180 8.773 1.000 42.803 397 LEU AAA N 1
ATOM 2953 C CA . LEU A 1 397 ? 36.152 -11.590 9.122 1.000 37.100 397 LEU AAA CA 1
ATOM 2954 C C . LEU A 1 397 ? 37.402 -11.567 9.989 1.000 34.511 397 LEU AAA C 1
ATOM 2955 O O . LEU A 1 397 ? 37.398 -12.149 11.068 1.000 34.534 397 LEU AAA O 1
ATOM 2960 N N . THR A 1 398 ? 38.445 -10.909 9.507 1.000 32.387 398 THR AAA N 1
ATOM 2961 C CA . THR A 1 398 ? 39.726 -10.807 10.232 1.000 31.992 398 THR AAA CA 1
ATOM 2962 C C . THR A 1 398 ? 40.448 -9.552 9.784 1.000 33.037 398 THR AAA C 1
ATOM 2963 O O . THR A 1 398 ? 40.407 -9.218 8.602 1.000 36.952 398 THR AAA O 1
ATOM 2967 N N . ALA A 1 399 ? 40.946 -8.845 10.775 1.000 34.385 399 ALA AAA N 1
ATOM 2968 C CA . ALA A 1 399 ? 42.045 -7.885 10.687 1.000 35.270 399 ALA AAA CA 1
ATOM 2969 C C . ALA A 1 399 ? 43.274 -8.686 11.096 1.000 37.565 399 ALA AAA C 1
ATOM 2970 O O . ALA A 1 399 ? 43.299 -9.186 12.246 1.000 37.537 399 ALA AAA O 1
ATOM 2972 N N . THR A 1 400 ? 44.190 -8.894 10.152 1.000 38.905 400 THR AAA N 1
ATOM 2973 C CA . THR A 1 400 ? 45.198 -9.985 10.212 1.000 37.202 400 THR AAA CA 1
ATOM 2974 C C . THR A 1 400 ? 46.174 -9.694 11.352 1.000 37.016 400 THR AAA C 1
ATOM 2975 O O . THR A 1 400 ? 46.463 -10.612 12.123 1.000 41.221 400 THR AAA O 1
ATOM 2979 N N . GLU A 1 401 ? 46.677 -8.471 11.449 1.000 36.328 401 GLU AAA N 1
ATOM 2980 C CA . GLU A 1 401 ? 47.716 -8.147 12.447 1.000 36.309 401 GLU AAA CA 1
ATOM 2981 C C . GLU A 1 401 ? 47.095 -8.287 13.831 1.000 37.644 401 GLU AAA C 1
ATOM 2982 O O . GLU A 1 401 ? 47.806 -8.712 14.766 1.000 39.422 401 GLU AAA O 1
ATOM 2988 N N . ARG A 1 402 ? 45.824 -7.917 13.960 1.000 38.173 402 ARG AAA N 1
ATOM 2989 C CA . ARG A 1 402 ? 45.097 -8.000 15.250 1.000 39.384 402 ARG AAA CA 1
ATOM 2990 C C . ARG A 1 402 ? 44.876 -9.480 15.557 1.000 36.653 402 ARG AAA C 1
ATOM 2991 O O . ARG A 1 402 ? 45.279 -9.931 16.637 1.000 39.470 402 ARG AAA O 1
ATOM 2999 N N . THR A 1 403 ? 44.285 -10.218 14.622 1.000 33.842 403 THR AAA N 1
ATOM 3000 C CA . THR A 1 403 ? 44.069 -11.683 14.763 1.000 34.256 403 THR AAA CA 1
ATOM 3001 C C . THR A 1 403 ? 45.391 -12.354 15.140 1.000 33.243 403 THR AAA C 1
ATOM 3002 O O . THR A 1 403 ? 45.380 -13.182 16.037 1.000 36.107 403 THR AAA O 1
ATOM 3006 N N . ILE A 1 404 ? 46.502 -11.992 14.506 1.000 35.125 404 ILE AAA N 1
ATOM 3007 C CA . ILE A 1 404 ? 47.813 -12.622 14.823 1.000 36.885 404 ILE AAA CA 1
ATOM 3008 C C . ILE A 1 404 ? 48.074 -12.388 16.309 1.000 36.565 404 ILE AAA C 1
ATOM 3009 O O . ILE A 1 404 ? 48.238 -13.384 17.035 1.000 41.190 404 ILE AAA O 1
ATOM 3014 N N . CYS A 1 405 ? 48.025 -11.131 16.746 1.000 35.614 405 CYS AAA N 1
ATOM 3015 C CA . CYS A 1 405 ? 48.322 -10.696 18.140 1.000 33.795 405 CYS AAA CA 1
ATOM 3016 C C . CYS A 1 405 ? 47.547 -11.565 19.129 1.000 32.073 405 CYS AAA C 1
ATOM 3017 O O . CYS A 1 405 ? 48.106 -11.944 20.189 1.000 28.238 405 CYS AAA O 1
ATOM 3020 N N . CYS A 1 406 ? 46.295 -11.846 18.772 1.000 31.291 406 CYS AAA N 1
ATOM 3021 C CA . CYS A 1 406 ? 45.355 -12.689 19.545 1.000 31.673 406 CYS AAA CA 1
ATOM 3022 C C . CYS A 1 406 ? 45.824 -14.138 19.456 1.000 32.880 406 CYS AAA C 1
ATOM 3023 O O . CYS A 1 406 ? 45.779 -14.828 20.483 1.000 34.525 406 CYS AAA O 1
ATOM 3026 N N . ILE A 1 407 ? 46.273 -14.569 18.276 1.000 32.225 407 ILE AAA N 1
ATOM 3027 C CA . ILE A 1 407 ? 46.816 -15.945 18.110 1.000 34.200 407 ILE AAA CA 1
ATOM 3028 C C . ILE A 1 407 ? 48.053 -16.080 19.001 1.000 35.688 407 ILE AAA C 1
ATOM 3029 O O . ILE A 1 407 ? 48.106 -17.054 19.778 1.000 39.095 407 ILE AAA O 1
ATOM 3034 N N . LEU A 1 408 ? 48.993 -15.140 18.913 1.000 33.501 408 LEU AAA N 1
ATOM 3035 C CA . LEU A 1 408 ? 50.264 -15.234 19.666 1.000 33.650 408 LEU AAA CA 1
ATOM 3036 C C . LEU A 1 408 ? 49.920 -15.519 21.139 1.000 35.742 408 LEU AAA C 1
ATOM 3037 O O . LEU A 1 408 ? 50.329 -16.576 21.639 1.000 35.587 408 LEU AAA O 1
ATOM 3042 N N . GLU A 1 409 ? 49.156 -14.631 21.787 1.000 35.629 409 GLU AAA N 1
ATOM 3043 C CA . GLU A 1 409 ? 48.846 -14.672 23.241 1.000 33.108 409 GLU AAA CA 1
ATOM 3044 C C . GLU A 1 409 ? 48.187 -16.001 23.627 1.000 32.623 409 GLU AAA C 1
ATOM 3045 O O . GLU A 1 409 ? 48.594 -16.563 24.654 1.000 36.207 409 GLU AAA O 1
ATOM 3051 N N . ASN A 1 410 ? 47.219 -16.486 22.853 1.000 31.256 410 ASN AAA N 1
ATOM 3052 C CA . ASN A 1 410 ? 46.425 -17.698 23.200 1.000 32.778 410 ASN AAA CA 1
ATOM 3053 C C . ASN A 1 410 ? 47.180 -19.001 22.878 1.000 33.355 410 ASN AAA C 1
ATOM 3054 O O . ASN A 1 410 ? 46.710 -20.061 23.348 1.000 27.616 410 ASN AAA O 1
ATOM 3059 N N . TYR A 1 411 ? 48.264 -18.964 22.086 1.000 33.278 411 TYR AAA N 1
ATOM 3060 C CA . TYR A 1 411 ? 48.943 -20.196 21.601 1.000 33.866 411 TYR AAA CA 1
ATOM 3061 C C . TYR A 1 411 ? 50.370 -20.263 22.127 1.000 36.715 411 TYR AAA C 1
ATOM 3062 O O . TYR A 1 411 ? 51.091 -21.199 21.731 1.000 39.316 411 TYR AAA O 1
ATOM 3071 N N . GLN A 1 412 ? 50.742 -19.351 23.027 1.000 37.621 412 GLN AAA N 1
ATOM 3072 C CA . GLN A 1 412 ? 52.143 -19.227 23.514 1.000 39.121 412 GLN AAA CA 1
ATOM 3073 C C . GLN A 1 412 ? 52.517 -20.398 24.433 1.000 41.460 412 GLN AAA C 1
ATOM 3074 O O . GLN A 1 412 ? 51.617 -20.993 25.050 1.000 40.101 412 GLN AAA O 1
ATOM 3080 N N . ARG A 1 413 ? 53.817 -20.704 24.475 1.000 44.934 413 ARG AAA N 1
ATOM 3081 C CA . ARG A 1 413 ? 54.450 -21.772 25.293 1.000 47.588 413 ARG AAA CA 1
ATOM 3082 C C . ARG A 1 413 ? 55.674 -21.166 25.991 1.000 49.769 413 ARG AAA C 1
ATOM 3083 O O . ARG A 1 413 ? 55.894 -19.944 25.848 1.000 50.794 413 ARG AAA O 1
ATOM 3091 N N . GLU A 1 414 ? 56.454 -21.968 26.719 1.000 53.587 414 GLU AAA N 1
ATOM 3092 C CA . GLU A 1 414 ? 57.607 -21.442 27.494 1.000 57.001 414 GLU AAA CA 1
ATOM 3093 C C . GLU A 1 414 ? 58.617 -20.848 26.505 1.000 52.275 414 GLU AAA C 1
ATOM 3094 O O . GLU A 1 414 ? 59.180 -19.797 26.840 1.000 51.731 414 GLU AAA O 1
ATOM 3100 N N . ASP A 1 415 ? 58.771 -21.440 25.314 1.000 52.976 415 ASP AAA N 1
ATOM 3101 C CA . ASP A 1 415 ? 59.930 -21.200 24.404 1.000 55.467 415 ASP AAA CA 1
ATOM 3102 C C . ASP A 1 415 ? 59.485 -20.864 22.971 1.000 52.203 415 ASP AAA C 1
ATOM 3103 O O . ASP A 1 415 ? 60.333 -20.973 22.060 1.000 56.021 415 ASP AAA O 1
ATOM 3108 N N . GLY A 1 416 ? 58.224 -20.490 22.747 1.000 46.453 416 GLY AAA N 1
ATOM 3109 C CA . GLY A 1 416 ? 57.738 -20.114 21.406 1.000 43.075 416 GLY AAA CA 1
ATOM 3110 C C . GLY A 1 416 ? 56.227 -20.078 21.308 1.000 40.690 416 GLY AAA C 1
ATOM 3111 O O . GLY A 1 416 ? 55.561 -20.009 22.352 1.000 40.827 416 GLY AAA O 1
ATOM 3112 N N . VAL A 1 417 ? 55.698 -20.112 20.085 1.000 40.303 417 VAL AAA N 1
ATOM 3113 C CA . VAL A 1 417 ? 54.232 -20.029 19.824 1.000 41.753 417 VAL AAA CA 1
ATOM 3114 C C . VAL A 1 417 ? 53.838 -21.156 18.871 1.000 41.288 417 VAL AAA C 1
ATOM 3115 O O . VAL A 1 417 ? 54.449 -21.254 17.805 1.000 41.242 417 VAL AAA O 1
ATOM 3119 N N . ASP A 1 418 ? 52.864 -21.976 19.263 1.000 40.345 418 ASP AAA N 1
ATOM 3120 C CA 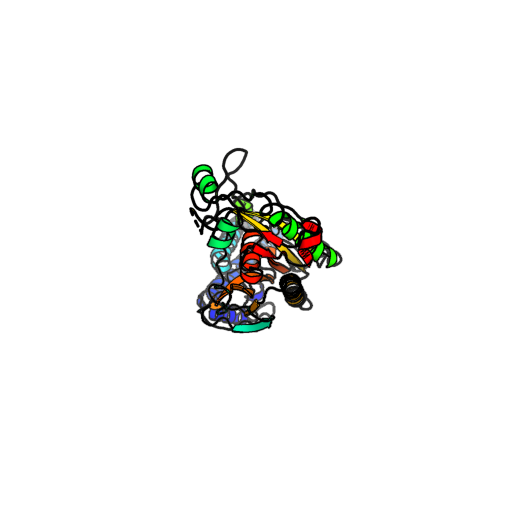. ASP A 1 418 ? 52.298 -23.025 18.383 1.000 43.479 418 ASP AAA CA 1
ATOM 3121 C C . ASP A 1 418 ? 51.500 -22.320 17.297 1.000 40.141 418 ASP AAA C 1
ATOM 3122 O O . ASP A 1 418 ? 50.971 -21.247 17.581 1.000 38.868 418 ASP AAA O 1
ATOM 3127 N N . ILE A 1 419 ? 51.413 -22.923 16.112 1.000 42.192 419 ILE AAA N 1
ATOM 3128 C CA . ILE A 1 419 ? 50.615 -22.405 14.966 1.000 40.066 419 ILE AAA CA 1
ATOM 3129 C C . ILE A 1 419 ? 49.260 -23.106 14.988 1.000 39.450 419 ILE AAA C 1
ATOM 3130 O O . ILE A 1 419 ? 49.204 -24.330 15.090 1.000 36.283 419 ILE AAA O 1
ATOM 3135 N N . PRO A 1 420 ? 48.132 -22.352 14.919 1.000 38.106 420 PRO AAA N 1
ATOM 3136 C CA . PRO A 1 420 ? 46.801 -22.951 14.871 1.000 37.225 420 PRO AAA CA 1
ATOM 3137 C C . PRO A 1 420 ? 46.753 -24.072 13.835 1.000 39.991 420 PRO AAA C 1
ATOM 3138 O O . PRO A 1 420 ? 47.477 -23.987 12.871 1.000 40.519 420 PRO AAA O 1
ATOM 3142 N N . GLU A 1 421 ? 45.902 -25.073 14.059 1.000 44.964 421 GLU AAA N 1
ATOM 3143 C CA . GLU A 1 421 ? 45.829 -26.286 13.204 1.000 50.330 421 GLU AAA CA 1
ATOM 3144 C C . GLU A 1 421 ? 45.493 -25.854 11.765 1.000 44.527 421 GLU AAA C 1
ATOM 3145 O O . GLU A 1 421 ? 46.212 -26.268 10.856 1.000 42.367 421 GLU AAA O 1
ATOM 3151 N N . VAL A 1 422 ? 44.487 -25.000 11.565 1.000 40.841 422 VAL AAA N 1
ATOM 3152 C CA . VAL A 1 422 ? 43.913 -24.715 10.215 1.000 41.445 422 VAL AAA CA 1
ATOM 3153 C C . VAL A 1 422 ? 44.874 -23.843 9.397 1.000 40.091 422 VAL AAA C 1
ATOM 3154 O O . VAL A 1 422 ? 44.708 -23.812 8.161 1.000 40.391 422 VAL AAA O 1
ATOM 3158 N N . LEU A 1 423 ? 45.808 -23.148 10.042 1.000 37.547 423 LEU AAA N 1
ATOM 3159 C CA . LEU A 1 423 ? 46.781 -22.267 9.351 1.000 41.243 423 LEU AAA CA 1
ATOM 3160 C C . LEU A 1 423 ? 48.037 -23.062 8.962 1.000 43.790 423 LEU AAA C 1
ATOM 3161 O O . LEU A 1 423 ? 48.886 -22.485 8.231 1.000 50.355 423 LEU AAA O 1
ATOM 3166 N N . GLN A 1 424 ? 48.167 -24.312 9.431 1.000 45.461 424 GLN AAA N 1
ATOM 3167 C CA . GLN A 1 424 ? 49.405 -25.141 9.309 1.000 44.918 424 GLN AAA CA 1
ATOM 3168 C C . GLN A 1 424 ? 49.667 -25.522 7.857 1.000 43.368 424 GLN AAA C 1
ATOM 3169 O O . GLN A 1 424 ? 50.798 -25.436 7.405 1.000 46.144 424 GLN AAA O 1
ATOM 3175 N N . PRO A 1 425 ? 48.659 -25.986 7.090 1.000 42.257 425 PRO AAA N 1
ATOM 3176 C CA . PRO A 1 425 ? 48.827 -26.159 5.647 1.000 43.948 425 PRO AAA CA 1
ATOM 3177 C C . PRO A 1 425 ? 49.374 -24.923 4.902 1.000 47.488 425 PRO AAA C 1
ATOM 3178 O O . PRO A 1 425 ? 50.251 -25.094 4.057 1.000 52.275 425 PRO AAA O 1
ATOM 3182 N N . PHE A 1 426 ? 48.877 -23.718 5.210 1.000 50.190 426 PHE AAA N 1
ATOM 3183 C CA . PHE A 1 426 ? 49.249 -22.454 4.511 1.000 50.003 426 PHE AAA CA 1
ATOM 3184 C C . PHE A 1 426 ? 50.642 -21.987 4.943 1.000 52.403 426 PHE AAA C 1
ATOM 3185 O O . PHE A 1 426 ? 51.108 -21.001 4.358 1.000 56.495 426 PHE AAA O 1
ATOM 3193 N N . MET A 1 427 ? 51.248 -22.628 5.951 1.000 50.493 427 MET AAA N 1
ATOM 3194 C CA . MET A 1 427 ? 52.592 -22.292 6.498 1.000 50.075 427 MET AAA CA 1
ATOM 3195 C C . MET A 1 427 ? 53.546 -23.451 6.222 1.000 53.939 427 MET AAA C 1
ATOM 3196 O O . MET A 1 427 ? 54.591 -23.531 6.922 1.000 48.430 427 MET AAA O 1
ATOM 3201 N N . GLY A 1 428 ? 53.156 -24.331 5.288 1.000 57.483 428 GLY AAA N 1
ATOM 3202 C CA . GLY A 1 428 ? 53.905 -25.527 4.853 1.000 54.245 428 GLY AAA CA 1
ATOM 3203 C C . GLY A 1 428 ? 54.102 -26.561 5.953 1.000 52.890 428 GLY AAA C 1
ATOM 3204 O O . GLY A 1 428 ? 55.199 -27.149 5.996 1.000 53.028 428 GLY AAA O 1
ATOM 3205 N N . GLY A 1 429 ? 53.098 -26.792 6.807 1.000 53.879 429 GLY AAA N 1
ATOM 3206 C CA . GLY A 1 429 ? 53.083 -27.897 7.789 1.000 53.983 429 GLY AAA CA 1
ATOM 3207 C C . GLY A 1 429 ? 53.749 -27.565 9.121 1.000 57.824 429 GLY AAA C 1
ATOM 3208 O O . GLY A 1 429 ? 53.644 -28.408 10.041 1.000 62.296 429 GLY AAA O 1
ATOM 3209 N N . GLU A 1 430 ? 54.384 -26.391 9.253 1.000 61.850 430 GLU AAA N 1
ATOM 3210 C CA . GLU A 1 430 ? 55.106 -25.935 10.481 1.000 66.438 430 GLU AAA CA 1
ATOM 3211 C C . GLU A 1 430 ? 54.103 -25.715 11.640 1.000 59.331 430 GLU AAA C 1
ATOM 3212 O O . GLU A 1 430 ? 53.041 -25.102 11.427 1.000 50.453 430 GLU AAA O 1
ATOM 3218 N N . THR A 1 431 ? 54.430 -26.192 12.844 1.000 57.824 431 THR AAA N 1
ATOM 3219 C CA . THR A 1 431 ? 53.492 -26.273 13.997 1.000 59.210 431 THR AAA CA 1
ATOM 3220 C C . THR A 1 431 ? 53.945 -25.360 15.138 1.000 53.119 431 THR AAA C 1
ATOM 3221 O O . THR A 1 431 ? 53.286 -25.382 16.203 1.000 56.345 431 THR AAA O 1
ATOM 3225 N N . PHE A 1 432 ? 55.026 -24.605 14.957 1.000 47.326 432 PHE AAA N 1
ATOM 3226 C CA . PHE A 1 432 ? 55.708 -23.928 16.085 1.000 44.527 432 PHE AAA CA 1
ATOM 3227 C C . PHE A 1 432 ? 56.614 -22.799 15.587 1.000 45.987 432 PHE AAA C 1
ATOM 3228 O O . PHE A 1 432 ? 57.272 -22.955 14.555 1.000 47.898 432 PHE AAA O 1
ATOM 3236 N N . LEU A 1 433 ? 56.648 -21.694 16.333 1.000 46.684 433 LEU AAA N 1
ATOM 3237 C CA . LEU A 1 433 ? 57.518 -20.525 16.066 1.000 43.554 433 LEU AAA CA 1
ATOM 3238 C C . LEU A 1 433 ? 58.360 -20.302 17.310 1.000 44.631 433 LEU AAA C 1
ATOM 3239 O O . LEU A 1 433 ? 57.855 -19.817 18.309 1.000 45.160 433 LEU AAA O 1
ATOM 3244 N N . PRO A 1 434 ? 59.654 -20.689 17.294 1.000 51.265 434 PRO AAA N 1
ATOM 3245 C CA . PRO A 1 434 ? 60.518 -20.541 18.461 1.000 51.145 434 PRO AAA CA 1
ATOM 3246 C C . PRO A 1 434 ? 60.983 -19.101 18.696 1.000 50.386 434 PRO AAA C 1
ATOM 3247 O O . PRO A 1 434 ? 61.160 -18.372 17.742 1.000 49.006 434 PRO AAA O 1
ATOM 3251 N N . PHE A 1 435 ? 61.164 -18.745 19.968 1.000 51.272 435 PHE AAA N 1
ATOM 3252 C CA . PHE A 1 435 ? 61.739 -17.449 20.392 1.000 53.899 435 PHE AAA CA 1
ATOM 3253 C C . PHE A 1 435 ? 63.218 -17.439 20.014 1.000 56.223 435 PHE AAA C 1
ATOM 3254 O O . PHE A 1 435 ? 63.839 -18.507 20.130 1.000 58.520 435 PHE AAA O 1
ATOM 3262 N N . LYS A 1 436 ? 63.733 -16.276 19.598 1.000 59.622 436 LYS AAA N 1
ATOM 3263 C CA . LYS A 1 436 ? 65.168 -16.024 19.291 1.000 62.487 436 LYS AAA CA 1
ATOM 3264 C C . LYS A 1 436 ? 65.965 -16.033 20.604 1.000 66.602 436 LYS AAA C 1
ATOM 3265 O O . LYS A 1 436 ? 67.163 -16.332 20.647 1.000 69.429 436 LYS AAA O 1
#

Nearest PDB structures (foldseek):
  8p1z-assembly1_AAA-2  TM=1.002E+00  e=8.137E-86  Arabidopsis thaliana
  6gir-assembly1_A-2  TM=9.724E-01  e=1.056E-75  Arabidopsis thaliana
  3vbb-assembly3_F  TM=9.463E-01  e=1.034E-49  Homo sapiens
  3vbb-assembly2_D  TM=9.309E-01  e=8.157E-50  Homo sapiens
  3vbb-assembly2_C  TM=8.772E-01  e=1.605E-46  Homo sapiens

B-factor: mean 55.57, std 25.07, range [22.76, 187.67]

Foldseek 3Di:
DDDLVLLDVVVVHDLVLLLVLCVLLVHDSVLSVVLNVLVVQLVCLVVVLVVLVVQLVVLVPDVVRVVSNVVSVVRNVVSVVVNVVSVVVSCVSVVVRFDRADPPFARDQDQVPFAFDDWDFDADAQDPVHQFDFLQVQCVQLVQKQLPVLCVVVNHQGIDGHDVSVLQLQLLLVLLVVLVVVVVADEDEDPQWDAVVQLVLVVQFDWDDDPDHITTGAQDLVSRVLLVLFQHEDEQVCPWHWYFYKYKHAGNPFSTANQTHGIFIFTKIKTKHFQDPCTLVVVLVVVVVSLVVLCVLLSWIWIKTWGRSNPDDRQFSTKIFTFTAQHSVRDTHGFKIKGWSFCSSQVVRVNFHHPRPPTGTITMIMMISGGSRNVVSSQQSRQDDPFWGFGRPSSCVSSVNGGTRGTD

Radius of gyration: 26.53 Å; Cα contacts (8 Å, |Δi|>4): 822; chains: 1; bounding box: 74×69×66 Å

Sequence (408 aa):
MVDINLFREEKGNNPEIIRESQRRRFASVEIVDEIIKLDKEWRQRQFEVDSFRKEFNKLNKQSEIIQQTEKNKQDSTAKEAEVREAYAALKAKLEQVGNLVHDSVPVDKDEANNLVIKLWGEKRFSTPGLKLKNHVDLVELLGIADTKRGAEIAGARGFFLKGDGLMMLNQALINFGLTFLKKRGFTGLQPPFFMRKDVMAKCEELYKVTGEGDDKYLIATAEQPLCCAYHIDEWIHPTELPLRYAGYSSCFRKEATLGIFRVHQFEKIEQFCITGPNENASWEMLDEMMKNSEDFYQALKLPYQIVSIVSGALNDAAAKKYDLEAWFPSSETFRELVSCSNCTDYQARRLEIRYGQKQTKQYVHMLNSTLTATERTICCILENYQREDGVDIPEVLQPFMGGETFLPFK